Protein AF-A0A256Z992-F1 (afdb_monomer)

Nearest PDB structures (foldseek):
  3nbh-assembly1_B  TM=8.310E-01  e=1.398E-03  Homo sapiens
  3k0x-assembly1_A  TM=8.382E-01  e=6.405E-03  Schizosaccharomyces pombe
  1n9w-assembly1_A  TM=7.140E-01  e=5.745E-03  Thermus thermophilus
  4l5t-assembly3_D  TM=3.505E-01  e=1.476E-03  Mus musculus
  6wgg-assembly1_6  TM=2.618E-01  e=7.253E-01  Saccharomyces cerevisiae

Mean predicted aligned error: 13.99 Å

pLDDT: mean 83.05, std 10.61, range [44.62, 94.75]

Sequence (386 aa):
MRRERLFTSLVVVFALLGTALLLYLSGRATAPEVELGDLASFEGEQVVVEGTVVGTESDTLYLYGDSTVAKVYLNDRVPVKVLDRVRLRAQVIYASEMPALEMISSQSFVKRGEDTAVQLTLPLLEEEEGLVSVEGVTRAVAREGIFQKGYIMPTAALEEVFTAGVPFSWYGASEELKEGSIVKALGVLTQGKLHLYGEDSIQVEGRLLEMELTIGELMRRVSSGDGDVLFRPLNLRGYVLYEPRGESVYLTESLPEGILSLKCLLNSTFPLHKGDFVEVRNATLSLDEDTLRYTLLSDEVEVLLPHGPWNVTVEGIASDPLSFLGASVVVEGVARAEGDGILLEGRSGGRIWVVGVSLNDGTSYRVEGEVVYLKERSAYAISLEG

Secondary structure (DSSP, 8-state):
-HHHHHHHHHHHHHHHHHHHHHHHHHHHHSPPB--GGGGGGGTTSEEEEEEEEEEE-SSEEEEEETTEEEEEE-SS-----TTEEEEEEEEEEE-SSS-EEEE--GGG-EEEEE---EE--TT--S---EEEEEEEEEEEEEEETTEEEEEEEEGGGGTTT----EEEEEE-S-S---TTEEEEEEEEEETTEEEEESGGGEEEEEEPPPEEE-HHHHHHHHHTT-THHHHS-EEEEEEE-S--BTTEEEEESSSS--S-EEEEEESS-----TT-EEEEEEEEEEEETTTTEEEEEESEEEEEE---SEE--HHHHHH-HHHHTT-EEEEEEEEEEETTEEEEEPTTS-EEEEESS-PPTT-EEEEEEEEEEEGGGTEEEEE---

Structure (mmCIF, N/CA/C/O backbone):
data_AF-A0A256Z992-F1
#
_entry.id   AF-A0A256Z992-F1
#
loop_
_atom_site.group_PDB
_atom_site.id
_atom_site.type_symbol
_atom_site.label_atom_id
_atom_site.label_alt_id
_atom_site.label_comp_id
_atom_site.label_asym_id
_atom_site.label_entity_id
_atom_site.label_seq_id
_atom_site.pdbx_PDB_ins_code
_atom_site.Cartn_x
_atom_site.Cartn_y
_atom_site.Cartn_z
_atom_site.occupancy
_atom_site.B_iso_or_equiv
_atom_site.auth_seq_id
_atom_site.auth_comp_id
_atom_site.auth_asym_id
_atom_site.auth_atom_id
_atom_site.pdbx_PDB_model_num
ATOM 1 N N . MET A 1 1 ? 44.159 -22.026 -79.271 1.00 55.56 1 MET A N 1
ATOM 2 C CA . MET A 1 1 ? 43.209 -20.908 -79.481 1.00 55.56 1 MET A CA 1
ATOM 3 C C . MET A 1 1 ? 41.740 -21.206 -79.147 1.00 55.56 1 MET A C 1
ATOM 5 O O . MET A 1 1 ? 41.223 -20.551 -78.254 1.00 55.56 1 MET A O 1
ATOM 9 N N . ARG A 1 2 ? 41.021 -22.146 -79.798 1.00 54.94 2 ARG A N 1
ATOM 10 C CA . ARG A 1 2 ? 39.576 -22.383 -79.500 1.00 54.94 2 ARG A CA 1
ATOM 11 C C . ARG A 1 2 ? 39.313 -22.991 -78.107 1.00 54.94 2 ARG A C 1
ATOM 13 O O . ARG A 1 2 ? 38.350 -22.614 -77.454 1.00 54.94 2 ARG A O 1
ATOM 20 N N . ARG A 1 3 ? 40.189 -23.894 -77.648 1.00 55.00 3 ARG A N 1
ATOM 21 C CA . ARG A 1 3 ? 40.108 -24.544 -76.323 1.00 55.00 3 ARG A CA 1
ATOM 22 C C . ARG A 1 3 ? 40.439 -23.591 -75.171 1.00 55.00 3 ARG A C 1
ATOM 24 O O . ARG A 1 3 ? 39.741 -23.603 -74.170 1.00 55.00 3 ARG A O 1
ATOM 31 N N . GLU A 1 4 ? 41.444 -22.733 -75.341 1.00 56.03 4 GLU A N 1
ATOM 32 C CA . GLU A 1 4 ? 41.832 -21.739 -74.326 1.00 56.03 4 GLU A CA 1
ATOM 33 C C . GLU A 1 4 ? 40.701 -20.747 -74.062 1.00 56.03 4 GLU A C 1
ATOM 35 O O . GLU A 1 4 ? 40.351 -20.549 -72.909 1.00 56.03 4 GLU A O 1
ATOM 40 N N . ARG A 1 5 ? 40.040 -20.226 -75.110 1.00 58.06 5 ARG A N 1
ATOM 41 C CA . ARG A 1 5 ? 38.889 -19.319 -74.945 1.00 58.06 5 ARG A CA 1
ATOM 42 C C . ARG A 1 5 ? 37.716 -19.967 -74.205 1.00 58.06 5 ARG A C 1
ATOM 44 O O . ARG A 1 5 ? 37.096 -19.306 -73.385 1.00 58.06 5 ARG A O 1
ATOM 51 N N . LEU A 1 6 ? 37.438 -21.251 -74.455 1.00 61.94 6 LEU A N 1
ATOM 52 C CA . LEU A 1 6 ? 36.399 -21.999 -73.734 1.00 61.94 6 LEU A CA 1
ATOM 53 C C . LEU A 1 6 ? 36.729 -22.148 -72.245 1.00 61.94 6 LEU A C 1
ATOM 55 O O . LEU A 1 6 ? 35.853 -21.942 -71.412 1.00 61.94 6 LEU A O 1
ATOM 59 N N . PHE A 1 7 ? 37.986 -22.447 -71.907 1.00 64.81 7 PHE A N 1
ATOM 60 C CA . PHE A 1 7 ? 38.426 -22.526 -70.514 1.00 64.81 7 PHE A CA 1
ATOM 61 C C . PHE A 1 7 ? 38.375 -21.163 -69.816 1.00 64.81 7 PHE A C 1
ATOM 63 O O . PHE A 1 7 ? 37.884 -21.082 -68.694 1.00 64.81 7 PHE A O 1
ATOM 70 N N . THR A 1 8 ? 38.803 -20.082 -70.474 1.00 70.19 8 THR A N 1
ATOM 71 C CA . THR A 1 8 ? 38.730 -18.734 -69.887 1.00 70.19 8 THR A CA 1
ATOM 72 C C . THR A 1 8 ? 37.282 -18.294 -69.667 1.00 70.19 8 THR A C 1
ATOM 74 O O . THR A 1 8 ? 36.959 -17.778 -68.602 1.00 70.19 8 THR A O 1
ATOM 77 N N . SER A 1 9 ? 36.383 -18.549 -70.624 1.00 74.62 9 SER A N 1
ATOM 78 C CA . SER A 1 9 ? 34.954 -18.249 -70.469 1.00 74.62 9 SER A CA 1
ATOM 79 C C . SER A 1 9 ? 34.298 -19.070 -69.355 1.00 74.62 9 SER A C 1
ATOM 81 O O . SER A 1 9 ? 33.496 -18.525 -68.603 1.00 74.62 9 SER A O 1
ATOM 83 N N . LEU A 1 10 ? 34.663 -20.347 -69.199 1.00 77.00 10 LEU A N 1
ATOM 84 C CA . LEU A 1 10 ? 34.152 -21.199 -68.122 1.00 77.00 10 LEU A CA 1
ATOM 85 C C . LEU A 1 10 ? 34.587 -20.687 -66.738 1.00 77.00 10 LEU A C 1
ATOM 87 O O . LEU A 1 10 ? 33.770 -20.625 -65.825 1.00 77.00 10 LEU A O 1
ATOM 91 N N . VAL A 1 11 ? 35.852 -20.276 -66.597 1.00 81.06 11 VAL A N 1
ATOM 92 C CA . VAL A 1 11 ? 36.393 -19.722 -65.343 1.00 81.06 11 VAL A CA 1
ATOM 93 C C . VAL A 1 11 ? 35.702 -18.408 -64.977 1.00 81.06 11 VAL A C 1
ATOM 95 O O . VAL A 1 11 ? 35.349 -18.216 -63.818 1.00 81.06 11 VAL A O 1
ATOM 98 N N . VAL A 1 12 ? 35.443 -17.532 -65.953 1.00 83.19 12 VAL A N 1
ATOM 99 C CA . VAL A 1 12 ? 34.721 -16.270 -65.719 1.00 83.19 12 VAL A CA 1
ATOM 100 C C . VAL A 1 12 ? 33.279 -16.529 -65.280 1.00 83.19 12 VAL A C 1
ATOM 102 O O . VAL A 1 12 ? 32.819 -15.922 -64.319 1.00 83.19 12 VAL A O 1
ATOM 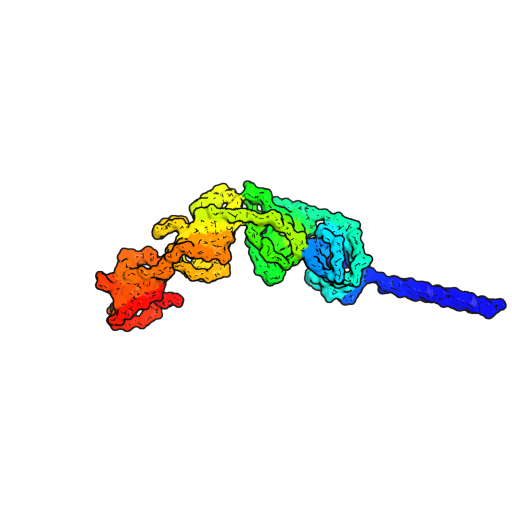105 N N . VAL A 1 13 ? 32.572 -17.460 -65.928 1.00 84.50 13 VAL A N 1
ATOM 106 C CA . VAL A 1 13 ? 31.194 -17.815 -65.547 1.00 84.50 13 VAL A CA 1
ATOM 107 C C . VAL A 1 13 ? 31.146 -18.443 -64.152 1.00 84.50 13 VAL A C 1
ATOM 109 O O . VAL A 1 13 ? 30.277 -18.091 -63.359 1.00 84.50 13 VAL A O 1
ATOM 112 N N . PHE A 1 14 ? 32.094 -19.322 -63.818 1.00 85.88 14 PHE A N 1
ATOM 113 C CA . PHE A 1 14 ? 32.165 -19.946 -62.496 1.00 85.88 14 PHE A CA 1
ATOM 114 C C . PHE A 1 14 ? 32.517 -18.936 -61.397 1.00 85.88 14 PHE A C 1
ATOM 116 O O . PHE A 1 14 ? 31.935 -18.982 -60.319 1.00 85.88 14 PHE A O 1
ATOM 123 N N . ALA A 1 15 ? 33.416 -17.988 -61.676 1.00 84.81 15 ALA A N 1
ATOM 124 C CA . ALA A 1 15 ? 33.737 -16.901 -60.756 1.00 84.81 15 ALA A CA 1
ATOM 125 C C . ALA A 1 15 ? 32.526 -15.986 -60.528 1.00 84.81 15 ALA A C 1
ATOM 127 O O . ALA A 1 15 ? 32.197 -15.702 -59.384 1.00 84.81 15 ALA A O 1
ATOM 128 N N . LEU A 1 16 ? 31.811 -15.596 -61.589 1.00 86.81 16 LEU A N 1
ATOM 129 C CA . LEU A 1 16 ? 30.599 -14.779 -61.473 1.00 86.81 16 LEU A CA 1
ATOM 130 C C . LEU A 1 16 ? 29.489 -15.498 -60.697 1.00 86.81 16 LEU A C 1
ATOM 132 O O . LEU A 1 16 ? 28.862 -14.883 -59.841 1.00 86.81 16 LEU A O 1
ATOM 136 N N . LEU A 1 17 ? 29.274 -16.794 -60.944 1.00 88.25 17 LEU A N 1
ATOM 137 C CA . LEU A 1 17 ? 28.322 -17.608 -60.181 1.00 88.25 17 LEU A CA 1
ATOM 138 C C . LEU A 1 17 ? 28.751 -17.773 -58.720 1.00 88.25 17 LEU A C 1
ATOM 140 O O . LEU A 1 17 ? 27.913 -17.661 -57.832 1.00 88.25 17 LEU A O 1
ATOM 144 N N . GLY A 1 18 ? 30.041 -17.993 -58.461 1.00 84.06 18 GLY A N 1
ATOM 145 C CA . GLY A 1 18 ? 30.591 -18.083 -57.110 1.00 84.06 18 GLY A CA 1
ATOM 146 C C . GLY A 1 18 ? 30.433 -16.774 -56.338 1.00 84.06 18 GLY A C 1
ATOM 147 O O . GLY A 1 18 ? 29.967 -16.786 -55.204 1.00 84.06 18 GLY A O 1
ATOM 148 N N . THR A 1 19 ? 30.737 -15.633 -56.960 1.00 85.75 19 THR A N 1
ATOM 149 C CA . THR A 1 19 ? 30.535 -14.311 -56.356 1.00 85.75 19 THR A CA 1
ATOM 150 C C . THR A 1 19 ? 29.053 -14.003 -56.160 1.00 85.75 19 THR A C 1
ATOM 152 O O . THR A 1 19 ? 28.685 -13.522 -55.096 1.00 85.75 19 THR A O 1
ATOM 155 N N . ALA A 1 20 ? 28.186 -14.321 -57.126 1.00 84.12 20 ALA A N 1
ATOM 156 C CA . ALA A 1 20 ? 26.741 -14.139 -56.988 1.00 84.12 20 ALA A CA 1
ATOM 157 C C . ALA A 1 20 ? 26.156 -15.012 -55.867 1.00 84.12 20 ALA A C 1
ATOM 159 O O . ALA A 1 20 ? 25.331 -14.536 -55.095 1.00 84.12 20 ALA A O 1
ATOM 160 N N . LEU A 1 21 ? 26.622 -16.258 -55.728 1.00 82.81 21 LEU A N 1
ATOM 161 C CA . LEU A 1 21 ? 26.227 -17.157 -54.645 1.00 82.81 21 LEU A CA 1
ATOM 162 C C . LEU A 1 21 ? 26.724 -16.649 -53.288 1.00 82.81 21 LEU A C 1
ATOM 164 O O . LEU A 1 21 ? 25.961 -16.648 -52.329 1.00 82.81 21 LEU A O 1
ATOM 168 N N . LEU A 1 22 ? 27.971 -16.182 -53.202 1.00 80.12 22 LEU A N 1
ATOM 169 C CA . LEU A 1 22 ? 28.519 -15.596 -51.977 1.00 80.12 22 LEU A CA 1
ATOM 170 C C . LEU A 1 22 ? 27.802 -14.297 -51.596 1.00 80.12 22 LEU A C 1
ATOM 172 O O . LEU A 1 22 ? 27.532 -14.090 -50.421 1.00 80.12 22 LEU A O 1
ATOM 176 N N . LEU A 1 23 ? 27.439 -13.452 -52.564 1.00 76.38 23 LEU A N 1
ATOM 177 C CA . LEU A 1 23 ? 26.633 -12.251 -52.332 1.00 76.38 23 LEU A CA 1
ATOM 178 C C . LEU A 1 23 ? 25.209 -12.603 -51.887 1.00 76.38 23 LEU A C 1
ATOM 180 O O . LEU A 1 23 ? 24.695 -11.984 -50.961 1.00 76.38 23 LEU A O 1
ATOM 184 N N . TYR A 1 24 ? 24.596 -13.621 -52.492 1.00 73.56 24 TYR A N 1
ATOM 185 C CA . TYR A 1 24 ? 23.275 -14.120 -52.109 1.00 73.56 24 TYR A CA 1
ATOM 186 C C . TYR A 1 24 ? 23.270 -14.714 -50.692 1.00 73.56 24 TYR A C 1
ATOM 188 O O . TYR A 1 24 ? 22.380 -14.419 -49.897 1.00 73.56 24 TYR A O 1
ATOM 196 N N . LEU A 1 25 ? 24.290 -15.506 -50.348 1.00 71.56 25 LEU A N 1
ATOM 197 C CA . LEU A 1 25 ? 24.475 -16.052 -49.002 1.00 71.56 25 LEU A CA 1
ATOM 198 C C . LEU A 1 25 ? 24.816 -14.955 -47.987 1.00 71.56 25 LEU A C 1
ATOM 200 O O . LEU A 1 25 ? 24.296 -14.989 -46.881 1.00 71.56 25 LEU A O 1
ATOM 204 N N . SER A 1 26 ? 25.625 -13.961 -48.366 1.00 61.59 26 SER A N 1
ATOM 205 C CA . SER A 1 26 ? 25.957 -12.802 -47.528 1.00 61.59 26 SER A CA 1
ATOM 206 C C . SER A 1 26 ? 24.718 -11.955 -47.215 1.00 61.59 26 SER A C 1
ATOM 208 O O . SER A 1 26 ? 24.468 -11.648 -46.054 1.00 61.59 26 SER A O 1
ATOM 210 N N . GLY A 1 27 ? 23.880 -11.667 -48.219 1.00 56.72 27 GLY A N 1
ATOM 211 C CA . GLY A 1 27 ? 22.626 -10.926 -48.032 1.00 56.72 27 GLY A CA 1
ATOM 212 C C . GLY A 1 27 ? 21.570 -11.679 -47.213 1.00 56.72 27 GLY A C 1
ATOM 213 O O . GLY A 1 27 ? 20.702 -11.055 -46.618 1.00 56.72 27 GLY A O 1
ATOM 214 N N . ARG A 1 28 ? 21.652 -13.014 -47.147 1.00 55.09 28 ARG A N 1
ATOM 215 C CA . ARG A 1 28 ? 20.837 -13.858 -46.252 1.00 55.09 28 ARG A CA 1
ATOM 216 C C . ARG A 1 28 ? 21.463 -14.064 -44.870 1.00 55.09 28 ARG A C 1
ATOM 218 O O . ARG A 1 28 ? 20.772 -14.511 -43.963 1.00 55.09 28 ARG A O 1
ATOM 225 N N . ALA A 1 29 ? 22.758 -13.792 -44.711 1.00 59.56 29 ALA A N 1
ATOM 226 C CA . ALA A 1 29 ? 23.479 -13.959 -43.448 1.00 59.56 29 ALA A CA 1
ATOM 227 C C . ALA A 1 29 ? 23.336 -12.741 -42.518 1.00 59.56 29 ALA A C 1
ATOM 229 O O . ALA A 1 29 ? 23.545 -12.858 -41.305 1.00 59.56 29 ALA A O 1
ATOM 230 N N . THR A 1 30 ? 22.985 -11.579 -43.072 1.00 67.88 30 THR A N 1
ATOM 231 C CA . THR A 1 30 ? 22.656 -10.376 -42.308 1.00 67.88 30 THR A CA 1
ATOM 232 C C . THR A 1 30 ? 21.232 -10.476 -41.778 1.00 67.88 30 THR A C 1
ATOM 234 O O . THR A 1 30 ? 20.285 -10.497 -42.559 1.00 67.88 30 THR A O 1
ATOM 237 N N . ALA A 1 31 ? 21.093 -10.549 -40.453 1.00 81.69 31 ALA A N 1
ATOM 238 C CA . ALA A 1 31 ? 19.799 -10.444 -39.787 1.00 81.69 31 ALA A CA 1
ATOM 239 C C . ALA A 1 31 ? 19.135 -9.096 -40.153 1.00 81.69 31 ALA A C 1
ATOM 241 O O . ALA A 1 31 ? 19.846 -8.083 -40.159 1.00 81.69 31 ALA A O 1
ATOM 242 N N . PRO A 1 32 ? 17.832 -9.074 -40.496 1.00 87.25 32 PRO A N 1
ATOM 243 C CA . PRO A 1 32 ? 17.124 -7.842 -40.833 1.00 87.25 32 PRO A CA 1
ATOM 244 C C . PRO A 1 32 ? 17.114 -6.873 -39.648 1.00 87.25 32 PRO A C 1
ATOM 246 O O . PRO A 1 32 ? 17.040 -7.299 -38.497 1.00 87.25 32 PRO A O 1
ATOM 249 N N . GLU A 1 33 ? 17.198 -5.575 -39.940 1.00 89.81 33 GLU A N 1
ATOM 250 C CA . GLU A 1 33 ? 16.917 -4.524 -38.958 1.00 89.81 33 GLU A CA 1
ATOM 251 C C . GLU A 1 33 ? 15.398 -4.388 -38.818 1.00 89.81 33 GLU A C 1
ATOM 253 O O . GLU A 1 33 ? 14.708 -4.260 -39.830 1.00 89.81 33 GLU A O 1
ATOM 258 N N . VAL A 1 34 ? 14.890 -4.481 -37.589 1.00 91.88 34 VAL A N 1
ATOM 259 C CA . VAL A 1 34 ? 13.454 -4.513 -37.282 1.00 91.88 34 VAL A CA 1
ATOM 260 C C . VAL A 1 34 ? 13.167 -3.569 -36.115 1.00 91.88 34 VAL A C 1
ATOM 262 O O . VAL A 1 34 ? 13.901 -3.562 -35.124 1.00 91.88 34 VAL A O 1
ATOM 265 N N . GLU A 1 35 ? 12.111 -2.773 -36.256 1.00 90.94 35 GLU A N 1
ATOM 266 C CA . GLU A 1 35 ? 11.567 -1.899 -35.213 1.00 90.94 35 GLU A CA 1
ATOM 267 C C . GLU A 1 35 ? 10.917 -2.727 -34.096 1.00 90.94 35 GLU A C 1
ATOM 269 O O . GLU A 1 35 ? 10.393 -3.817 -34.338 1.00 90.94 35 GLU A O 1
ATOM 274 N N . LEU A 1 36 ? 10.943 -2.238 -32.852 1.00 90.25 36 LEU A N 1
ATOM 275 C CA . LEU A 1 36 ? 10.446 -3.034 -31.719 1.00 90.25 36 LEU A CA 1
ATOM 276 C C . LEU A 1 36 ? 8.937 -3.307 -31.820 1.00 90.25 36 LEU A C 1
ATOM 278 O O . LEU A 1 36 ? 8.491 -4.384 -31.421 1.00 90.25 36 LEU A O 1
ATOM 282 N N . GLY A 1 37 ? 8.173 -2.384 -32.414 1.00 86.88 37 GLY A N 1
ATOM 283 C CA . GLY A 1 37 ? 6.740 -2.554 -32.676 1.00 86.88 37 GLY A CA 1
ATOM 284 C C . GLY A 1 37 ? 6.400 -3.606 -33.742 1.00 86.88 37 GLY A C 1
ATOM 285 O O . GLY A 1 37 ? 5.290 -4.135 -33.745 1.00 86.88 37 GLY A O 1
ATOM 286 N N . ASP A 1 38 ? 7.357 -3.980 -34.598 1.00 89.62 38 ASP A N 1
ATOM 287 C CA . ASP A 1 38 ? 7.142 -4.894 -35.731 1.00 89.62 38 ASP A CA 1
ATOM 288 C C . ASP A 1 38 ? 7.583 -6.344 -35.453 1.00 89.62 38 ASP A C 1
ATOM 290 O O . ASP A 1 38 ? 7.451 -7.229 -36.310 1.00 89.62 38 ASP A O 1
ATOM 294 N N . LEU A 1 39 ? 8.075 -6.629 -34.241 1.00 89.56 39 LEU A N 1
ATOM 295 C CA . LEU A 1 39 ? 8.642 -7.932 -33.866 1.00 89.56 39 LEU A CA 1
ATOM 296 C C . LEU A 1 39 ? 7.666 -9.109 -34.000 1.00 89.56 39 LEU A C 1
ATOM 298 O O . LEU A 1 39 ? 8.114 -10.243 -34.176 1.00 89.56 39 LEU A O 1
ATOM 302 N N . ALA A 1 40 ? 6.352 -8.855 -33.980 1.00 86.56 40 ALA A N 1
ATOM 303 C CA . ALA A 1 40 ? 5.303 -9.865 -34.147 1.00 86.56 40 ALA A CA 1
ATOM 304 C C . ALA A 1 40 ? 5.484 -10.733 -35.408 1.00 86.56 40 ALA A C 1
ATOM 306 O O . ALA A 1 40 ? 5.140 -11.913 -35.403 1.00 86.56 40 ALA A O 1
ATOM 307 N N . SER A 1 41 ? 6.054 -10.173 -36.481 1.00 87.25 41 SER A N 1
ATOM 308 C CA . SER A 1 41 ? 6.250 -10.888 -37.753 1.00 87.25 41 SER A CA 1
ATOM 309 C C . SER A 1 41 ? 7.525 -11.739 -37.809 1.00 87.25 41 SER A C 1
ATOM 311 O O . SER A 1 41 ? 7.749 -12.416 -38.811 1.00 87.25 41 SER A O 1
ATOM 313 N N . PHE A 1 42 ? 8.359 -11.704 -36.766 1.00 88.12 42 PHE A N 1
ATOM 314 C CA . PHE A 1 42 ? 9.715 -12.266 -36.768 1.00 88.12 42 PHE A CA 1
ATOM 315 C C . PHE A 1 42 ? 9.940 -13.300 -35.654 1.00 88.12 42 PHE A C 1
ATOM 317 O O . PHE A 1 42 ? 11.083 -13.591 -35.304 1.00 88.12 42 PHE A O 1
ATOM 324 N N . GLU A 1 43 ? 8.873 -13.868 -35.082 1.00 90.25 43 GLU A N 1
ATOM 325 C CA . GLU A 1 43 ? 8.970 -14.883 -34.026 1.00 90.25 43 GLU A CA 1
ATOM 326 C C . GLU A 1 43 ? 9.834 -16.084 -34.463 1.00 90.25 43 GLU A C 1
ATOM 328 O O . GLU A 1 43 ? 9.643 -16.672 -35.529 1.00 90.25 43 GLU A O 1
ATOM 333 N N . GLY A 1 44 ? 10.821 -16.443 -33.637 1.00 88.44 44 GLY A N 1
ATOM 334 C CA . GLY A 1 44 ? 11.814 -17.483 -33.914 1.00 88.44 44 GLY A CA 1
ATOM 335 C C . GLY A 1 44 ? 12.979 -17.048 -34.813 1.00 88.44 44 GLY A C 1
ATOM 336 O O . GLY A 1 44 ? 13.970 -17.781 -34.908 1.00 88.44 44 GLY A O 1
ATOM 337 N N . GLU A 1 45 ? 12.912 -15.873 -35.443 1.00 90.25 45 GLU A N 1
ATOM 338 C CA . GLU A 1 45 ? 13.945 -15.364 -36.346 1.00 90.25 45 GLU A CA 1
ATOM 339 C C . GLU A 1 45 ? 15.028 -14.556 -35.617 1.00 90.25 45 GLU A C 1
ATOM 341 O O . GLU A 1 45 ? 14.849 -14.066 -34.501 1.00 90.25 45 GLU A O 1
ATOM 346 N N . GLN A 1 46 ? 16.191 -14.423 -36.262 1.00 91.50 46 GLN A N 1
ATOM 347 C CA . GLN A 1 46 ? 17.258 -13.543 -35.792 1.00 91.50 46 GLN A CA 1
ATOM 348 C C . GLN A 1 46 ? 17.093 -12.164 -36.415 1.00 91.50 46 GLN A C 1
ATOM 350 O O . GLN A 1 46 ? 17.112 -12.043 -37.638 1.00 91.50 46 GLN A O 1
ATOM 355 N N . VAL A 1 47 ? 17.039 -11.138 -35.580 1.00 92.38 47 VAL A N 1
ATOM 356 C CA . VAL A 1 47 ? 16.840 -9.743 -35.970 1.00 92.38 47 VAL A CA 1
ATOM 357 C C . VAL A 1 47 ? 17.937 -8.862 -35.380 1.00 92.38 47 VAL A C 1
ATOM 359 O O . VAL A 1 47 ? 18.653 -9.240 -34.446 1.00 92.38 47 VAL A O 1
ATOM 362 N N . VAL A 1 48 ? 18.092 -7.676 -35.948 1.00 92.56 48 VAL A N 1
ATOM 363 C CA . VAL A 1 48 ? 18.838 -6.577 -35.350 1.00 92.56 48 VAL A CA 1
ATOM 364 C C . VAL A 1 48 ? 17.823 -5.547 -34.893 1.00 92.56 48 VAL A C 1
ATOM 366 O O . VAL A 1 48 ? 17.058 -5.043 -35.706 1.00 92.56 48 VAL A O 1
ATOM 369 N N . VAL A 1 49 ? 17.834 -5.233 -33.605 1.00 93.50 49 VAL A N 1
ATOM 370 C CA . VAL A 1 49 ? 16.936 -4.237 -33.020 1.00 93.50 49 VAL A CA 1
ATOM 371 C C . VAL A 1 49 ? 17.736 -3.062 -32.496 1.00 93.50 49 VAL A C 1
ATOM 373 O O . VAL A 1 49 ? 18.904 -3.198 -32.110 1.00 93.50 49 VAL A O 1
ATOM 376 N N . GLU A 1 50 ? 17.090 -1.909 -32.480 1.00 93.94 50 GLU A N 1
ATOM 377 C CA . GLU A 1 50 ? 17.588 -0.698 -31.853 1.00 93.94 50 GLU A CA 1
ATOM 378 C C . GLU A 1 50 ? 16.528 -0.174 -30.889 1.00 93.94 50 GLU A C 1
ATOM 380 O O . GLU A 1 50 ? 15.336 -0.261 -31.165 1.00 93.94 50 GLU A O 1
ATOM 385 N N . GLY A 1 51 ? 16.962 0.333 -29.742 1.00 93.50 51 GLY A N 1
ATOM 386 C CA . GLY A 1 51 ? 16.060 0.883 -28.743 1.00 93.50 51 GLY A CA 1
ATOM 387 C C . GLY A 1 51 ? 16.813 1.549 -27.606 1.00 93.50 51 GLY A C 1
ATOM 388 O O . GLY A 1 51 ? 18.046 1.491 -27.525 1.00 93.50 51 GLY A O 1
ATOM 389 N N . THR A 1 52 ? 16.054 2.168 -26.719 1.00 94.75 52 THR A N 1
ATOM 390 C CA . THR A 1 52 ? 16.571 2.908 -25.572 1.00 94.75 52 THR A CA 1
ATOM 391 C C . THR A 1 52 ? 16.354 2.101 -24.308 1.00 94.75 52 THR A C 1
ATOM 393 O O . THR A 1 52 ? 15.265 1.583 -24.071 1.00 94.75 52 THR A O 1
ATOM 396 N N . VAL A 1 53 ? 17.399 1.952 -23.499 1.00 93.88 53 VAL A N 1
ATOM 397 C CA . VAL A 1 53 ? 17.332 1.183 -22.255 1.00 93.88 53 VAL A CA 1
ATOM 398 C C . VAL A 1 53 ? 16.440 1.916 -21.258 1.00 93.88 53 VAL A C 1
ATOM 400 O O . VAL A 1 53 ? 16.747 3.036 -20.863 1.00 93.88 53 VAL A O 1
ATOM 403 N N . VAL A 1 54 ? 15.354 1.280 -20.826 1.00 92.38 54 VAL A N 1
ATOM 404 C CA . VAL A 1 54 ? 14.418 1.823 -19.819 1.00 92.38 54 VAL A CA 1
ATOM 405 C C . VAL A 1 54 ? 14.474 1.086 -18.489 1.00 92.38 54 VAL A C 1
ATOM 407 O O . VAL A 1 54 ? 13.828 1.492 -17.529 1.00 92.38 54 VAL A O 1
ATOM 410 N N . GLY A 1 55 ? 15.250 0.008 -18.432 1.00 91.69 55 GLY A N 1
ATOM 411 C CA . GLY A 1 55 ? 15.322 -0.851 -17.269 1.00 91.69 55 GLY A CA 1
ATOM 412 C C . GLY A 1 55 ? 16.354 -1.948 -17.415 1.00 91.69 55 GLY A C 1
ATOM 413 O O . GLY A 1 55 ? 16.590 -2.443 -18.520 1.00 91.69 55 GLY A O 1
ATOM 414 N N . THR A 1 56 ? 16.920 -2.371 -16.295 1.00 89.88 56 THR A N 1
ATOM 415 C CA . THR A 1 56 ? 17.877 -3.475 -16.222 1.00 89.88 56 THR A CA 1
ATOM 416 C C . THR A 1 56 ? 17.629 -4.332 -14.983 1.00 89.88 56 THR A C 1
ATOM 418 O O . THR A 1 56 ? 17.160 -3.854 -13.952 1.00 89.88 56 THR A O 1
ATOM 421 N N . GLU A 1 57 ? 17.921 -5.622 -15.121 1.00 88.00 57 GLU A N 1
ATOM 422 C CA . GLU A 1 57 ? 18.017 -6.627 -14.059 1.00 88.00 57 GLU A CA 1
ATOM 423 C C . GLU A 1 57 ? 19.311 -7.437 -14.282 1.00 88.00 57 GLU A C 1
ATOM 425 O O . GLU A 1 57 ? 20.052 -7.213 -15.242 1.00 88.00 57 GLU A O 1
ATOM 430 N N . SER A 1 58 ? 19.597 -8.406 -13.408 1.00 84.00 58 SER A N 1
ATOM 431 C CA . SER A 1 58 ? 20.861 -9.165 -13.408 1.00 84.00 58 SER A CA 1
ATOM 432 C C . SER A 1 58 ? 21.262 -9.786 -14.758 1.00 84.00 58 SER A C 1
ATOM 434 O O . SER A 1 58 ? 22.458 -9.838 -15.065 1.00 84.00 58 SER A O 1
ATOM 436 N N . ASP A 1 59 ? 20.292 -10.273 -15.531 1.00 88.12 59 ASP A N 1
ATOM 437 C CA . ASP A 1 59 ? 20.461 -10.956 -16.822 1.00 88.12 59 ASP A CA 1
ATOM 438 C C . ASP A 1 59 ? 19.505 -10.431 -17.908 1.00 88.12 59 ASP A C 1
ATOM 440 O O . ASP A 1 59 ? 19.385 -11.022 -18.980 1.00 88.12 59 ASP A O 1
ATOM 444 N N . THR A 1 60 ? 18.813 -9.327 -17.635 1.00 91.12 60 THR A N 1
ATOM 445 C CA . THR A 1 60 ? 17.713 -8.841 -18.464 1.00 91.12 60 THR A CA 1
ATOM 446 C C . THR A 1 60 ? 17.832 -7.337 -18.673 1.00 91.12 60 THR A C 1
ATOM 448 O O . THR A 1 60 ? 18.211 -6.588 -17.775 1.00 91.12 60 THR A O 1
ATOM 451 N N . LEU A 1 61 ? 17.474 -6.885 -19.868 1.00 92.62 61 LEU A N 1
ATOM 452 C CA . LEU A 1 61 ? 17.424 -5.484 -20.246 1.00 92.62 61 LEU A CA 1
ATOM 453 C C . LEU A 1 61 ? 16.088 -5.167 -20.921 1.00 92.62 61 LEU A C 1
ATOM 455 O O . LEU A 1 61 ? 15.613 -5.936 -21.748 1.00 92.62 61 LEU A O 1
ATOM 459 N N . TYR A 1 62 ? 15.486 -4.036 -20.580 1.00 94.00 62 TYR A N 1
ATOM 460 C CA . TYR A 1 62 ? 14.230 -3.573 -21.160 1.00 94.00 62 TYR A CA 1
ATOM 461 C C . TYR A 1 62 ? 14.517 -2.448 -22.156 1.00 94.00 62 TYR A C 1
ATOM 463 O O . TYR A 1 62 ? 15.119 -1.434 -21.794 1.00 94.00 62 TYR A O 1
ATOM 471 N N . LEU A 1 63 ? 14.111 -2.637 -23.413 1.00 94.25 63 LEU A N 1
ATOM 472 C CA . LEU A 1 63 ? 14.265 -1.664 -24.495 1.00 94.25 63 LEU A CA 1
ATOM 473 C C . LEU A 1 63 ? 12.938 -1.019 -24.839 1.00 94.25 63 LEU A C 1
ATOM 475 O O . LEU A 1 63 ? 11.969 -1.728 -25.073 1.00 94.25 63 LEU A O 1
ATOM 479 N N . TYR A 1 64 ? 12.928 0.301 -24.954 1.00 93.25 64 TYR A N 1
ATOM 480 C CA . TYR A 1 64 ? 11.818 1.068 -25.493 1.00 93.25 64 TYR A CA 1
ATOM 481 C C . TYR A 1 64 ? 12.138 1.595 -26.892 1.00 93.25 64 TYR A C 1
ATOM 483 O O . TYR A 1 64 ? 13.239 2.087 -27.145 1.00 93.25 64 TYR A O 1
ATOM 491 N N . GLY A 1 65 ? 11.163 1.509 -27.788 1.00 89.94 65 GLY A N 1
ATOM 492 C CA . GLY A 1 65 ? 11.228 2.012 -29.155 1.00 89.94 65 GLY A CA 1
ATOM 493 C C . GLY A 1 65 ? 9.879 1.815 -29.832 1.00 89.94 65 GLY A C 1
ATOM 494 O O . GLY A 1 65 ? 9.200 0.827 -29.560 1.00 89.94 65 GLY A O 1
ATOM 495 N N . ASP A 1 66 ? 9.465 2.776 -30.656 1.00 85.75 66 ASP A N 1
ATOM 496 C CA . ASP A 1 66 ? 8.220 2.705 -31.439 1.00 85.75 66 ASP A CA 1
ATOM 497 C C . ASP A 1 66 ? 6.990 2.372 -30.571 1.00 85.75 66 ASP A C 1
ATOM 499 O O . ASP A 1 66 ? 6.215 1.455 -30.847 1.00 85.75 66 ASP A O 1
ATOM 503 N N . SER A 1 67 ? 6.871 3.085 -29.443 1.00 84.50 67 SER A N 1
ATOM 504 C CA . SER A 1 67 ? 5.823 2.911 -28.423 1.00 84.50 67 SER A CA 1
ATOM 505 C C . SER A 1 67 ? 5.722 1.496 -27.829 1.00 84.50 67 SER A C 1
ATOM 507 O O . SER A 1 67 ? 4.722 1.154 -27.201 1.00 84.50 67 SER A O 1
ATOM 509 N N . THR A 1 68 ? 6.765 0.677 -27.982 1.00 89.00 68 THR A N 1
ATOM 510 C CA . THR A 1 68 ? 6.809 -0.721 -27.542 1.00 89.00 68 THR A CA 1
ATOM 511 C C . THR A 1 68 ? 7.974 -0.947 -26.586 1.00 89.00 68 THR A C 1
ATOM 513 O O . THR A 1 68 ? 9.064 -0.406 -26.774 1.00 89.00 68 THR A O 1
ATOM 516 N N . VAL A 1 69 ? 7.753 -1.766 -25.552 1.00 92.19 69 VAL A N 1
ATOM 517 C CA . VAL A 1 69 ? 8.807 -2.215 -24.633 1.00 92.19 69 VAL A CA 1
ATOM 518 C C . VAL A 1 69 ? 9.106 -3.690 -24.879 1.00 92.19 69 VAL A C 1
ATOM 520 O O . VAL A 1 69 ? 8.211 -4.524 -24.780 1.00 92.19 69 VAL A O 1
ATOM 523 N N . ALA A 1 70 ? 10.364 -4.019 -25.164 1.00 93.06 70 ALA A N 1
ATOM 524 C CA . ALA A 1 70 ? 10.840 -5.385 -25.341 1.00 93.06 70 ALA A CA 1
ATOM 525 C C . ALA A 1 70 ? 11.753 -5.811 -24.184 1.00 93.06 70 ALA A C 1
ATOM 527 O O . ALA A 1 70 ? 12.637 -5.066 -23.758 1.00 93.06 70 ALA A O 1
ATOM 528 N N . LYS A 1 71 ? 11.574 -7.045 -23.710 1.00 94.56 71 LYS A N 1
ATOM 529 C CA . LYS A 1 71 ? 12.429 -7.705 -22.723 1.00 94.56 71 LYS A CA 1
ATOM 530 C C . LYS A 1 71 ? 13.547 -8.463 -23.435 1.00 94.56 71 LYS A C 1
ATOM 532 O O . LYS A 1 71 ? 13.284 -9.354 -24.234 1.00 94.56 71 LYS A O 1
ATOM 537 N N . VAL A 1 72 ? 14.797 -8.143 -23.135 1.00 94.31 72 VAL A N 1
ATOM 538 C CA . VAL A 1 72 ? 15.984 -8.738 -23.758 1.00 94.31 72 VAL A CA 1
ATOM 539 C C . VAL A 1 72 ? 16.759 -9.543 -22.724 1.00 94.31 72 VAL A C 1
ATOM 541 O O . VAL A 1 72 ? 17.327 -8.977 -21.796 1.00 94.31 72 VAL A O 1
ATOM 544 N N . TYR A 1 73 ? 16.820 -10.857 -22.908 1.00 93.44 73 TYR A N 1
ATOM 545 C CA . TYR A 1 73 ? 17.662 -11.752 -22.123 1.00 93.44 73 TYR A CA 1
ATOM 546 C C . TYR A 1 73 ? 19.110 -11.678 -22.607 1.00 93.44 73 TYR A C 1
ATOM 548 O O . TYR A 1 73 ? 19.397 -11.788 -23.805 1.00 93.44 73 TYR A O 1
ATOM 556 N N . LEU A 1 74 ? 20.030 -11.479 -21.671 1.00 90.56 74 LEU A N 1
ATOM 557 C CA . LEU A 1 74 ? 21.449 -11.299 -21.928 1.00 90.56 74 LEU A CA 1
ATOM 558 C C . LEU A 1 74 ? 22.215 -12.581 -21.596 1.00 90.56 74 LEU A C 1
ATOM 560 O O . LEU A 1 74 ? 22.203 -13.053 -20.465 1.00 90.56 74 LEU A O 1
ATOM 564 N N . ASN A 1 75 ? 22.956 -13.102 -22.575 1.00 80.88 75 ASN A N 1
ATOM 565 C CA . ASN A 1 75 ? 23.853 -14.242 -22.364 1.00 80.88 75 ASN A CA 1
ATOM 566 C C . ASN A 1 75 ? 25.143 -13.869 -21.601 1.00 80.88 75 ASN A C 1
ATOM 568 O O . ASN A 1 75 ? 25.723 -14.710 -20.922 1.00 80.88 75 ASN A O 1
ATOM 572 N N . ASP A 1 76 ? 25.566 -12.604 -21.678 1.00 80.50 76 ASP A N 1
ATOM 573 C CA . ASP A 1 76 ? 26.704 -12.041 -20.945 1.00 80.50 76 ASP A CA 1
ATOM 574 C C . ASP A 1 76 ? 26.322 -10.661 -20.392 1.00 80.50 76 ASP A C 1
ATOM 576 O O . ASP A 1 76 ? 25.535 -9.941 -21.010 1.00 80.50 76 ASP A O 1
ATOM 580 N N . ARG A 1 77 ? 26.942 -10.234 -19.283 1.00 77.00 77 ARG A N 1
ATOM 581 C CA . ARG A 1 77 ? 26.776 -8.860 -18.779 1.00 77.00 77 ARG A CA 1
ATOM 582 C C . ARG A 1 77 ? 27.343 -7.841 -19.765 1.00 77.00 77 ARG A C 1
ATOM 584 O O . ARG A 1 77 ? 28.495 -7.948 -20.187 1.00 77.00 77 ARG A O 1
ATOM 591 N N . VAL A 1 78 ? 26.561 -6.803 -20.047 1.00 84.12 78 VAL A N 1
ATOM 592 C CA . VAL A 1 78 ? 26.937 -5.696 -20.933 1.00 84.12 78 VAL A CA 1
ATOM 593 C C . VAL A 1 78 ? 26.928 -4.388 -20.132 1.00 84.12 78 VAL A C 1
ATOM 595 O O . VAL A 1 78 ? 25.985 -4.162 -19.378 1.00 84.12 78 VAL A O 1
ATOM 598 N N . PRO A 1 79 ? 27.958 -3.524 -20.236 1.00 82.31 79 PRO A N 1
ATOM 599 C CA . PRO A 1 79 ? 27.993 -2.264 -19.501 1.00 82.31 79 PRO A CA 1
ATOM 600 C C . PRO A 1 79 ? 27.055 -1.243 -20.154 1.00 82.31 79 PRO A C 1
ATOM 602 O O . PRO A 1 79 ? 27.407 -0.612 -21.151 1.00 82.31 79 PRO A O 1
ATOM 605 N N . VAL A 1 80 ? 25.868 -1.087 -19.582 1.00 88.06 80 VAL A N 1
ATOM 606 C CA . VAL A 1 80 ? 24.803 -0.204 -20.071 1.00 88.06 80 VAL A CA 1
ATOM 607 C C . VAL A 1 80 ? 24.194 0.564 -18.915 1.00 88.06 80 VAL A C 1
ATOM 609 O O . VAL A 1 80 ? 24.250 0.120 -17.768 1.00 88.06 80 VAL A O 1
ATOM 612 N N . LYS A 1 81 ? 23.633 1.726 -19.222 1.00 88.25 81 LYS A N 1
ATOM 613 C CA . LYS A 1 81 ? 22.828 2.507 -18.291 1.00 88.25 81 LYS A CA 1
ATOM 614 C C . LYS A 1 81 ? 21.443 2.720 -18.865 1.00 88.25 81 LYS A C 1
ATOM 616 O O . LYS A 1 81 ? 21.258 2.702 -20.080 1.00 88.25 81 LYS A O 1
ATOM 621 N N . VAL A 1 82 ? 20.490 2.964 -17.980 1.00 89.75 82 VAL A N 1
ATOM 622 C CA . VAL A 1 82 ? 19.190 3.493 -18.372 1.00 89.75 82 VAL A CA 1
ATOM 623 C C . VAL A 1 82 ? 19.401 4.795 -19.164 1.00 89.75 82 VAL A C 1
ATOM 625 O O . VAL A 1 82 ? 20.316 5.551 -18.846 1.00 89.75 82 VAL A O 1
ATOM 628 N N . LEU A 1 83 ? 18.596 5.012 -20.207 1.00 91.50 83 LEU A N 1
ATOM 629 C CA . LEU A 1 83 ? 18.725 6.026 -21.266 1.00 91.50 83 LEU A CA 1
ATOM 630 C C . LEU A 1 83 ? 19.803 5.781 -22.329 1.00 91.50 83 LEU A C 1
ATOM 632 O O . LEU A 1 83 ? 19.831 6.497 -23.331 1.00 91.50 83 LEU A O 1
ATOM 636 N N . ASP A 1 84 ? 20.646 4.752 -22.205 1.00 92.69 84 ASP A N 1
ATOM 637 C CA . ASP A 1 84 ? 21.554 4.408 -23.298 1.00 92.69 84 ASP A CA 1
ATOM 638 C C . ASP A 1 84 ? 20.755 3.945 -24.523 1.00 92.69 84 ASP A C 1
ATOM 640 O O . ASP A 1 84 ? 19.907 3.056 -24.436 1.00 92.69 84 ASP A O 1
ATOM 644 N N . ARG A 1 85 ? 21.069 4.501 -25.696 1.00 93.00 85 ARG A N 1
ATOM 645 C CA . ARG A 1 85 ? 20.544 4.007 -26.971 1.00 93.00 85 ARG A CA 1
ATOM 646 C C . ARG A 1 85 ? 21.455 2.915 -27.495 1.00 93.00 85 ARG A C 1
ATOM 648 O O . ARG A 1 85 ? 22.661 3.129 -27.680 1.00 93.00 85 ARG A O 1
ATOM 655 N N . VAL A 1 86 ? 20.894 1.740 -27.736 1.00 93.69 86 VAL A N 1
ATOM 656 C CA . VAL A 1 86 ? 21.662 0.527 -28.008 1.00 93.69 86 VAL A CA 1
ATOM 657 C C . VAL A 1 86 ? 21.113 -0.193 -29.224 1.00 93.69 86 VAL A C 1
ATOM 659 O O . VAL A 1 86 ? 19.923 -0.162 -29.516 1.00 93.69 86 VAL A O 1
ATOM 662 N N . ARG A 1 87 ? 22.010 -0.866 -29.934 1.00 93.00 87 ARG A N 1
ATOM 663 C CA . ARG A 1 87 ? 21.689 -1.737 -31.056 1.00 93.00 87 ARG A CA 1
ATOM 664 C C . ARG A 1 87 ? 22.284 -3.107 -30.794 1.00 93.00 87 ARG A C 1
ATOM 666 O O . ARG A 1 87 ? 23.459 -3.200 -30.443 1.00 93.00 87 ARG A O 1
ATOM 673 N N . LEU A 1 88 ? 21.501 -4.161 -30.980 1.00 92.25 88 LEU A N 1
ATOM 674 C CA . LEU A 1 88 ? 21.938 -5.529 -30.712 1.00 92.25 88 LEU A CA 1
ATOM 675 C C . LEU A 1 88 ? 21.323 -6.523 -31.691 1.00 92.25 88 LEU A C 1
ATOM 677 O O . LEU A 1 88 ? 20.280 -6.265 -32.291 1.00 92.25 88 LEU A O 1
ATOM 681 N N . ARG A 1 89 ? 21.982 -7.673 -31.850 1.00 91.88 89 ARG A N 1
ATOM 682 C CA . ARG A 1 89 ? 21.431 -8.812 -32.584 1.00 91.88 89 ARG A CA 1
ATOM 683 C C . ARG A 1 89 ? 20.815 -9.797 -31.595 1.00 91.88 89 ARG A C 1
ATOM 685 O O . ARG A 1 89 ? 21.509 -10.291 -30.702 1.00 91.88 89 ARG A O 1
ATOM 692 N N . ALA A 1 90 ? 19.543 -10.112 -31.789 1.00 92.62 90 ALA A N 1
ATOM 693 C CA . ALA A 1 90 ? 18.796 -11.023 -30.934 1.00 92.62 90 ALA A CA 1
ATOM 694 C C . ALA A 1 90 ? 17.969 -12.023 -31.742 1.00 92.62 90 ALA A C 1
ATOM 696 O O . ALA A 1 90 ? 17.703 -11.815 -32.924 1.00 92.62 90 ALA A O 1
ATOM 697 N N . GLN A 1 91 ? 17.578 -13.115 -31.099 1.00 93.56 91 GLN A N 1
ATOM 698 C CA . GLN A 1 91 ? 16.529 -14.000 -31.580 1.00 93.56 91 GLN A CA 1
ATOM 699 C C . GLN A 1 91 ? 15.204 -13.620 -30.921 1.00 93.56 91 GLN A C 1
ATOM 701 O O . GLN A 1 91 ? 15.162 -13.411 -29.711 1.00 93.56 91 GLN A O 1
ATOM 706 N N . VAL A 1 92 ? 14.125 -13.544 -31.697 1.00 93.06 92 VAL A N 1
ATOM 707 C CA . VAL A 1 92 ? 12.787 -13.300 -31.149 1.00 93.06 92 VAL A CA 1
ATOM 708 C C . VAL A 1 92 ? 12.266 -14.590 -30.522 1.00 93.06 92 VAL A C 1
ATOM 710 O O . VAL A 1 92 ? 12.010 -15.562 -31.229 1.00 93.06 92 VAL A O 1
ATOM 713 N N . ILE A 1 93 ? 12.137 -14.617 -29.196 1.00 92.00 93 ILE A N 1
ATOM 714 C CA . ILE A 1 93 ? 11.610 -15.771 -28.451 1.00 92.00 93 ILE A CA 1
ATOM 715 C C . ILE A 1 93 ? 10.083 -15.720 -28.419 1.00 92.00 93 ILE A C 1
ATOM 717 O O . ILE A 1 93 ? 9.421 -16.745 -28.533 1.00 92.00 93 ILE A O 1
ATOM 721 N N . TYR A 1 94 ? 9.542 -14.519 -28.223 1.00 86.88 94 TYR A N 1
ATOM 722 C CA . TYR A 1 94 ? 8.119 -14.263 -28.051 1.00 86.88 94 TYR A CA 1
ATOM 723 C C . TYR A 1 94 ? 7.805 -12.855 -28.542 1.00 86.88 94 TYR A C 1
ATOM 725 O O . TYR A 1 94 ? 8.589 -11.945 -28.296 1.00 86.88 94 TYR A O 1
ATOM 733 N N . ALA A 1 95 ? 6.681 -12.650 -29.221 1.00 77.62 95 ALA A N 1
ATOM 734 C CA . ALA A 1 95 ? 6.454 -11.403 -29.954 1.00 77.62 95 ALA A CA 1
ATOM 735 C C . ALA A 1 95 ? 5.094 -10.729 -29.693 1.00 77.62 95 ALA A C 1
ATOM 737 O O . ALA A 1 95 ? 4.634 -9.952 -30.523 1.00 77.62 95 ALA A O 1
ATOM 738 N N . SER A 1 96 ? 4.429 -11.036 -28.570 1.00 77.88 96 SER A N 1
ATOM 739 C CA . SER A 1 96 ? 3.127 -10.428 -28.227 1.00 77.88 96 SER A CA 1
ATOM 740 C C . SER A 1 96 ? 3.248 -9.237 -27.252 1.00 77.88 96 SER A C 1
ATOM 742 O O . SER A 1 96 ? 4.142 -8.423 -27.433 1.00 77.88 96 SER A O 1
ATOM 744 N N . GLU A 1 97 ? 2.368 -9.114 -26.244 1.00 71.50 97 GLU A N 1
ATOM 745 C CA . GLU A 1 97 ? 2.135 -7.928 -25.392 1.00 71.50 97 GLU A CA 1
ATOM 746 C C . GLU A 1 97 ? 3.402 -7.288 -24.794 1.00 71.50 97 GLU A C 1
ATOM 748 O O . GLU A 1 97 ? 3.460 -6.070 -24.658 1.00 71.50 97 GLU A O 1
ATOM 753 N N . MET A 1 98 ? 4.428 -8.085 -24.477 1.00 84.75 98 MET A N 1
ATOM 754 C CA . MET A 1 98 ? 5.788 -7.610 -24.208 1.00 84.75 98 MET A CA 1
ATOM 755 C C . MET A 1 98 ? 6.767 -8.541 -24.939 1.00 84.75 98 MET A C 1
ATOM 757 O O . MET A 1 98 ? 7.009 -9.655 -24.452 1.00 84.75 98 MET A O 1
ATOM 761 N N . PRO A 1 99 ? 7.297 -8.150 -26.114 1.00 90.56 99 PRO A N 1
ATOM 762 C CA . PRO A 1 99 ? 8.186 -9.004 -26.890 1.00 90.56 99 PRO A CA 1
ATOM 763 C C . PRO A 1 99 ? 9.408 -9.426 -26.073 1.00 90.56 99 PRO A C 1
ATOM 765 O O . PRO A 1 99 ? 10.012 -8.609 -25.380 1.00 90.56 99 PRO A O 1
ATOM 768 N N . ALA A 1 100 ? 9.781 -10.700 -26.160 1.00 92.88 100 ALA A N 1
ATOM 769 C CA . ALA A 1 100 ? 10.964 -11.257 -25.530 1.00 92.88 100 ALA A CA 1
ATOM 770 C C . ALA A 1 100 ? 12.012 -11.628 -26.583 1.00 92.88 100 ALA A C 1
ATOM 772 O O . ALA A 1 100 ? 11.732 -12.333 -27.556 1.00 92.88 100 ALA A O 1
ATOM 773 N N . LEU A 1 101 ? 13.237 -11.176 -26.355 1.00 94.44 101 LEU A N 1
ATOM 774 C CA . LEU A 1 101 ? 14.384 -11.324 -27.238 1.00 94.44 101 LEU A CA 1
ATOM 775 C C . LEU A 1 101 ? 15.520 -12.031 -26.489 1.00 94.44 101 LEU A C 1
ATOM 777 O O . LEU A 1 101 ? 15.755 -11.740 -25.321 1.00 94.44 101 LEU A O 1
ATOM 781 N N . GLU A 1 102 ? 16.264 -12.912 -27.152 1.00 94.38 102 GLU A N 1
ATOM 782 C CA . GLU A 1 102 ? 17.502 -13.496 -26.617 1.00 94.38 102 GLU A CA 1
ATOM 783 C C . GLU A 1 102 ? 18.710 -12.917 -27.349 1.00 94.38 102 GLU A C 1
ATOM 785 O O . GLU A 1 102 ? 18.839 -13.067 -28.567 1.00 94.38 102 GLU A O 1
ATOM 790 N N . MET A 1 103 ? 19.619 -12.256 -26.632 1.00 92.50 103 MET A N 1
ATOM 791 C CA . MET A 1 103 ? 20.825 -11.702 -27.240 1.00 92.50 103 MET A CA 1
ATOM 792 C C . MET A 1 103 ? 21.749 -12.825 -27.726 1.00 92.50 103 MET A C 1
ATOM 794 O O . MET A 1 103 ? 22.231 -13.641 -26.945 1.00 92.50 103 MET A O 1
ATOM 798 N N . ILE A 1 104 ? 22.089 -12.812 -29.016 1.00 86.69 104 ILE A N 1
ATOM 799 C CA . ILE A 1 104 ? 22.895 -13.879 -29.633 1.00 86.69 104 ILE A CA 1
ATOM 800 C C . ILE A 1 104 ? 24.368 -13.777 -29.228 1.00 86.69 104 ILE A C 1
ATOM 802 O O . ILE A 1 104 ? 25.050 -14.785 -29.057 1.00 86.69 104 ILE A O 1
ATOM 806 N N . SER A 1 105 ? 24.897 -12.556 -29.130 1.00 81.75 105 SER A N 1
ATOM 807 C CA . SER A 1 105 ? 26.293 -12.329 -28.757 1.00 81.75 105 SER A CA 1
ATOM 808 C C . SER A 1 105 ? 26.523 -10.910 -28.255 1.00 81.75 105 SER A C 1
ATOM 810 O O . SER A 1 105 ? 26.106 -9.944 -28.901 1.00 81.75 105 SER A O 1
ATOM 812 N N . SER A 1 106 ? 27.303 -10.789 -27.182 1.00 81.62 106 SER A N 1
ATOM 813 C CA . SER A 1 106 ? 27.815 -9.521 -26.652 1.00 81.62 106 SER A CA 1
ATOM 814 C C . SER A 1 106 ? 28.652 -8.729 -27.670 1.00 81.62 106 SER A C 1
ATOM 816 O O . SER A 1 106 ? 28.694 -7.505 -27.608 1.00 81.62 106 SER A O 1
ATOM 818 N N . GLN A 1 107 ? 29.251 -9.382 -28.674 1.00 81.06 107 GLN A N 1
ATOM 819 C CA . GLN A 1 107 ? 30.005 -8.702 -29.742 1.00 81.06 107 GLN A CA 1
ATOM 820 C C . GLN A 1 107 ? 29.116 -7.928 -30.724 1.00 81.06 107 GLN A C 1
ATOM 822 O O . GLN A 1 107 ? 29.598 -7.051 -31.436 1.00 81.06 107 GLN A O 1
ATOM 827 N N . SER A 1 108 ? 27.828 -8.273 -30.795 1.00 80.25 108 SER A N 1
ATOM 828 C CA . SER A 1 108 ? 26.857 -7.590 -31.658 1.00 80.25 108 SER A CA 1
ATOM 829 C C . SER A 1 108 ? 26.232 -6.360 -31.004 1.00 80.25 108 SER A C 1
ATOM 831 O O . SER A 1 108 ? 25.496 -5.625 -31.661 1.00 80.25 108 SER A O 1
ATOM 833 N N . PHE A 1 109 ? 26.524 -6.151 -29.721 1.00 86.81 109 PHE A N 1
ATOM 834 C CA . PHE A 1 109 ? 26.006 -5.050 -28.941 1.00 86.81 109 PHE A CA 1
ATOM 835 C C . PHE A 1 109 ? 26.789 -3.767 -29.231 1.00 86.81 109 PHE A C 1
ATOM 837 O O . PHE A 1 109 ? 28.015 -3.720 -29.119 1.00 86.81 109 PHE A O 1
ATOM 844 N N . VAL A 1 110 ? 26.073 -2.702 -29.579 1.00 88.56 110 VAL A N 1
ATOM 845 C CA . VAL A 1 110 ? 26.642 -1.397 -29.906 1.00 88.56 110 VAL A CA 1
ATOM 846 C C . VAL A 1 110 ? 25.870 -0.311 -29.172 1.00 88.56 110 VAL A C 1
ATOM 848 O O . VAL A 1 110 ? 24.695 -0.085 -29.451 1.00 88.56 110 VAL A O 1
ATOM 851 N N . LYS A 1 111 ? 26.551 0.427 -28.292 1.00 90.25 111 LYS A N 1
ATOM 852 C CA . LYS A 1 111 ? 26.035 1.688 -27.749 1.00 90.25 111 LYS A CA 1
ATOM 853 C C . LYS A 1 111 ? 26.136 2.777 -28.819 1.00 90.25 111 LYS A C 1
ATOM 855 O O . LYS A 1 111 ? 27.222 3.043 -29.335 1.00 90.25 111 LYS A O 1
ATOM 860 N N . ARG A 1 112 ? 25.003 3.381 -29.175 1.00 88.06 112 ARG A N 1
ATOM 861 C CA . ARG A 1 112 ? 24.874 4.408 -30.224 1.00 88.06 112 ARG A CA 1
ATOM 862 C C . ARG A 1 112 ? 24.822 5.828 -29.669 1.00 88.06 112 ARG A C 1
ATOM 864 O O . ARG A 1 112 ? 25.196 6.751 -30.385 1.00 88.06 112 ARG A O 1
ATOM 871 N N . GLY A 1 113 ? 24.410 5.993 -28.418 1.00 88.00 113 GLY A N 1
ATOM 872 C CA . GLY A 1 113 ? 24.282 7.294 -27.775 1.00 88.00 113 GLY A CA 1
ATOM 873 C C . GLY A 1 113 ? 23.558 7.192 -26.439 1.00 88.00 113 GLY A C 1
ATOM 874 O O . GLY A 1 113 ? 23.526 6.120 -25.833 1.00 88.00 113 GLY A O 1
ATOM 875 N N . GLU A 1 114 ? 22.991 8.311 -26.015 1.00 88.00 114 GLU A N 1
ATOM 876 C CA . GLU A 1 114 ? 22.181 8.462 -24.809 1.00 88.00 114 GLU A CA 1
ATOM 877 C C . GLU A 1 114 ? 20.997 9.362 -25.179 1.00 88.00 114 GLU A C 1
ATOM 879 O O . GLU A 1 114 ? 21.198 10.413 -25.794 1.00 88.00 114 GLU A O 1
ATOM 884 N N . ASP A 1 115 ? 19.784 8.909 -24.882 1.00 84.81 115 ASP A N 1
ATOM 885 C CA . ASP A 1 115 ? 18.564 9.692 -25.061 1.00 84.81 115 ASP A CA 1
ATOM 886 C C . ASP A 1 115 ? 18.279 10.525 -23.807 1.00 84.81 115 ASP A C 1
ATOM 888 O O . ASP A 1 115 ? 18.829 10.301 -22.730 1.00 84.81 115 ASP A O 1
ATOM 892 N N . THR A 1 116 ? 17.390 11.504 -23.936 1.00 80.50 116 THR A N 1
ATOM 893 C CA . THR A 1 116 ? 16.938 12.329 -22.813 1.00 80.50 116 THR A CA 1
ATOM 894 C C . THR A 1 116 ? 15.486 12.020 -22.503 1.00 80.50 116 THR A C 1
ATOM 896 O O . THR A 1 116 ? 14.643 12.107 -23.394 1.00 80.50 116 THR A O 1
ATOM 899 N N . ALA A 1 117 ? 15.178 11.718 -21.245 1.00 79.62 117 ALA A N 1
ATOM 900 C CA . ALA A 1 117 ? 13.796 11.686 -20.789 1.00 79.62 117 ALA A CA 1
ATOM 901 C C . ALA A 1 117 ? 13.275 13.094 -20.501 1.00 79.62 117 ALA A C 1
ATOM 903 O O . ALA A 1 117 ? 14.015 13.966 -20.037 1.00 79.62 117 ALA A O 1
ATOM 904 N N . VAL A 1 118 ? 11.983 13.294 -20.744 1.00 78.50 118 VAL A N 1
ATOM 905 C CA . VAL A 1 118 ? 11.293 14.520 -20.349 1.00 78.50 118 VAL A CA 1
ATOM 906 C C . VAL A 1 118 ? 11.013 14.447 -18.851 1.00 78.50 118 VAL A C 1
ATOM 908 O O . VAL A 1 118 ? 10.499 13.446 -18.350 1.00 78.50 118 VAL A O 1
ATOM 911 N N . GLN A 1 119 ? 11.374 15.494 -18.112 1.00 78.88 119 GLN A N 1
ATOM 912 C CA . GLN A 1 119 ? 11.004 15.593 -16.704 1.00 78.88 119 GLN A CA 1
ATOM 913 C C . GLN A 1 119 ? 9.526 15.970 -16.609 1.00 78.88 119 GLN A C 1
ATOM 915 O O . GLN A 1 119 ? 9.142 17.083 -16.977 1.00 78.88 119 GLN A O 1
ATOM 920 N N . LEU A 1 120 ? 8.697 15.064 -16.094 1.00 72.50 120 LEU A N 1
ATOM 921 C CA . LEU A 1 120 ? 7.279 15.352 -15.922 1.00 72.50 120 LEU A CA 1
ATOM 922 C C . LEU A 1 120 ? 7.079 16.280 -14.732 1.00 72.50 120 LEU A C 1
ATOM 924 O O . LEU A 1 120 ? 7.459 15.964 -13.604 1.00 72.50 120 LEU A O 1
ATOM 928 N N . THR A 1 121 ? 6.413 17.401 -14.987 1.00 65.62 121 THR A N 1
ATOM 929 C CA . THR A 1 121 ? 5.946 18.315 -13.944 1.00 65.62 121 THR A CA 1
ATOM 930 C C . THR A 1 121 ? 4.418 18.312 -13.966 1.00 65.62 121 THR A C 1
ATOM 932 O O . THR A 1 121 ? 3.802 18.841 -14.889 1.00 65.62 121 THR A O 1
ATOM 935 N N . LEU A 1 122 ? 3.785 17.671 -12.980 1.00 66.06 122 LEU A N 1
ATOM 936 C CA . LEU A 1 122 ? 2.322 17.693 -12.841 1.00 66.06 122 LEU A CA 1
ATOM 937 C C . LEU A 1 122 ? 1.840 19.126 -12.531 1.00 66.06 122 LEU A C 1
ATOM 939 O O . LEU A 1 122 ? 2.571 19.868 -11.873 1.00 66.06 122 LEU A O 1
ATOM 943 N N . PRO A 1 123 ? 0.637 19.536 -12.987 1.00 52.09 123 PRO A N 1
ATOM 944 C CA . PRO A 1 123 ? -0.473 18.707 -13.469 1.00 52.09 123 PRO A CA 1
ATOM 945 C C . PRO A 1 123 ? -0.596 18.619 -15.002 1.00 52.09 123 PRO A C 1
ATOM 947 O O . PRO A 1 123 ? -1.682 18.332 -15.499 1.00 52.09 123 PRO A O 1
ATOM 950 N N . LEU A 1 124 ? 0.474 18.862 -15.765 1.00 52.38 124 LEU A N 1
ATOM 951 C CA . LEU A 1 124 ? 0.439 18.828 -17.232 1.00 52.38 124 LEU A CA 1
ATOM 952 C C . LEU A 1 124 ? 0.381 17.380 -17.760 1.00 52.38 124 LEU A C 1
ATOM 954 O O . LEU A 1 124 ? 1.340 16.861 -18.316 1.00 52.38 124 LEU A O 1
ATOM 958 N N . LEU A 1 125 ? -0.759 16.714 -17.575 1.00 56.19 125 LEU A N 1
ATOM 959 C CA . LEU A 1 125 ? -1.158 15.539 -18.352 1.00 56.19 125 LEU A CA 1
ATOM 960 C C . LEU A 1 125 ? -1.792 16.021 -19.668 1.00 56.19 125 LEU A C 1
ATOM 962 O O . LEU A 1 125 ? -2.968 15.782 -19.926 1.00 56.19 125 LEU A O 1
ATOM 966 N N . GLU A 1 126 ? -1.029 16.740 -20.490 1.00 52.59 126 GLU A N 1
ATOM 967 C CA . GLU A 1 126 ? -1.381 16.926 -21.901 1.00 52.59 126 GLU A CA 1
ATOM 968 C C . GLU A 1 126 ? -0.606 15.882 -22.711 1.00 52.59 126 GLU A C 1
ATOM 970 O O . GLU A 1 126 ? 0.475 16.146 -23.210 1.00 52.59 126 GLU A O 1
ATOM 975 N N . GLU A 1 127 ? -1.148 14.661 -22.760 1.00 55.41 127 GLU A N 1
ATOM 976 C CA . GLU A 1 127 ? -0.923 13.672 -23.832 1.00 55.41 127 GLU A CA 1
ATOM 977 C C . GLU A 1 127 ? 0.532 13.399 -24.287 1.00 55.41 127 GLU A C 1
ATOM 979 O O . GLU A 1 127 ? 0.769 13.141 -25.466 1.00 55.41 127 GLU A O 1
ATOM 984 N N . GLU A 1 128 ? 1.522 13.392 -23.391 1.00 61.44 128 GLU A N 1
ATOM 985 C CA . GLU A 1 128 ? 2.878 12.959 -23.762 1.00 61.44 128 GLU A CA 1
ATOM 986 C C . GLU A 1 128 ? 3.037 11.440 -23.577 1.00 61.44 128 GLU A C 1
ATOM 988 O O . GLU A 1 128 ? 3.165 10.938 -22.460 1.00 61.44 128 GLU A O 1
ATOM 993 N N . GLU A 1 129 ? 3.028 10.687 -24.681 1.00 74.25 129 GLU A N 1
ATOM 994 C CA . GLU A 1 129 ? 3.552 9.316 -24.702 1.00 74.25 129 GLU A CA 1
ATOM 995 C C . GLU A 1 129 ? 5.074 9.351 -24.884 1.00 74.25 129 GLU A C 1
ATOM 997 O O . GLU A 1 129 ? 5.581 10.025 -25.784 1.00 74.25 129 GLU A O 1
ATOM 1002 N N . GLY A 1 130 ? 5.824 8.618 -24.056 1.00 84.44 130 GLY A N 1
ATOM 1003 C CA . GLY A 1 130 ? 7.277 8.539 -24.219 1.00 84.44 130 GLY A CA 1
ATOM 1004 C C . GLY A 1 130 ? 8.083 8.294 -22.949 1.00 84.44 130 GLY A C 1
ATOM 1005 O O . GLY A 1 130 ? 7.564 7.862 -21.921 1.00 84.44 130 GLY A O 1
ATOM 1006 N N . LEU A 1 131 ? 9.390 8.551 -23.055 1.00 87.62 131 LEU A N 1
ATOM 1007 C CA . LEU A 1 131 ? 10.351 8.415 -21.962 1.00 87.62 131 LEU A CA 1
ATOM 1008 C C . LEU A 1 131 ? 10.224 9.581 -20.992 1.00 87.62 131 LEU A C 1
ATOM 1010 O O . LEU A 1 131 ? 10.493 10.734 -21.342 1.00 87.62 131 LEU A O 1
ATOM 1014 N N . VAL A 1 132 ? 9.865 9.256 -19.758 1.00 87.81 132 VAL A N 1
ATOM 1015 C CA . VAL A 1 132 ? 9.540 10.235 -18.734 1.00 87.81 132 VAL A CA 1
ATOM 1016 C C . VAL A 1 132 ? 10.300 9.939 -17.448 1.00 87.81 132 VAL A C 1
ATOM 1018 O O . VAL A 1 132 ? 10.379 8.797 -16.997 1.00 87.81 132 VAL A O 1
ATOM 1021 N N . SER A 1 133 ? 10.834 10.999 -16.846 1.00 87.81 133 SER A N 1
ATOM 1022 C CA . SER A 1 133 ? 11.404 10.986 -15.502 1.00 87.81 133 SER A CA 1
ATOM 1023 C C . SER A 1 133 ? 10.459 11.692 -14.536 1.00 87.81 133 SER A C 1
ATOM 1025 O O . SER A 1 133 ? 10.023 12.813 -14.800 1.00 87.81 133 SER A O 1
ATOM 1027 N N . VAL A 1 134 ? 10.176 11.062 -13.398 1.00 87.88 134 VAL A N 1
ATOM 1028 C CA . VAL A 1 134 ? 9.357 11.615 -12.314 1.00 87.88 134 VAL A CA 1
ATOM 1029 C C . VAL A 1 134 ? 10.140 11.537 -11.013 1.00 87.88 134 VAL A C 1
ATOM 1031 O O . VAL A 1 134 ? 10.682 10.491 -10.666 1.00 87.88 134 VAL A O 1
ATOM 1034 N N . GLU A 1 135 ? 10.171 12.635 -10.267 1.00 87.75 135 GLU A N 1
ATOM 1035 C CA . GLU A 1 135 ? 10.720 12.669 -8.912 1.00 87.75 135 GLU A CA 1
ATOM 1036 C C . GLU A 1 135 ? 9.592 12.957 -7.928 1.00 87.75 135 GLU A C 1
ATOM 1038 O O . GLU A 1 135 ? 8.779 13.857 -8.160 1.00 87.75 135 GLU A O 1
ATOM 1043 N N . GLY A 1 136 ? 9.515 12.192 -6.842 1.00 86.06 136 GLY A N 1
ATOM 1044 C CA . GLY A 1 136 ? 8.380 12.319 -5.946 1.00 86.06 136 GLY A CA 1
ATOM 1045 C C . GLY A 1 136 ? 8.342 11.362 -4.769 1.00 86.06 136 GLY A C 1
ATOM 1046 O O . GLY A 1 136 ? 9.294 10.648 -4.467 1.00 86.06 136 GLY A O 1
ATOM 1047 N N . VAL A 1 137 ? 7.193 11.360 -4.105 1.00 85.56 137 VAL A N 1
ATOM 1048 C CA . VAL A 1 137 ? 6.861 10.491 -2.980 1.00 85.56 137 VAL A CA 1
ATOM 1049 C C . VAL A 1 137 ? 5.829 9.472 -3.439 1.00 85.56 137 VAL A C 1
ATOM 1051 O O . VAL A 1 137 ? 4.833 9.811 -4.080 1.00 85.56 137 VAL A O 1
ATOM 1054 N N . THR A 1 138 ? 6.066 8.210 -3.111 1.00 84.69 138 THR A N 1
ATOM 1055 C CA . THR A 1 138 ? 5.137 7.120 -3.423 1.00 84.69 138 THR A CA 1
ATOM 1056 C C . THR A 1 138 ? 3.948 7.062 -2.464 1.00 84.69 138 THR A C 1
ATOM 1058 O O . THR A 1 138 ? 4.101 7.261 -1.257 1.00 84.69 138 THR A O 1
ATOM 1061 N N . ARG A 1 139 ? 2.765 6.732 -2.997 1.00 79.25 139 ARG A N 1
ATOM 1062 C CA . ARG A 1 139 ? 1.503 6.583 -2.252 1.00 79.25 139 ARG A CA 1
ATOM 1063 C C . ARG A 1 139 ? 0.732 5.335 -2.687 1.00 79.25 139 ARG A C 1
ATOM 1065 O O . ARG A 1 139 ? 0.736 5.012 -3.879 1.00 79.25 139 ARG A O 1
ATOM 1072 N N . ALA A 1 140 ? 0.038 4.692 -1.740 1.00 70.25 140 ALA A N 1
ATOM 1073 C CA . ALA A 1 140 ? -0.857 3.554 -1.969 1.00 70.25 140 ALA A CA 1
ATOM 1074 C C . ALA A 1 140 ? -0.197 2.431 -2.790 1.00 70.25 140 ALA A C 1
ATOM 1076 O O . ALA A 1 140 ? -0.734 1.976 -3.802 1.00 70.25 140 ALA A O 1
ATOM 1077 N N . VAL A 1 141 ? 1.009 2.025 -2.377 1.00 77.00 141 VAL A N 1
ATOM 1078 C CA . VAL A 1 141 ? 1.791 1.002 -3.083 1.00 77.00 141 VAL A CA 1
ATOM 1079 C C . VAL A 1 141 ? 1.224 -0.383 -2.764 1.00 77.00 141 VAL A C 1
ATOM 1081 O O . VAL A 1 141 ? 1.392 -0.894 -1.660 1.00 77.00 141 VAL A O 1
ATOM 1084 N N . ALA A 1 142 ? 0.560 -1.001 -3.737 1.00 69.31 142 ALA A N 1
ATOM 1085 C CA . ALA A 1 142 ? 0.018 -2.351 -3.657 1.00 69.31 142 ALA A CA 1
ATOM 1086 C C . ALA A 1 142 ? 0.855 -3.335 -4.488 1.00 69.31 142 ALA A C 1
ATOM 1088 O O . ALA A 1 142 ? 1.301 -3.029 -5.597 1.00 69.31 142 ALA A O 1
ATOM 1089 N N . ARG A 1 143 ? 1.029 -4.557 -3.977 1.00 77.38 143 ARG A N 1
ATOM 1090 C CA . ARG A 1 143 ? 1.658 -5.667 -4.709 1.00 77.38 143 ARG A CA 1
ATOM 1091 C C . ARG A 1 143 ? 0.582 -6.477 -5.432 1.00 77.38 143 ARG A C 1
ATOM 1093 O O . ARG A 1 143 ? -0.308 -7.019 -4.785 1.00 77.38 143 ARG A O 1
ATOM 1100 N N . GLU A 1 144 ? 0.679 -6.601 -6.756 1.00 67.50 144 GLU A N 1
ATOM 1101 C CA . GLU A 1 144 ? -0.266 -7.367 -7.577 1.00 67.50 144 GLU A CA 1
ATOM 1102 C C . GLU A 1 144 ? 0.493 -8.381 -8.445 1.00 67.50 144 GLU A C 1
ATOM 1104 O O . GLU A 1 144 ? 1.091 -8.052 -9.469 1.00 67.50 144 GLU A O 1
ATOM 1109 N N . GLY A 1 145 ? 0.495 -9.645 -8.014 1.00 72.44 145 GLY A N 1
ATOM 1110 C CA . GLY A 1 145 ? 1.236 -10.704 -8.696 1.00 72.44 145 GLY A CA 1
ATOM 1111 C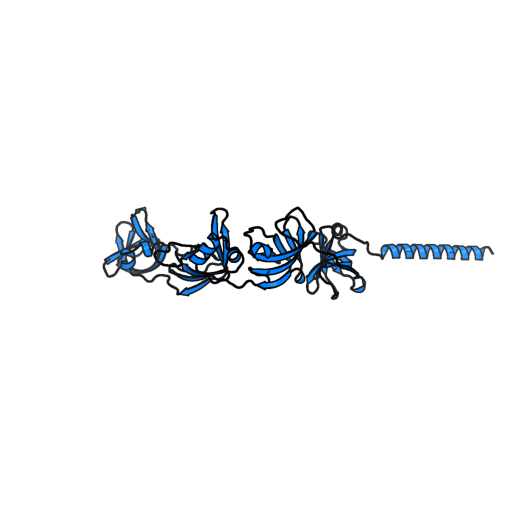 C . GLY A 1 145 ? 2.749 -10.452 -8.687 1.00 72.44 145 GLY A C 1
ATOM 1112 O O . GLY A 1 145 ? 3.377 -10.476 -7.627 1.00 72.44 145 GLY A O 1
ATOM 1113 N N . ILE A 1 146 ? 3.327 -10.254 -9.876 1.00 73.69 146 ILE A N 1
ATOM 1114 C CA . ILE A 1 146 ? 4.777 -10.089 -10.094 1.00 73.69 146 ILE A CA 1
ATOM 1115 C C . ILE A 1 146 ? 5.243 -8.628 -10.148 1.00 73.69 146 ILE A C 1
ATOM 1117 O O . ILE A 1 146 ? 6.438 -8.391 -10.276 1.00 73.69 146 ILE A O 1
ATOM 1121 N N . PHE A 1 147 ? 4.331 -7.659 -10.073 1.00 80.31 147 PHE A N 1
ATOM 1122 C CA . PHE A 1 147 ? 4.660 -6.236 -10.149 1.00 80.31 147 PHE A CA 1
ATOM 1123 C C . PHE A 1 147 ? 3.984 -5.456 -9.014 1.00 80.31 147 PHE A C 1
ATOM 1125 O O . PHE A 1 147 ? 3.083 -5.950 -8.329 1.00 80.31 147 PHE A O 1
ATOM 1132 N N . GLN A 1 148 ? 4.417 -4.214 -8.813 1.00 86.69 148 GLN A N 1
ATOM 1133 C CA . GLN A 1 148 ? 3.805 -3.285 -7.862 1.00 86.69 148 GLN A CA 1
ATOM 1134 C C . GLN A 1 148 ? 3.052 -2.167 -8.591 1.00 86.69 148 GLN A C 1
ATOM 1136 O O . GLN A 1 148 ? 3.386 -1.809 -9.721 1.00 86.69 148 GLN A O 1
ATOM 1141 N N . LYS A 1 149 ? 2.011 -1.630 -7.959 1.00 86.06 149 LYS A N 1
ATOM 1142 C CA . LYS A 1 149 ? 1.178 -0.530 -8.459 1.00 86.06 149 LYS A CA 1
ATOM 1143 C C . LYS A 1 149 ? 1.063 0.538 -7.382 1.00 86.06 149 LYS A C 1
ATOM 1145 O O . LYS A 1 149 ? 0.966 0.206 -6.210 1.00 86.06 149 LYS A O 1
ATOM 1150 N N . GLY A 1 150 ? 1.032 1.801 -7.775 1.00 84.31 150 GLY A N 1
ATOM 1151 C CA . GLY A 1 150 ? 0.840 2.906 -6.840 1.00 84.31 150 GLY A CA 1
ATOM 1152 C C . GLY A 1 150 ? 0.798 4.240 -7.562 1.00 84.31 150 GLY A C 1
ATOM 1153 O O . GLY A 1 150 ? 0.586 4.287 -8.774 1.00 84.3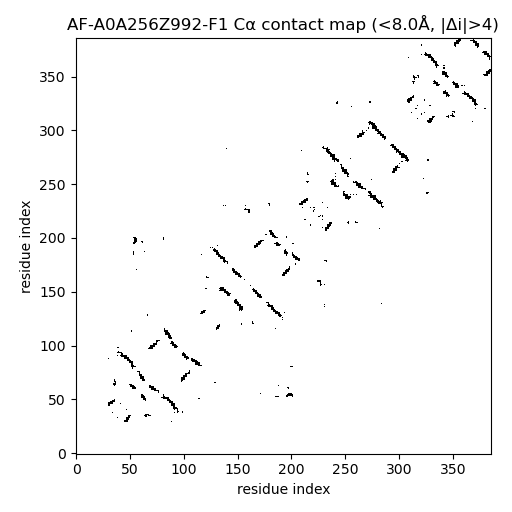1 150 GLY A O 1
ATOM 1154 N N . TYR A 1 151 ? 1.035 5.315 -6.821 1.00 84.69 151 TYR A N 1
ATOM 1155 C CA . TYR A 1 151 ? 1.112 6.671 -7.356 1.00 84.69 151 TYR A CA 1
ATOM 1156 C C . TYR A 1 151 ? 2.438 7.320 -6.969 1.00 84.69 151 TYR A C 1
ATOM 1158 O O . TYR A 1 151 ? 2.910 7.117 -5.852 1.00 84.69 151 TYR A O 1
ATOM 1166 N N . ILE A 1 152 ? 3.020 8.117 -7.869 1.00 85.31 152 ILE A N 1
ATOM 1167 C CA . ILE A 1 152 ? 4.140 9.014 -7.557 1.00 85.31 152 ILE A CA 1
ATOM 1168 C C . ILE A 1 152 ? 3.606 10.444 -7.539 1.00 85.31 152 ILE A C 1
ATOM 1170 O O . ILE A 1 152 ? 3.128 10.957 -8.554 1.00 85.31 152 ILE A O 1
ATOM 1174 N N . MET A 1 153 ? 3.677 11.073 -6.371 1.00 79.31 153 MET A N 1
ATOM 1175 C CA . MET A 1 153 ? 3.302 12.466 -6.150 1.00 79.31 153 MET A CA 1
ATOM 1176 C C . MET A 1 153 ? 4.553 13.342 -6.270 1.00 79.31 153 MET A C 1
ATOM 1178 O O . MET A 1 153 ? 5.526 13.053 -5.575 1.00 79.31 153 MET A O 1
ATOM 1182 N N . PRO A 1 154 ? 4.572 14.406 -7.086 1.00 73.94 154 PRO A N 1
ATOM 1183 C CA . PRO A 1 154 ? 5.745 15.264 -7.205 1.00 73.94 154 PRO A CA 1
ATOM 1184 C C . PRO A 1 154 ? 6.100 15.908 -5.868 1.00 73.94 154 PRO A C 1
ATOM 1186 O O . PRO A 1 154 ? 5.221 16.364 -5.142 1.00 73.94 154 PRO A O 1
ATOM 1189 N N . THR A 1 155 ? 7.390 16.039 -5.572 1.00 66.19 155 THR A N 1
ATOM 1190 C CA . THR A 1 155 ? 7.865 16.641 -4.313 1.00 66.19 155 THR A CA 1
ATOM 1191 C C . THR A 1 155 ? 7.405 18.098 -4.145 1.00 66.19 155 THR A C 1
ATOM 1193 O O . THR A 1 155 ? 7.167 18.546 -3.029 1.00 66.19 155 THR A O 1
ATOM 1196 N N . ALA A 1 156 ? 7.211 18.832 -5.248 1.00 58.69 156 ALA A N 1
ATOM 1197 C CA . ALA A 1 156 ? 6.669 20.196 -5.233 1.00 58.69 156 ALA A CA 1
ATOM 1198 C C . ALA A 1 156 ? 5.197 20.273 -4.765 1.00 58.69 156 ALA A C 1
ATOM 1200 O O . ALA A 1 156 ? 4.760 21.320 -4.299 1.00 58.69 156 ALA A O 1
ATOM 1201 N N . ALA A 1 157 ? 4.444 19.166 -4.827 1.00 53.38 157 ALA A N 1
ATOM 1202 C CA . ALA A 1 157 ? 3.068 19.069 -4.328 1.00 53.38 157 ALA A CA 1
ATOM 1203 C C . ALA A 1 157 ? 2.978 18.903 -2.796 1.00 53.38 157 ALA A C 1
ATOM 1205 O O . ALA A 1 157 ? 1.883 18.779 -2.255 1.00 53.38 157 ALA A O 1
ATOM 1206 N N . LEU A 1 158 ? 4.111 18.891 -2.081 1.00 52.69 158 LEU A N 1
ATOM 1207 C CA . LEU A 1 158 ? 4.114 18.937 -0.616 1.00 52.69 158 LEU A CA 1
ATOM 1208 C C . LEU A 1 158 ? 3.707 20.327 -0.086 1.00 52.69 158 LEU A C 1
ATOM 1210 O O . LEU A 1 158 ? 3.134 20.422 0.996 1.00 52.69 158 LEU A O 1
ATOM 1214 N N . GLU A 1 159 ? 3.966 21.399 -0.848 1.00 48.03 159 GLU A N 1
ATOM 1215 C CA . GLU A 1 159 ? 3.701 22.789 -0.430 1.00 48.03 159 GLU A CA 1
ATOM 1216 C C . GLU A 1 159 ? 2.336 23.330 -0.898 1.00 48.03 159 GLU A C 1
ATOM 1218 O O . GLU A 1 159 ? 1.771 24.224 -0.268 1.00 48.03 159 GLU A O 1
ATOM 1223 N N . GLU A 1 160 ? 1.770 22.767 -1.967 1.00 44.62 160 GLU A N 1
ATOM 1224 C CA . GLU A 1 160 ? 0.444 23.102 -2.491 1.00 44.62 160 GLU A CA 1
ATOM 1225 C C . GLU A 1 160 ? -0.402 21.824 -2.506 1.00 44.62 160 GLU A C 1
ATOM 1227 O O . GLU A 1 160 ? 0.023 20.821 -3.072 1.00 44.62 160 GLU A O 1
ATOM 1232 N N . VAL A 1 161 ? -1.582 21.832 -1.869 1.00 45.78 161 VAL A N 1
ATOM 1233 C CA . VAL A 1 161 ? -2.483 20.665 -1.782 1.00 45.78 161 VAL A CA 1
ATOM 1234 C C . VAL A 1 161 ? -2.946 20.256 -3.185 1.00 45.78 161 VAL A C 1
ATOM 1236 O O . VAL A 1 161 ? -4.007 20.665 -3.654 1.00 45.78 161 VAL A O 1
ATOM 1239 N N . PHE A 1 162 ? -2.151 19.432 -3.862 1.00 49.97 162 PHE A N 1
ATOM 1240 C CA . PHE A 1 162 ? -2.510 18.777 -5.110 1.00 49.97 162 PHE A CA 1
ATOM 1241 C C . PHE A 1 162 ? -2.779 17.301 -4.846 1.00 49.97 162 PHE A C 1
ATOM 1243 O O . PHE A 1 162 ? -1.939 16.559 -4.346 1.00 49.97 162 PHE A O 1
ATOM 1250 N N . THR A 1 163 ? -3.971 16.858 -5.230 1.00 52.62 163 THR A N 1
ATOM 1251 C CA . THR A 1 163 ? -4.411 15.460 -5.156 1.00 52.62 163 THR A CA 1
ATOM 1252 C C . THR A 1 163 ? -3.965 14.623 -6.361 1.00 52.62 163 THR A C 1
ATOM 1254 O O . THR A 1 163 ? -4.299 13.443 -6.433 1.00 52.62 163 THR A O 1
ATOM 1257 N N . ALA A 1 164 ? -3.226 15.204 -7.313 1.00 62.94 164 ALA A N 1
ATOM 1258 C CA . ALA A 1 164 ? -2.855 14.554 -8.567 1.00 62.94 164 ALA A CA 1
ATOM 1259 C C . ALA A 1 164 ? -1.460 13.913 -8.489 1.00 62.94 164 ALA A C 1
ATOM 1261 O O . ALA A 1 164 ? -0.458 14.609 -8.333 1.00 62.94 164 ALA A O 1
ATOM 1262 N N . GLY A 1 165 ? -1.407 12.587 -8.620 1.00 74.31 165 GLY A N 1
ATOM 1263 C CA . GLY A 1 165 ? -0.178 11.807 -8.775 1.00 74.31 165 GLY A CA 1
ATOM 1264 C C . GLY A 1 165 ? -0.165 11.054 -10.094 1.00 74.31 165 GLY A C 1
ATOM 1265 O O . GLY A 1 165 ? -1.213 10.848 -10.706 1.00 74.31 165 GLY A O 1
ATOM 1266 N N . VAL A 1 166 ? 1.014 10.608 -10.519 1.00 83.94 166 VAL A N 1
ATOM 1267 C CA . VAL A 1 166 ? 1.145 9.743 -11.695 1.00 83.94 166 VAL A CA 1
ATOM 1268 C C . VAL A 1 166 ? 0.924 8.299 -11.250 1.00 83.94 166 VAL A C 1
ATOM 1270 O O . VAL A 1 166 ? 1.730 7.799 -10.456 1.00 83.94 166 VAL A O 1
ATOM 1273 N N . PRO A 1 167 ? -0.133 7.606 -11.710 1.00 86.81 167 PRO A N 1
ATOM 1274 C CA . PRO A 1 167 ? -0.266 6.184 -11.437 1.00 86.81 167 PRO A CA 1
ATOM 1275 C C . PRO A 1 167 ? 0.878 5.434 -12.121 1.00 86.81 167 PRO A C 1
ATOM 1277 O O . PRO A 1 167 ? 1.223 5.736 -13.264 1.00 86.81 167 PRO A O 1
ATOM 1280 N N . PHE A 1 168 ? 1.446 4.431 -11.456 1.00 89.94 168 PHE A N 1
ATOM 1281 C CA . PHE A 1 168 ? 2.525 3.626 -12.016 1.00 89.94 168 PHE A CA 1
ATOM 1282 C C . PHE A 1 168 ? 2.287 2.118 -11.897 1.00 89.94 168 PHE A C 1
ATOM 1284 O O . PHE A 1 168 ? 1.499 1.640 -11.078 1.00 89.94 168 PHE A O 1
ATOM 1291 N N . SER A 1 169 ? 2.977 1.368 -12.754 1.00 91.12 169 SER A N 1
ATOM 1292 C CA . SER A 1 169 ? 3.193 -0.075 -12.641 1.00 91.12 169 SER A CA 1
ATOM 1293 C C . SER A 1 169 ? 4.686 -0.352 -12.715 1.00 91.12 169 SER A C 1
ATOM 1295 O O . SER A 1 169 ? 5.325 0.057 -13.680 1.00 91.12 169 SER A O 1
ATOM 1297 N N . TRP A 1 170 ? 5.225 -1.052 -11.720 1.00 91.31 170 TRP A N 1
ATOM 1298 C CA . TRP A 1 170 ? 6.642 -1.383 -11.645 1.00 91.31 170 TRP A CA 1
ATOM 1299 C C . TRP A 1 170 ? 6.896 -2.879 -11.780 1.00 91.31 170 TRP A C 1
ATOM 1301 O O . TRP A 1 170 ? 6.563 -3.664 -10.891 1.00 91.31 170 TRP A O 1
ATOM 1311 N N . TYR A 1 171 ? 7.513 -3.244 -12.899 1.00 87.31 171 TYR A N 1
ATOM 1312 C CA . TYR A 1 171 ? 7.916 -4.592 -13.274 1.00 87.31 171 TYR A CA 1
ATOM 1313 C C . TYR A 1 171 ? 9.367 -4.832 -12.841 1.00 87.31 171 TYR A C 1
ATOM 1315 O O . TYR A 1 171 ? 10.266 -4.880 -13.677 1.00 87.31 171 TYR A O 1
ATOM 1323 N N . GLY A 1 172 ? 9.597 -4.923 -11.532 1.00 79.00 172 GLY A N 1
ATOM 1324 C CA . GLY A 1 172 ? 10.915 -5.167 -10.948 1.00 79.00 172 GLY A CA 1
ATOM 1325 C C . GLY A 1 172 ? 10.846 -6.122 -9.758 1.00 79.00 172 GLY A C 1
ATOM 1326 O O . GLY A 1 172 ? 9.804 -6.275 -9.118 1.00 79.00 172 GLY A O 1
ATOM 1327 N N . ALA A 1 173 ? 11.967 -6.778 -9.464 1.00 62.78 173 ALA A N 1
ATOM 1328 C CA . ALA A 1 173 ? 12.088 -7.763 -8.395 1.00 62.78 173 ALA A CA 1
ATOM 1329 C C . ALA A 1 173 ? 12.666 -7.143 -7.110 1.00 62.78 173 ALA A C 1
ATOM 1331 O O . ALA A 1 173 ? 13.699 -7.581 -6.618 1.00 62.78 173 ALA A O 1
ATOM 1332 N N . SER A 1 174 ? 12.016 -6.123 -6.539 1.00 65.06 174 SER A N 1
ATOM 1333 C CA . SER A 1 174 ? 12.474 -5.543 -5.269 1.00 65.06 174 SER A CA 1
ATOM 1334 C C . SER A 1 174 ? 11.322 -5.199 -4.319 1.00 65.06 174 SER A C 1
ATOM 1336 O O . SER A 1 174 ? 10.282 -4.673 -4.710 1.00 65.06 174 SER A O 1
ATOM 1338 N N . GLU A 1 175 ? 11.506 -5.537 -3.038 1.00 63.72 175 GLU A N 1
ATOM 1339 C CA . GLU A 1 175 ? 10.580 -5.219 -1.938 1.00 63.72 175 GLU A CA 1
ATOM 1340 C C . GLU A 1 175 ? 10.863 -3.840 -1.308 1.00 63.72 175 GLU A C 1
ATOM 1342 O O . GLU A 1 175 ? 10.293 -3.494 -0.273 1.00 63.72 175 GLU A O 1
ATOM 1347 N N . GLU A 1 176 ? 11.760 -3.045 -1.900 1.00 69.25 176 GLU A N 1
ATOM 1348 C CA . GLU A 1 176 ? 12.232 -1.785 -1.310 1.00 69.25 176 GLU A CA 1
ATOM 1349 C C . GLU A 1 176 ? 11.244 -0.625 -1.455 1.00 69.25 176 GLU A C 1
ATOM 1351 O O . GLU A 1 176 ? 11.275 0.327 -0.668 1.00 69.25 176 GLU A O 1
ATOM 1356 N N . LEU A 1 177 ? 10.346 -0.691 -2.436 1.00 81.44 177 LEU A N 1
ATOM 1357 C CA . LEU A 1 177 ? 9.363 0.357 -2.652 1.00 81.44 177 LEU A CA 1
ATOM 1358 C C . LEU A 1 177 ? 8.200 0.200 -1.667 1.00 81.44 177 LEU A C 1
ATOM 1360 O O . LEU A 1 177 ? 7.468 -0.789 -1.679 1.00 81.44 177 LEU A O 1
ATOM 1364 N N . LYS A 1 178 ? 8.038 1.199 -0.802 1.00 80.94 178 LYS A N 1
ATOM 1365 C CA . LYS A 1 178 ? 6.995 1.271 0.221 1.00 80.94 178 LYS A CA 1
ATOM 1366 C C . LYS A 1 178 ? 6.349 2.638 0.178 1.00 80.94 178 LYS A C 1
ATOM 1368 O O . LYS A 1 178 ? 6.934 3.588 -0.326 1.00 80.94 178 LYS A O 1
ATOM 1373 N N . GLU A 1 179 ? 5.173 2.759 0.772 1.00 79.31 179 GLU A N 1
ATOM 1374 C CA . GLU A 1 179 ? 4.553 4.065 0.951 1.00 79.31 179 GLU A CA 1
ATOM 1375 C C . GLU A 1 179 ? 5.474 5.041 1.704 1.00 79.31 179 GLU A C 1
ATOM 1377 O O . GLU A 1 179 ? 6.165 4.668 2.666 1.00 79.31 179 GLU A O 1
ATOM 1382 N N . GLY A 1 180 ? 5.511 6.287 1.225 1.00 79.81 180 GLY A N 1
ATOM 1383 C CA . GLY A 1 180 ? 6.392 7.334 1.730 1.00 79.81 180 GLY A CA 1
ATOM 1384 C C . GLY A 1 180 ? 7.835 7.242 1.223 1.00 79.81 180 GLY A C 1
ATOM 1385 O O . GLY A 1 180 ? 8.660 8.061 1.634 1.00 79.81 180 GLY A O 1
ATOM 1386 N N . SER A 1 181 ? 8.181 6.280 0.355 1.00 86.75 181 SER A N 1
ATOM 1387 C CA . SER A 1 181 ? 9.497 6.255 -0.298 1.00 86.75 181 SER A CA 1
ATOM 1388 C C . SER A 1 181 ? 9.651 7.477 -1.202 1.00 86.75 181 SER A C 1
ATOM 1390 O O . SER A 1 181 ? 8.775 7.754 -2.027 1.00 86.75 181 SER A O 1
ATOM 1392 N N . ILE A 1 182 ? 10.771 8.183 -1.039 1.00 88.38 182 ILE A N 1
ATOM 1393 C CA . ILE A 1 182 ? 11.214 9.286 -1.892 1.00 88.38 182 ILE A CA 1
ATOM 1394 C C . ILE A 1 182 ? 11.972 8.658 -3.053 1.00 88.38 182 ILE A C 1
ATOM 1396 O O . ILE A 1 182 ? 12.971 7.964 -2.841 1.00 88.38 182 ILE A O 1
ATOM 1400 N N . VAL A 1 183 ? 11.474 8.868 -4.264 1.00 90.00 183 VAL A N 1
ATOM 1401 C CA . VAL A 1 183 ? 11.942 8.162 -5.450 1.00 90.00 183 VAL A CA 1
ATOM 1402 C C . VAL A 1 183 ? 12.248 9.099 -6.601 1.00 90.00 183 VAL A C 1
ATOM 1404 O O . VAL A 1 183 ? 11.576 10.111 -6.807 1.00 90.00 183 VAL A O 1
ATOM 1407 N N . LYS A 1 184 ? 13.226 8.684 -7.400 1.00 90.81 184 LYS A N 1
ATOM 1408 C CA . LYS A 1 184 ? 13.396 9.112 -8.785 1.00 90.81 184 LYS A CA 1
ATOM 1409 C C . LYS A 1 184 ? 13.087 7.919 -9.665 1.00 90.81 184 LYS A C 1
ATOM 1411 O O . LYS A 1 184 ? 13.750 6.889 -9.567 1.00 90.81 184 LYS A O 1
ATOM 1416 N N . ALA A 1 185 ? 12.040 8.038 -10.461 1.00 90.62 185 ALA A N 1
ATOM 1417 C CA . ALA A 1 185 ? 11.545 6.9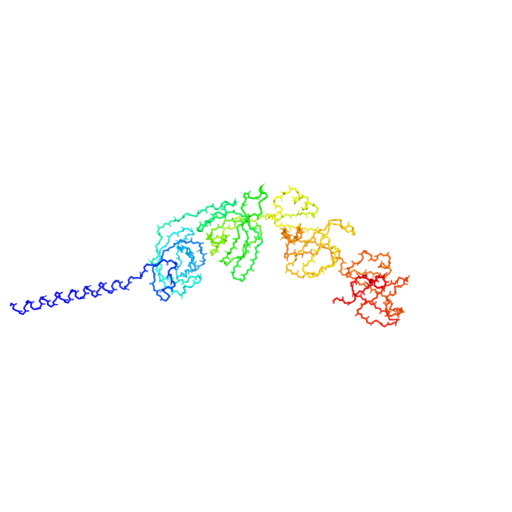76 -11.309 1.00 90.62 185 ALA A CA 1
ATOM 1418 C C . ALA A 1 185 ? 11.687 7.383 -12.772 1.00 90.62 185 ALA A C 1
ATOM 1420 O O . ALA A 1 185 ? 11.313 8.491 -13.156 1.00 90.62 185 ALA A O 1
ATOM 1421 N N . LEU A 1 186 ? 12.196 6.469 -13.586 1.00 91.44 186 LEU A N 1
ATOM 1422 C CA . LEU A 1 186 ? 12.263 6.616 -15.027 1.00 91.44 186 LEU A CA 1
ATOM 1423 C C . LEU A 1 186 ? 11.442 5.512 -15.678 1.00 91.44 186 LEU A C 1
ATOM 1425 O O . LEU A 1 186 ? 11.641 4.332 -15.401 1.00 91.44 186 LEU A O 1
ATOM 1429 N N . GLY A 1 187 ? 10.541 5.888 -16.575 1.00 91.62 187 GLY A N 1
ATOM 1430 C CA . GLY A 1 187 ? 9.722 4.913 -17.268 1.00 91.62 187 GLY A CA 1
ATOM 1431 C C . GLY A 1 187 ? 9.137 5.415 -18.563 1.00 91.62 187 GLY A C 1
ATOM 1432 O O . GLY A 1 187 ? 9.488 6.474 -19.083 1.00 91.62 187 GLY A O 1
ATOM 1433 N N . VAL A 1 188 ? 8.213 4.612 -19.067 1.00 91.06 188 VAL A N 1
ATOM 1434 C CA . VAL A 1 188 ? 7.446 4.901 -20.271 1.00 91.06 188 VAL A CA 1
ATOM 1435 C C . VAL A 1 188 ? 6.052 5.350 -19.846 1.00 91.06 188 VAL A C 1
ATOM 1437 O O . VAL A 1 188 ? 5.316 4.581 -19.223 1.00 91.06 188 VAL A O 1
ATOM 1440 N N . LEU A 1 189 ? 5.691 6.595 -20.153 1.00 88.81 189 LEU A N 1
ATOM 1441 C CA . LEU A 1 189 ? 4.345 7.117 -19.937 1.00 88.81 189 LEU A CA 1
ATOM 1442 C C . LEU A 1 189 ? 3.470 6.708 -21.123 1.00 88.81 189 LEU A C 1
ATOM 1444 O O . LEU A 1 189 ? 3.751 7.077 -22.258 1.00 88.81 189 LEU A O 1
ATOM 1448 N N . THR A 1 190 ? 2.427 5.922 -20.864 1.00 86.00 190 THR A N 1
ATOM 1449 C CA . THR A 1 190 ? 1.431 5.506 -21.865 1.00 86.00 190 THR A CA 1
ATOM 1450 C C . THR A 1 190 ? 0.053 5.506 -21.223 1.00 86.00 190 THR A C 1
ATOM 1452 O O . THR A 1 190 ? -0.099 5.104 -20.071 1.00 86.00 190 THR A O 1
ATOM 1455 N N . GLN A 1 191 ? -0.961 6.005 -21.935 1.00 82.19 191 GLN A N 1
ATOM 1456 C CA . GLN A 1 191 ? -2.349 6.052 -21.441 1.00 82.19 191 GLN A CA 1
ATOM 1457 C C . GLN A 1 191 ? -2.499 6.701 -20.045 1.00 82.19 191 GLN A C 1
ATOM 1459 O O . GLN A 1 191 ? -3.322 6.281 -19.232 1.00 82.19 191 GLN A O 1
ATOM 1464 N N . GLY A 1 192 ? -1.676 7.712 -19.7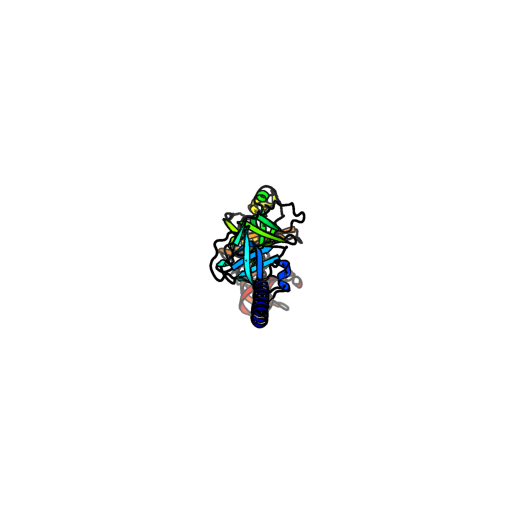39 1.00 79.69 192 GLY A N 1
ATOM 1465 C CA . GLY A 1 192 ? -1.690 8.406 -18.445 1.00 79.69 192 GLY A CA 1
ATOM 1466 C C . GLY A 1 192 ? -1.113 7.604 -17.272 1.00 79.69 192 GLY A C 1
ATOM 1467 O O . GLY A 1 192 ? -1.274 8.015 -16.124 1.00 79.69 192 GLY A O 1
ATOM 1468 N N . LYS A 1 193 ? -0.440 6.477 -17.539 1.00 86.56 193 LYS A N 1
ATOM 1469 C CA . LYS A 1 193 ? 0.211 5.629 -16.539 1.00 86.56 193 LYS A CA 1
ATOM 1470 C C . LYS A 1 193 ? 1.700 5.476 -16.826 1.00 86.56 193 LYS A C 1
ATOM 1472 O O . LYS A 1 193 ? 2.110 5.285 -17.967 1.00 86.56 193 LYS A O 1
ATOM 1477 N N . LEU A 1 194 ? 2.515 5.536 -15.779 1.00 90.62 194 LEU A N 1
ATOM 1478 C CA . LEU A 1 194 ? 3.956 5.329 -15.864 1.00 90.62 194 LEU A CA 1
ATOM 1479 C C . LEU A 1 194 ? 4.298 3.842 -15.720 1.00 90.62 194 LEU A C 1
ATOM 1481 O O . LEU A 1 194 ? 3.980 3.206 -14.715 1.00 90.62 194 LEU A O 1
ATOM 1485 N N . HIS A 1 195 ? 4.963 3.276 -16.717 1.00 91.69 195 HIS A N 1
ATOM 1486 C CA . HIS A 1 195 ? 5.434 1.896 -16.695 1.00 91.69 195 HIS A CA 1
ATOM 1487 C C . HIS A 1 195 ? 6.941 1.876 -16.420 1.00 91.69 195 HIS A C 1
ATOM 1489 O O . HIS A 1 195 ? 7.728 2.394 -17.212 1.00 91.69 195 HIS A O 1
ATOM 1495 N N . LEU A 1 196 ? 7.322 1.299 -15.282 1.00 92.62 196 LEU A N 1
ATOM 1496 C CA . LEU A 1 196 ? 8.688 1.231 -14.758 1.00 92.62 196 LEU A CA 1
ATOM 1497 C C . LEU A 1 196 ? 9.192 -0.207 -14.912 1.00 92.62 196 LEU A C 1
ATOM 1499 O O . LEU A 1 196 ? 8.488 -1.137 -14.518 1.00 92.62 196 LEU A O 1
ATOM 1503 N N . TYR A 1 197 ? 10.381 -0.408 -15.475 1.00 91.69 197 TYR A N 1
ATOM 1504 C CA . TYR A 1 197 ? 10.884 -1.739 -15.831 1.00 91.69 197 TYR A CA 1
ATOM 1505 C C . TYR A 1 197 ? 12.236 -2.032 -15.181 1.00 91.69 197 TYR A C 1
ATOM 1507 O O . TYR A 1 197 ? 13.153 -1.221 -15.247 1.00 91.69 197 TYR A O 1
ATOM 1515 N N . GLY A 1 198 ? 12.391 -3.205 -14.575 1.00 88.94 198 GLY A N 1
ATOM 1516 C CA . GLY A 1 198 ? 13.625 -3.595 -13.897 1.00 88.94 198 GLY A CA 1
ATOM 1517 C C . GLY A 1 198 ? 13.922 -2.785 -12.633 1.00 88.94 198 GLY A C 1
ATOM 1518 O O . GLY A 1 198 ? 13.201 -1.853 -12.267 1.00 88.94 198 GLY A O 1
ATOM 1519 N N . GLU A 1 199 ? 14.995 -3.160 -11.946 1.00 88.38 199 GLU A N 1
ATOM 1520 C CA . GLU A 1 199 ? 15.381 -2.581 -10.653 1.00 88.38 199 GLU A CA 1
ATOM 1521 C C . GLU A 1 199 ? 15.898 -1.145 -10.813 1.00 88.38 199 GLU A C 1
ATOM 1523 O O . GLU A 1 199 ? 15.524 -0.267 -10.043 1.00 88.38 199 GLU A O 1
ATOM 1528 N N . ASP A 1 200 ? 16.654 -0.874 -11.879 1.00 88.81 200 ASP A N 1
ATOM 1529 C CA . ASP A 1 200 ? 17.287 0.432 -12.114 1.00 88.81 200 ASP A CA 1
ATOM 1530 C C . ASP A 1 200 ? 16.320 1.526 -12.613 1.00 88.81 200 ASP A C 1
ATOM 1532 O O . ASP A 1 200 ? 16.714 2.685 -12.753 1.00 88.81 200 ASP A O 1
ATOM 1536 N N . SER A 1 201 ? 15.052 1.187 -12.888 1.00 89.38 201 SER A N 1
ATOM 1537 C CA . SER A 1 201 ? 14.023 2.181 -13.247 1.00 89.38 201 SER A CA 1
ATOM 1538 C C . SER A 1 201 ? 13.552 3.018 -12.060 1.00 89.38 201 SER A C 1
ATOM 1540 O O . SER A 1 201 ? 12.934 4.065 -12.257 1.00 89.38 201 SER A O 1
ATOM 1542 N N . ILE A 1 202 ? 13.839 2.582 -10.830 1.00 90.31 202 ILE A N 1
ATOM 1543 C CA . ILE A 1 202 ? 13.519 3.314 -9.607 1.00 90.31 202 ILE A CA 1
ATOM 1544 C C . ILE A 1 202 ? 14.776 3.445 -8.761 1.00 90.31 202 ILE A C 1
ATOM 1546 O O . ILE A 1 202 ? 15.385 2.463 -8.354 1.00 90.31 202 ILE A O 1
ATOM 1550 N N . GLN A 1 203 ? 15.099 4.679 -8.399 1.00 90.50 203 GLN A N 1
ATOM 1551 C CA . GLN A 1 203 ? 16.067 4.975 -7.361 1.00 90.50 203 GLN A CA 1
ATOM 1552 C C . GLN A 1 203 ? 15.334 5.465 -6.113 1.00 90.50 203 GLN A C 1
ATOM 1554 O O . GLN A 1 203 ? 14.729 6.537 -6.125 1.00 90.50 203 GLN A O 1
ATOM 1559 N N . VAL A 1 204 ? 15.412 4.699 -5.023 1.00 90.31 204 VAL A N 1
ATOM 1560 C CA . VAL A 1 204 ? 14.932 5.134 -3.704 1.00 90.31 204 VAL A CA 1
ATOM 1561 C C . VAL A 1 204 ? 16.021 5.985 -3.048 1.00 90.31 204 VAL A C 1
ATOM 1563 O O . VAL A 1 204 ? 17.089 5.488 -2.700 1.00 90.31 204 VAL A O 1
ATOM 1566 N N . GLU A 1 205 ? 15.766 7.281 -2.885 1.00 89.94 205 GLU A N 1
ATOM 1567 C CA . GLU A 1 205 ? 16.715 8.220 -2.264 1.00 89.94 205 GLU A CA 1
ATOM 1568 C C . GLU A 1 205 ? 16.563 8.288 -0.742 1.00 89.94 205 GLU A C 1
ATOM 1570 O O . GLU A 1 205 ? 17.474 8.695 -0.021 1.00 89.94 205 GLU A O 1
ATOM 1575 N N . GLY A 1 206 ? 15.401 7.877 -0.244 1.00 86.12 206 GLY A N 1
ATOM 1576 C CA . GLY A 1 206 ? 15.097 7.839 1.172 1.00 86.12 206 GLY A CA 1
ATOM 1577 C C . GLY A 1 206 ? 13.637 7.500 1.413 1.00 86.12 206 GLY A C 1
ATOM 1578 O O . GLY A 1 206 ? 12.898 7.119 0.506 1.00 86.12 206 GLY A O 1
ATOM 1579 N N . ARG A 1 207 ? 13.208 7.667 2.658 1.00 85.25 207 ARG A N 1
ATOM 1580 C CA . ARG A 1 207 ? 11.814 7.510 3.058 1.00 85.25 207 ARG A CA 1
ATOM 1581 C C . ARG A 1 207 ? 11.434 8.675 3.947 1.00 85.25 207 ARG A C 1
ATOM 1583 O O . ARG A 1 207 ? 12.240 9.116 4.770 1.00 85.25 207 ARG A O 1
ATOM 1590 N N . LEU A 1 208 ? 10.221 9.177 3.769 1.00 82.06 208 LEU A N 1
ATOM 1591 C CA . LEU A 1 208 ? 9.664 10.137 4.700 1.00 82.06 208 LEU A CA 1
ATOM 1592 C C . LEU A 1 208 ? 9.612 9.521 6.098 1.00 82.06 208 LEU A C 1
ATOM 1594 O O . LEU A 1 208 ? 9.238 8.360 6.271 1.00 82.06 208 LEU A O 1
ATOM 1598 N N . LEU A 1 209 ? 10.017 10.314 7.089 1.00 82.56 209 LEU A N 1
ATOM 1599 C CA . LEU A 1 209 ? 9.916 9.910 8.483 1.00 82.56 209 LEU A CA 1
ATOM 1600 C C . LEU A 1 209 ? 8.447 9.795 8.871 1.00 82.56 209 LEU A C 1
ATOM 1602 O O . LEU A 1 209 ? 7.641 10.674 8.542 1.00 82.56 209 LEU A O 1
ATOM 1606 N N . GLU A 1 210 ? 8.149 8.728 9.602 1.00 83.38 210 GLU A N 1
ATOM 1607 C CA . GLU A 1 210 ? 6.843 8.500 10.201 1.00 83.38 210 GLU A CA 1
ATOM 1608 C C . GLU A 1 210 ? 6.469 9.684 11.098 1.00 83.38 210 GLU A C 1
ATOM 1610 O O . GLU A 1 210 ? 7.312 10.261 11.795 1.00 83.38 210 GLU A O 1
ATOM 1615 N N . MET A 1 211 ? 5.195 10.058 11.069 1.00 86.38 211 MET A N 1
ATOM 1616 C CA . MET A 1 211 ? 4.643 11.080 11.943 1.00 86.38 211 MET A CA 1
ATOM 1617 C C . MET A 1 211 ? 3.827 10.435 13.047 1.00 86.38 211 MET A C 1
ATOM 1619 O O . MET A 1 211 ? 2.808 9.805 12.782 1.00 86.38 211 MET A O 1
ATOM 1623 N N . GLU A 1 212 ? 4.230 10.662 14.292 1.00 89.12 212 GLU A N 1
ATOM 1624 C CA . GLU A 1 212 ? 3.396 10.345 15.445 1.00 89.12 212 GLU A CA 1
ATOM 1625 C C . GLU A 1 212 ? 2.436 11.512 15.692 1.00 89.12 212 GLU A C 1
ATOM 1627 O O . GLU A 1 212 ? 2.865 12.637 15.961 1.00 89.12 212 GLU A O 1
ATOM 1632 N N . LEU A 1 213 ? 1.137 11.255 15.555 1.00 88.62 213 LEU A N 1
ATOM 1633 C CA . LEU A 1 213 ? 0.085 12.248 15.755 1.00 88.62 213 LEU A CA 1
ATOM 1634 C C . LEU A 1 213 ? -0.984 11.698 16.694 1.00 88.62 213 LEU A C 1
ATOM 1636 O O . LEU A 1 213 ? -1.189 10.491 16.807 1.00 88.62 213 LEU A O 1
ATOM 1640 N N . THR A 1 214 ? -1.709 12.603 17.347 1.00 89.44 214 THR A N 1
ATOM 1641 C CA . THR A 1 214 ? -2.996 12.267 17.961 1.00 89.44 214 THR A CA 1
ATOM 1642 C C . THR A 1 214 ? -4.112 12.438 16.919 1.00 89.44 214 THR A C 1
ATOM 1644 O O . THR A 1 214 ? -3.939 13.160 15.932 1.00 89.44 214 THR A O 1
ATOM 1647 N N . ILE A 1 215 ? -5.270 11.798 17.105 1.00 89.00 215 ILE A N 1
ATOM 1648 C CA . ILE A 1 215 ? -6.405 11.903 16.168 1.00 89.00 215 ILE A CA 1
ATOM 1649 C C . ILE A 1 215 ? -6.872 13.365 16.038 1.00 89.00 215 ILE A C 1
ATOM 1651 O O . ILE A 1 215 ? -7.155 13.838 14.939 1.00 89.00 215 ILE A O 1
ATOM 1655 N N . GLY A 1 216 ? -6.911 14.116 17.137 1.00 87.56 216 GLY A N 1
ATOM 1656 C CA . GLY A 1 216 ? -7.247 15.536 17.150 1.00 87.56 216 GLY A CA 1
ATOM 1657 C C . GLY A 1 216 ? -6.226 16.386 16.397 1.00 87.56 216 GLY A C 1
ATOM 1658 O O . GLY A 1 216 ? -6.609 17.281 15.639 1.00 87.56 216 GLY A O 1
ATOM 1659 N N . GLU A 1 217 ? -4.929 16.094 16.545 1.00 88.81 217 GLU A N 1
ATOM 1660 C CA . GLU A 1 217 ? -3.891 16.793 15.788 1.00 88.81 217 GLU A CA 1
ATOM 1661 C C . GLU A 1 217 ? -3.969 16.482 14.292 1.00 88.81 217 GLU A C 1
ATOM 1663 O O . GLU A 1 217 ? -3.891 17.408 13.480 1.00 88.81 217 GLU A O 1
ATOM 1668 N N . LEU A 1 218 ? -4.193 15.216 13.935 1.00 89.38 218 LEU A N 1
ATOM 1669 C CA . LEU A 1 218 ? -4.415 14.790 12.559 1.00 89.38 218 LEU A CA 1
ATOM 1670 C C . LEU A 1 218 ? -5.568 15.573 11.929 1.00 89.38 218 LEU A C 1
ATOM 1672 O O . LEU A 1 218 ? -5.394 16.220 10.899 1.00 89.38 218 LEU A O 1
ATOM 1676 N N . MET A 1 219 ? -6.731 15.586 12.582 1.00 85.94 219 MET A N 1
ATOM 1677 C CA . MET A 1 219 ? -7.914 16.273 12.064 1.00 85.94 219 MET A CA 1
ATOM 1678 C C . MET A 1 219 ? -7.705 17.785 11.952 1.00 85.94 219 MET A C 1
ATOM 1680 O O . MET A 1 219 ? -8.174 18.400 10.992 1.00 85.94 219 MET A O 1
ATOM 1684 N N . ARG A 1 220 ? -6.962 18.395 12.883 1.00 85.81 220 ARG A N 1
ATOM 1685 C CA . ARG A 1 220 ? -6.587 19.814 12.809 1.00 85.81 220 ARG A CA 1
ATOM 1686 C C . ARG A 1 220 ? -5.707 20.102 11.594 1.00 85.81 220 ARG A C 1
ATOM 1688 O O . ARG A 1 220 ? -5.965 21.081 10.902 1.00 85.81 220 ARG A O 1
ATOM 1695 N N . ARG A 1 221 ? -4.699 19.263 11.343 1.00 86.62 221 ARG A N 1
ATOM 1696 C CA . ARG A 1 221 ? -3.762 19.406 10.219 1.00 86.62 221 ARG A CA 1
ATOM 1697 C C . ARG A 1 221 ? -4.454 19.218 8.871 1.00 86.62 221 ARG A C 1
ATOM 1699 O O . ARG A 1 221 ? -4.317 20.065 7.992 1.00 86.62 221 ARG A O 1
ATOM 1706 N N . VAL A 1 222 ? -5.294 18.190 8.759 1.00 82.56 222 VAL A N 1
ATOM 1707 C CA . VAL A 1 222 ? -6.150 17.964 7.586 1.00 82.56 222 VAL A CA 1
ATOM 1708 C C . VAL A 1 222 ? -7.057 19.173 7.337 1.00 82.56 222 VAL A C 1
ATOM 1710 O O . VAL A 1 222 ? -7.119 19.680 6.222 1.00 82.56 222 VAL A O 1
ATOM 1713 N N . SER A 1 223 ? -7.698 19.703 8.385 1.00 79.94 223 SER A N 1
ATOM 1714 C CA . SER A 1 223 ? -8.576 20.878 8.273 1.00 79.94 223 SER A CA 1
ATOM 1715 C C . SER A 1 223 ? -7.831 22.161 7.898 1.00 79.94 223 SER A C 1
ATOM 1717 O O . SER A 1 223 ? -8.415 23.045 7.276 1.00 79.94 223 SER A O 1
ATOM 1719 N N . SER A 1 224 ? -6.556 22.289 8.278 1.00 79.75 224 SER A N 1
ATOM 1720 C CA . SER A 1 224 ? -5.713 23.425 7.892 1.00 79.75 224 SER A CA 1
ATOM 1721 C C . SER A 1 224 ? -5.095 23.292 6.499 1.00 79.75 224 SER A C 1
ATOM 1723 O O . SER A 1 224 ? -4.402 24.213 6.078 1.00 79.75 224 SER A O 1
ATOM 1725 N N . GLY A 1 225 ? -5.325 22.176 5.797 1.00 71.25 225 GLY A N 1
ATOM 1726 C CA . GLY A 1 225 ? -4.695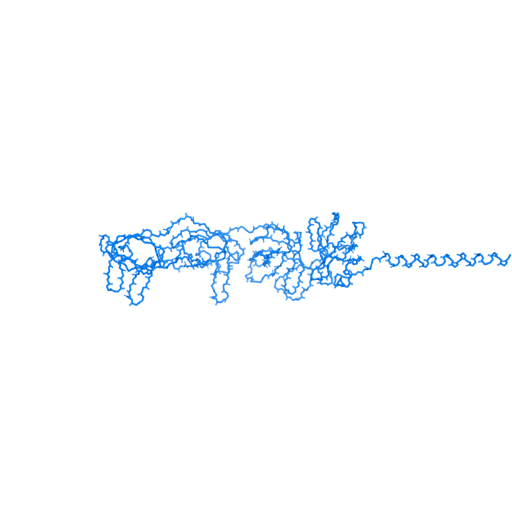 21.899 4.507 1.00 71.25 225 GLY A CA 1
ATOM 1727 C C . GLY A 1 225 ? -3.196 21.611 4.617 1.00 71.25 225 GLY A C 1
ATOM 1728 O O . GLY A 1 225 ? -2.455 21.925 3.694 1.00 71.25 225 GLY A O 1
ATOM 1729 N N . ASP A 1 226 ? -2.743 21.054 5.747 1.00 74.50 226 ASP A N 1
ATOM 1730 C CA . ASP A 1 226 ? -1.356 20.607 5.919 1.00 74.50 226 ASP A CA 1
ATOM 1731 C C . ASP A 1 226 ? -1.115 19.384 5.022 1.00 74.50 226 ASP A C 1
ATOM 1733 O O . ASP A 1 226 ? -1.514 18.263 5.358 1.00 74.50 226 ASP A O 1
ATOM 1737 N N . GLY A 1 227 ? -0.515 19.626 3.854 1.00 66.50 227 GLY A N 1
ATOM 1738 C CA . GLY A 1 227 ? -0.248 18.606 2.846 1.00 66.50 227 GLY A CA 1
ATOM 1739 C C . GLY A 1 227 ? 0.609 17.465 3.384 1.00 66.50 227 GLY A C 1
ATOM 1740 O O . GLY A 1 227 ? 0.314 16.314 3.085 1.00 66.50 227 GLY A O 1
ATOM 1741 N N . ASP A 1 228 ? 1.584 17.745 4.255 1.00 69.62 228 ASP A N 1
ATOM 1742 C CA . ASP A 1 228 ? 2.543 16.759 4.781 1.00 69.62 228 ASP A CA 1
ATOM 1743 C C . ASP A 1 228 ? 1.870 15.511 5.377 1.00 69.62 228 ASP A C 1
ATOM 1745 O O . ASP A 1 228 ? 2.383 14.397 5.245 1.00 69.62 228 ASP A O 1
ATOM 1749 N N . VAL A 1 229 ? 0.699 15.681 5.995 1.00 75.06 229 VAL A N 1
ATOM 1750 C CA . VAL A 1 229 ? -0.074 14.595 6.618 1.00 75.06 229 VAL A CA 1
ATOM 1751 C C . VAL A 1 229 ? -0.625 13.594 5.603 1.00 75.06 229 VAL A C 1
ATOM 1753 O O . VAL A 1 229 ? -0.846 12.434 5.939 1.00 75.06 229 VAL A O 1
ATOM 1756 N N . LEU A 1 230 ? -0.846 14.020 4.361 1.00 70.81 230 LEU A N 1
ATOM 1757 C CA . LEU A 1 230 ? -1.338 13.156 3.289 1.00 70.81 230 LEU A CA 1
ATOM 1758 C C . LEU A 1 230 ? -0.244 12.252 2.710 1.00 70.81 230 LEU A C 1
ATOM 1760 O O . LEU A 1 230 ? -0.568 11.290 2.014 1.00 70.81 230 LEU A O 1
ATOM 1764 N N . PHE A 1 231 ? 1.027 12.572 2.965 1.00 69.81 231 PHE A N 1
ATOM 1765 C CA . PHE A 1 231 ? 2.167 11.954 2.281 1.00 69.81 231 PHE A CA 1
ATOM 1766 C C . PHE A 1 231 ? 3.064 11.131 3.202 1.00 69.81 231 PHE A C 1
ATOM 1768 O O . PHE A 1 231 ? 3.806 10.268 2.732 1.00 69.81 231 PHE A O 1
ATOM 1775 N N . ARG A 1 232 ? 3.036 11.406 4.506 1.00 77.56 232 ARG A N 1
ATOM 1776 C CA . ARG A 1 232 ? 3.880 10.721 5.486 1.00 77.56 232 ARG A CA 1
ATOM 1777 C C . ARG A 1 232 ? 3.137 9.533 6.093 1.00 77.56 232 ARG A C 1
ATOM 1779 O O . ARG A 1 232 ? 1.954 9.670 6.398 1.00 77.56 232 ARG A O 1
ATOM 1786 N N . PRO A 1 233 ? 3.821 8.402 6.341 1.00 82.12 233 PRO A N 1
ATOM 1787 C CA . PRO A 1 233 ? 3.245 7.341 7.152 1.00 82.12 233 PRO A CA 1
ATOM 1788 C C . PRO A 1 233 ? 2.893 7.870 8.546 1.00 82.12 233 PRO A C 1
ATOM 1790 O O . PRO A 1 233 ? 3.678 8.597 9.162 1.00 82.12 233 PRO A O 1
ATOM 1793 N N . LEU A 1 234 ? 1.711 7.516 9.032 1.00 88.50 234 LEU A N 1
ATOM 1794 C CA . LEU A 1 234 ? 1.146 8.012 10.279 1.00 88.50 234 LEU A CA 1
ATOM 1795 C C . LEU A 1 234 ? 1.158 6.912 11.337 1.00 88.50 234 LEU A C 1
ATOM 1797 O O . LEU A 1 234 ? 0.669 5.809 11.104 1.00 88.50 234 LEU A O 1
ATOM 1801 N N . ASN A 1 235 ? 1.637 7.250 12.527 1.00 91.31 235 ASN A N 1
ATOM 1802 C CA . ASN A 1 235 ? 1.477 6.430 13.716 1.00 91.31 235 ASN A CA 1
ATOM 1803 C C . ASN A 1 235 ? 0.481 7.129 14.636 1.00 91.31 235 ASN A C 1
ATOM 1805 O O . ASN A 1 235 ? 0.695 8.270 15.056 1.00 91.31 235 ASN A O 1
ATOM 1809 N N . LEU A 1 236 ? -0.633 6.457 14.918 1.00 92.44 236 LEU A N 1
ATOM 1810 C CA . LEU A 1 236 ? -1.750 7.015 15.673 1.00 92.44 236 LEU A CA 1
ATOM 1811 C C . LEU A 1 236 ? -2.107 6.090 16.824 1.00 92.44 236 LEU A C 1
ATOM 1813 O O . LEU A 1 236 ? -2.317 4.893 16.638 1.00 92.44 236 LEU A O 1
ATOM 1817 N N . ARG A 1 237 ? -2.220 6.671 18.018 1.00 92.75 237 ARG A N 1
ATOM 1818 C CA . ARG A 1 237 ? -2.685 5.965 19.211 1.00 92.75 237 ARG A CA 1
ATOM 1819 C C . ARG A 1 237 ? -4.111 6.357 19.547 1.00 92.75 237 ARG A C 1
ATOM 1821 O O . ARG A 1 237 ? -4.476 7.530 19.473 1.00 92.75 237 ARG A O 1
ATOM 1828 N N . GLY A 1 238 ? -4.901 5.378 19.957 1.00 91.81 238 GLY A N 1
ATOM 1829 C CA . GLY A 1 238 ? -6.283 5.600 20.346 1.00 91.81 238 GLY A CA 1
ATOM 1830 C C . GLY A 1 238 ? -6.905 4.372 20.984 1.00 91.81 238 GLY A C 1
ATOM 1831 O O . GLY A 1 238 ? -6.363 3.272 20.932 1.00 91.81 238 GLY A O 1
ATOM 1832 N N . TYR A 1 239 ? -8.058 4.578 21.598 1.00 90.75 239 TYR A N 1
ATOM 1833 C CA . TYR A 1 239 ? -8.907 3.514 22.095 1.00 90.75 239 TYR A CA 1
ATOM 1834 C C . TYR A 1 239 ? -9.848 3.035 20.999 1.00 90.75 239 TYR A C 1
ATOM 1836 O O . TYR A 1 239 ? -10.429 3.846 20.273 1.00 90.75 239 TYR A O 1
ATOM 1844 N N . VAL A 1 240 ? -10.057 1.728 20.923 1.00 90.50 240 VAL A N 1
ATOM 1845 C CA . VAL A 1 240 ? -11.083 1.127 20.073 1.00 90.50 240 VAL A CA 1
ATOM 1846 C C . VAL A 1 240 ? -12.468 1.513 20.609 1.00 90.50 240 VAL A C 1
ATOM 1848 O O . VAL A 1 240 ? -12.840 1.170 21.730 1.00 90.50 240 VAL A O 1
ATOM 1851 N N . LEU A 1 241 ? -13.244 2.257 19.820 1.00 86.31 241 LEU A N 1
ATOM 1852 C CA . LEU A 1 241 ? -14.526 2.837 20.235 1.00 86.31 241 LEU A CA 1
ATOM 1853 C C . LEU A 1 241 ? -15.681 1.820 20.229 1.00 86.31 241 LEU A C 1
ATOM 1855 O O . LEU A 1 241 ? -16.572 1.891 21.077 1.00 86.31 241 LEU A O 1
ATOM 1859 N N . TYR A 1 242 ? -15.664 0.878 19.286 1.00 84.19 242 TYR A N 1
ATOM 1860 C CA . TYR A 1 242 ? -16.684 -0.161 19.100 1.00 84.19 242 TYR A CA 1
ATOM 1861 C C . TYR A 1 242 ? -16.019 -1.511 18.866 1.00 84.19 242 TYR A C 1
ATOM 1863 O O . TYR A 1 242 ? -14.895 -1.545 18.371 1.00 84.19 242 TYR A O 1
ATOM 1871 N N . GLU A 1 243 ? -16.720 -2.607 19.161 1.00 84.62 243 GLU A N 1
ATOM 1872 C CA . GLU A 1 243 ? -16.217 -3.938 18.829 1.00 84.62 243 GLU A CA 1
ATOM 1873 C C . GLU A 1 243 ? -15.981 -4.034 17.310 1.00 84.62 243 GLU A C 1
ATOM 1875 O O . GLU A 1 243 ? -16.893 -3.720 16.528 1.00 84.62 243 GLU A O 1
ATOM 1880 N N . PRO A 1 244 ? -14.762 -4.387 16.873 1.00 84.75 244 PRO A N 1
ATOM 1881 C CA . PRO A 1 244 ? -14.422 -4.463 15.460 1.00 84.75 244 PRO A CA 1
ATOM 1882 C C . PRO A 1 244 ? -15.329 -5.425 14.700 1.00 84.75 244 PRO A C 1
ATOM 1884 O O . PRO A 1 244 ? -15.643 -6.519 15.164 1.00 84.75 244 PRO A O 1
ATOM 1887 N N . ARG A 1 245 ? -15.721 -5.032 13.486 1.00 76.75 245 ARG A N 1
ATOM 1888 C CA . ARG A 1 245 ? -16.463 -5.897 12.561 1.00 76.75 245 ARG A CA 1
ATOM 1889 C C . ARG A 1 245 ? -15.679 -6.011 11.262 1.00 76.75 245 ARG A C 1
ATOM 1891 O O . ARG A 1 245 ? -15.540 -5.031 10.524 1.00 76.75 245 ARG A O 1
ATOM 1898 N N . GLY A 1 246 ? -15.165 -7.213 11.003 1.00 80.81 246 GLY A N 1
ATOM 1899 C CA . GLY A 1 246 ? -14.267 -7.484 9.882 1.00 80.81 246 GLY A CA 1
ATOM 1900 C C . GLY A 1 246 ? -12.972 -6.680 9.991 1.00 80.81 246 GLY A C 1
ATOM 1901 O O . GLY A 1 246 ? -12.321 -6.671 11.029 1.00 80.81 246 GLY A O 1
ATOM 1902 N N . GLU A 1 247 ? -12.627 -5.986 8.915 1.00 83.81 247 GLU A N 1
ATOM 1903 C CA . GLU A 1 247 ? -11.393 -5.200 8.769 1.00 83.81 247 GLU A CA 1
ATOM 1904 C C . GLU A 1 247 ? -11.533 -3.747 9.256 1.00 83.81 247 GLU A C 1
ATOM 1906 O O . GLU A 1 247 ? -10.583 -2.971 9.203 1.00 83.81 247 GLU A O 1
ATOM 1911 N N . SER A 1 248 ? -12.722 -3.345 9.718 1.00 87.00 248 SER A N 1
ATOM 1912 C CA . SER A 1 248 ? -12.994 -1.961 10.114 1.00 87.00 248 SER A CA 1
ATOM 1913 C C . SER A 1 248 ? -12.929 -1.756 11.627 1.00 87.00 248 SER A C 1
ATOM 1915 O O . SER A 1 248 ? -13.612 -2.437 12.394 1.00 87.00 248 SER A O 1
ATOM 1917 N N . VAL A 1 249 ? -12.143 -0.763 12.042 1.00 90.12 249 VAL A N 1
ATOM 1918 C CA . VAL A 1 249 ? -11.957 -0.353 13.439 1.00 90.12 249 VAL A CA 1
ATOM 1919 C C . VAL A 1 249 ? -12.207 1.146 13.560 1.00 90.12 249 VAL A C 1
ATOM 1921 O O . VAL A 1 249 ? -11.843 1.923 12.682 1.00 90.12 249 VAL A O 1
ATOM 1924 N N . TYR A 1 250 ? -12.833 1.573 14.654 1.00 89.88 250 TYR A N 1
ATOM 1925 C CA . TYR A 1 250 ? -13.019 2.990 14.965 1.00 89.88 250 TYR A CA 1
ATOM 1926 C C . TYR A 1 250 ? -12.176 3.351 16.176 1.00 89.88 250 TYR A C 1
ATOM 1928 O O . TYR A 1 250 ? -12.311 2.717 17.219 1.00 89.88 250 TYR A O 1
ATOM 1936 N N . LEU A 1 251 ? -11.333 4.371 16.039 1.00 91.44 251 LEU A N 1
ATOM 1937 C CA . LEU A 1 251 ? -10.442 4.837 17.097 1.00 91.44 251 LEU A CA 1
ATOM 1938 C C . LEU A 1 251 ? -10.893 6.188 17.639 1.00 91.44 251 LEU A C 1
ATOM 1940 O O . LEU A 1 251 ? -11.342 7.039 16.875 1.00 91.44 251 LEU A O 1
ATOM 1944 N N . THR A 1 252 ? -10.741 6.387 18.945 1.00 90.69 252 THR A N 1
ATOM 1945 C CA . THR A 1 252 ? -10.988 7.647 19.661 1.00 90.69 252 THR A CA 1
ATOM 1946 C C . THR A 1 252 ? -9.827 7.959 20.605 1.00 90.69 252 THR A C 1
ATOM 1948 O O . THR A 1 252 ? -9.136 7.058 21.068 1.00 90.69 252 THR A O 1
ATOM 1951 N N . GLU A 1 253 ? -9.601 9.228 20.935 1.00 88.12 253 GLU A N 1
ATOM 1952 C CA . GLU A 1 253 ? -8.562 9.614 21.906 1.00 88.12 253 GLU A CA 1
ATOM 1953 C C . GLU A 1 253 ? -8.995 9.400 23.359 1.00 88.12 253 GLU A C 1
ATOM 1955 O O . GLU A 1 253 ? -8.156 9.253 24.248 1.00 88.12 253 GLU A O 1
ATOM 1960 N N . SER A 1 254 ? -10.303 9.396 23.616 1.00 81.31 254 SER A N 1
ATOM 1961 C CA . SER A 1 254 ? -10.863 9.312 24.962 1.00 81.31 254 SER A CA 1
ATOM 1962 C C . SER A 1 254 ? -12.093 8.410 25.024 1.00 81.31 254 SER A C 1
ATOM 1964 O O . SER A 1 254 ? -12.854 8.284 24.060 1.00 81.31 254 SER A O 1
ATOM 1966 N N . LEU A 1 255 ? -12.279 7.796 26.195 1.00 71.62 255 LEU A N 1
ATOM 1967 C CA . LEU A 1 255 ? -13.444 6.998 26.575 1.00 71.62 255 LEU A CA 1
ATOM 1968 C C . LEU A 1 255 ? -14.062 7.541 27.875 1.00 71.62 255 LEU A C 1
ATOM 1970 O O . LEU A 1 255 ? -13.341 8.131 28.683 1.00 71.62 255 LEU A O 1
ATOM 1974 N N . PRO A 1 256 ? -15.372 7.322 28.111 1.00 57.59 256 PRO A N 1
ATOM 1975 C CA . PRO A 1 256 ? -16.342 6.686 27.207 1.00 57.59 256 PRO A CA 1
ATOM 1976 C C . PRO A 1 256 ? -16.930 7.651 26.156 1.00 57.59 256 PRO A C 1
ATOM 1978 O O . PRO A 1 256 ? -17.556 7.214 25.197 1.00 57.59 256 PRO A O 1
ATOM 1981 N N . GLU A 1 257 ? -16.708 8.958 26.314 1.00 55.97 257 GLU A N 1
ATOM 1982 C CA . GLU A 1 257 ? -17.354 10.042 25.555 1.00 55.97 257 GLU A CA 1
ATOM 1983 C C . GLU A 1 257 ? -16.512 10.545 24.370 1.00 55.97 257 GLU A C 1
ATOM 1985 O O . GLU A 1 257 ? -16.363 11.749 24.170 1.00 55.97 257 GLU A O 1
ATOM 1990 N N . GLY A 1 258 ? -15.916 9.641 23.593 1.00 59.94 258 GLY A N 1
ATOM 1991 C CA . GLY A 1 258 ? -15.098 10.007 22.435 1.00 59.94 258 GLY A CA 1
ATOM 1992 C C . GLY A 1 258 ? -15.858 10.868 21.419 1.00 59.94 258 GLY A C 1
ATOM 1993 O O . GLY A 1 258 ? -16.610 10.339 20.605 1.00 59.94 258 GLY A O 1
ATOM 1994 N N . ILE A 1 259 ? -15.674 12.194 21.453 1.00 65.81 259 ILE A N 1
ATOM 1995 C CA . ILE A 1 259 ? -16.359 13.143 20.549 1.00 65.81 259 ILE A CA 1
ATOM 1996 C C . ILE A 1 259 ? -15.806 13.028 19.121 1.00 65.81 259 ILE A C 1
ATOM 1998 O O . ILE A 1 259 ? -16.522 13.256 18.145 1.00 65.81 259 ILE A O 1
ATOM 2002 N N . LEU A 1 260 ? -14.529 12.664 19.000 1.00 79.44 260 LEU A N 1
ATOM 2003 C CA . LEU A 1 260 ? -13.828 12.516 17.735 1.00 79.44 260 LEU A CA 1
ATOM 2004 C C . LEU A 1 260 ? -13.479 11.046 17.521 1.00 79.44 260 LEU A C 1
ATOM 2006 O O . LEU A 1 260 ? -12.767 10.454 18.330 1.00 79.44 260 LEU A O 1
ATOM 2010 N N . SER A 1 261 ? -13.964 10.477 16.419 1.00 85.56 261 SER A N 1
ATOM 2011 C CA . SER A 1 261 ? -13.603 9.125 16.005 1.00 85.56 261 SER A CA 1
ATOM 2012 C C . SER A 1 261 ? -13.067 9.111 14.584 1.00 85.56 261 SER A C 1
ATOM 2014 O O . SER A 1 261 ? -13.502 9.892 13.735 1.00 85.56 261 SER A O 1
ATOM 2016 N N . LEU A 1 262 ? -12.121 8.213 14.338 1.00 88.62 262 LEU A N 1
ATOM 2017 C CA . LEU A 1 262 ? -11.509 8.006 13.037 1.00 88.62 262 LEU A CA 1
ATOM 2018 C C . LEU A 1 262 ? -11.644 6.541 12.647 1.00 88.62 262 LEU A C 1
ATOM 2020 O O . LEU A 1 262 ? -11.307 5.643 13.420 1.00 88.62 262 LEU A O 1
ATOM 2024 N N . LYS A 1 263 ? -12.165 6.311 11.443 1.00 90.31 263 LYS A N 1
ATOM 2025 C CA . LYS A 1 263 ? -12.263 4.975 10.867 1.00 90.31 263 LYS A CA 1
ATOM 2026 C C . LYS A 1 263 ? -10.881 4.548 10.376 1.00 90.31 263 LYS A C 1
ATOM 2028 O O . LYS A 1 263 ? -10.219 5.297 9.660 1.00 90.31 263 LYS A O 1
ATOM 2033 N N . CYS A 1 264 ? -10.487 3.336 10.726 1.00 89.50 264 CYS A N 1
ATOM 2034 C CA . CYS A 1 264 ? -9.307 2.655 10.231 1.00 89.50 264 CYS A CA 1
ATOM 2035 C C . CYS A 1 264 ? -9.736 1.353 9.541 1.00 89.50 264 CYS A C 1
ATOM 2037 O O . CYS A 1 264 ? -10.573 0.615 10.064 1.00 89.50 264 CYS A O 1
ATOM 2039 N N . LEU A 1 265 ? -9.210 1.111 8.344 1.00 87.06 265 LEU A N 1
ATOM 2040 C CA . LEU A 1 265 ? -9.331 -0.140 7.610 1.00 87.06 265 LEU A CA 1
ATOM 2041 C C . LEU A 1 265 ? -7.999 -0.875 7.714 1.00 87.06 265 LEU A C 1
ATOM 2043 O O . LEU A 1 265 ? -6.958 -0.346 7.319 1.00 87.06 265 LEU A O 1
ATOM 2047 N N . LEU A 1 266 ? -8.058 -2.077 8.271 1.00 85.00 266 LEU A N 1
ATOM 2048 C CA . LEU A 1 266 ? -6.916 -2.945 8.483 1.00 85.00 266 LEU A CA 1
ATOM 2049 C C . LEU A 1 266 ? -6.863 -3.992 7.370 1.00 85.00 266 LEU A C 1
ATOM 2051 O O . LEU A 1 266 ? -7.859 -4.656 7.113 1.00 85.00 266 LEU A O 1
ATOM 2055 N N . ASN A 1 267 ? -5.702 -4.202 6.747 1.00 72.94 267 ASN A N 1
ATOM 2056 C CA . ASN A 1 267 ? -5.538 -5.219 5.691 1.00 72.94 267 ASN A CA 1
ATOM 2057 C C . ASN A 1 267 ? -5.680 -6.674 6.189 1.00 72.94 267 ASN A C 1
ATOM 2059 O O . ASN A 1 267 ? -5.608 -7.615 5.400 1.00 72.94 267 ASN A O 1
ATOM 2063 N N . SER A 1 268 ? -5.820 -6.881 7.499 1.00 70.50 268 SER A N 1
ATOM 2064 C CA . SER A 1 268 ? -6.105 -8.185 8.088 1.00 70.50 268 SER A CA 1
ATOM 2065 C C . SER A 1 268 ? -6.934 -8.037 9.364 1.00 70.50 268 SER A C 1
ATOM 2067 O O . SER A 1 268 ? -6.982 -6.969 9.976 1.00 70.50 268 SER A O 1
ATOM 2069 N N . THR A 1 269 ? -7.619 -9.107 9.767 1.00 74.62 269 THR A N 1
ATOM 2070 C CA . THR A 1 269 ? -8.377 -9.136 11.023 1.00 74.62 269 THR A CA 1
ATOM 2071 C C . THR A 1 269 ? -7.437 -9.326 12.206 1.00 74.62 269 THR A C 1
ATOM 2073 O O . THR A 1 269 ? -6.758 -10.351 12.300 1.00 74.62 269 THR A O 1
ATOM 2076 N N . PHE A 1 270 ? -7.460 -8.381 13.140 1.00 77.75 270 PHE A N 1
ATOM 2077 C CA . PHE A 1 270 ? -6.737 -8.463 14.405 1.00 77.75 270 PHE A CA 1
ATOM 2078 C C . PHE A 1 270 ? -7.719 -8.726 15.554 1.00 77.75 270 PHE A C 1
ATOM 2080 O O . PHE A 1 270 ? -8.842 -8.217 15.507 1.00 77.75 270 PHE A O 1
ATOM 2087 N N . PRO A 1 271 ? -7.329 -9.502 16.583 1.00 81.25 271 PRO A N 1
ATOM 2088 C CA . PRO A 1 271 ? -8.164 -9.769 17.752 1.00 81.25 271 PRO A CA 1
ATOM 2089 C C . PRO A 1 271 ? -8.195 -8.534 18.661 1.00 81.25 271 PRO A C 1
ATOM 2091 O O . PRO A 1 271 ? -7.527 -8.480 19.689 1.00 81.25 271 PRO A O 1
ATOM 2094 N N . LEU A 1 272 ? -8.914 -7.512 18.213 1.00 87.88 272 LEU A N 1
ATOM 2095 C CA . LEU A 1 272 ? -9.108 -6.247 18.903 1.00 87.88 272 LEU A CA 1
ATOM 2096 C C . LEU A 1 272 ? -10.493 -6.235 19.543 1.00 87.88 272 LEU A C 1
ATOM 2098 O O . LEU A 1 272 ? -11.453 -6.732 18.957 1.00 87.88 272 LEU A O 1
ATOM 2102 N N . HIS A 1 273 ? -10.600 -5.603 20.702 1.00 87.50 273 HIS A N 1
ATOM 2103 C CA . HIS A 1 273 ? -11.853 -5.441 21.423 1.00 87.50 273 HIS A CA 1
ATOM 2104 C C . HIS A 1 273 ? -12.168 -3.975 21.684 1.00 87.50 273 HIS A C 1
ATOM 2106 O O . HIS A 1 273 ? -11.275 -3.125 21.753 1.00 87.50 273 HIS A O 1
ATOM 2112 N N . LYS A 1 274 ? -13.454 -3.666 21.893 1.00 86.94 274 LYS A N 1
ATOM 2113 C CA . LYS A 1 274 ? -13.855 -2.341 22.381 1.00 86.94 274 LYS A CA 1
ATOM 2114 C C . LYS A 1 274 ? -13.061 -1.992 23.643 1.00 86.94 274 LYS A C 1
ATOM 2116 O O . LYS A 1 274 ? -13.026 -2.771 24.592 1.00 86.94 274 LYS A O 1
ATOM 2121 N N . GLY A 1 275 ? -12.492 -0.794 23.691 1.00 85.00 275 GLY A N 1
ATOM 2122 C CA . GLY A 1 275 ? -11.720 -0.301 24.826 1.00 85.00 275 GLY A CA 1
ATOM 2123 C C . GLY A 1 275 ? -10.219 -0.539 24.733 1.00 85.00 275 GLY A C 1
ATOM 2124 O O . GLY A 1 275 ? -9.487 0.108 25.476 1.00 85.00 275 GLY A O 1
ATOM 2125 N N . ASP A 1 276 ? -9.747 -1.414 23.842 1.00 90.19 276 ASP A N 1
ATOM 2126 C CA . ASP A 1 276 ? -8.313 -1.660 23.696 1.00 90.19 276 ASP A CA 1
ATOM 2127 C C . ASP A 1 276 ? -7.599 -0.361 23.325 1.00 90.19 276 ASP A C 1
ATOM 2129 O O . ASP A 1 276 ? -8.032 0.363 22.427 1.00 90.19 276 ASP A O 1
ATOM 2133 N N . PHE A 1 277 ? -6.502 -0.059 24.018 1.00 91.38 277 PHE A N 1
ATOM 2134 C CA . PHE A 1 277 ? -5.619 1.027 23.623 1.00 91.38 277 PHE A CA 1
ATOM 2135 C C . PHE A 1 277 ? -4.612 0.480 22.624 1.00 91.38 277 PHE A C 1
ATOM 2137 O O . PHE A 1 277 ? -3.811 -0.400 22.955 1.00 91.38 277 PHE A O 1
ATOM 2144 N N . VAL A 1 278 ? -4.666 0.998 21.404 1.00 93.31 278 VAL A N 1
ATOM 2145 C CA . VAL A 1 278 ? -3.897 0.494 20.271 1.00 93.31 278 VAL A CA 1
ATOM 2146 C C . VAL A 1 278 ? -3.043 1.591 19.657 1.00 93.31 278 VAL A C 1
ATOM 2148 O O . VAL A 1 278 ? -3.351 2.780 19.757 1.00 93.31 278 VAL A O 1
ATOM 2151 N N . GLU A 1 279 ? -1.977 1.171 18.994 1.00 93.62 279 GLU A N 1
ATOM 2152 C CA . GLU A 1 279 ? -1.206 1.977 18.061 1.00 93.62 279 GLU A CA 1
ATOM 2153 C C . GLU A 1 279 ? -1.393 1.405 16.660 1.00 93.62 279 GLU A C 1
ATOM 2155 O O . GLU A 1 279 ? -1.037 0.257 16.402 1.00 93.62 279 GLU A O 1
ATOM 2160 N N . VAL A 1 280 ? -1.955 2.203 15.758 1.00 91.62 280 VAL A N 1
ATOM 2161 C CA . VAL A 1 280 ? -1.944 1.902 14.326 1.00 91.62 280 VAL A CA 1
ATOM 2162 C C . VAL A 1 280 ? -0.666 2.484 13.755 1.00 91.62 280 VAL A C 1
ATOM 2164 O O . VAL A 1 280 ? -0.407 3.678 13.932 1.00 91.62 280 VAL A O 1
ATOM 2167 N N . ARG A 1 281 ? 0.129 1.643 13.098 1.00 88.62 281 ARG A N 1
ATOM 2168 C CA . ARG A 1 281 ? 1.430 2.009 12.538 1.00 88.62 281 ARG A CA 1
ATOM 2169 C C . ARG A 1 281 ? 1.380 2.116 11.030 1.00 88.62 281 ARG A C 1
ATOM 2171 O O . ARG A 1 281 ? 0.534 1.495 10.385 1.00 88.62 281 ARG A O 1
ATOM 2178 N N . ASN A 1 282 ? 2.298 2.916 10.488 1.00 81.81 282 ASN A N 1
ATOM 2179 C CA . ASN A 1 282 ? 2.513 3.068 9.050 1.00 81.81 282 ASN A CA 1
ATOM 2180 C C . ASN A 1 282 ? 1.195 3.348 8.293 1.00 81.81 282 ASN A C 1
ATOM 2182 O O . ASN A 1 282 ? 0.992 2.899 7.168 1.00 81.81 282 ASN A O 1
ATOM 2186 N N . ALA A 1 283 ? 0.273 4.063 8.946 1.00 85.75 283 ALA A N 1
ATOM 2187 C CA . ALA A 1 283 ? -1.069 4.299 8.453 1.00 85.75 283 ALA A CA 1
ATOM 2188 C C . ALA A 1 283 ? -1.080 5.423 7.426 1.00 85.75 283 ALA A C 1
ATOM 2190 O O . ALA A 1 283 ? -0.265 6.344 7.463 1.00 85.75 283 ALA A O 1
ATOM 2191 N N . THR A 1 284 ? -2.047 5.377 6.525 1.00 81.94 284 THR A N 1
ATOM 2192 C CA . THR A 1 284 ? -2.107 6.283 5.383 1.00 81.94 284 THR A CA 1
ATOM 2193 C C . THR A 1 284 ? -3.484 6.906 5.330 1.00 81.94 284 THR A C 1
ATOM 2195 O O . THR A 1 284 ? -4.495 6.249 5.589 1.00 81.94 284 THR A O 1
ATOM 2198 N N . LEU A 1 285 ? -3.543 8.208 5.058 1.00 83.69 285 LEU A N 1
ATOM 2199 C CA . LEU A 1 285 ? -4.813 8.914 5.023 1.00 83.69 285 LEU A CA 1
ATOM 2200 C C . LEU A 1 285 ? -5.426 8.823 3.620 1.00 83.69 285 LEU A C 1
ATOM 2202 O O . LEU A 1 285 ? -4.847 9.271 2.625 1.00 83.69 285 LEU A O 1
ATOM 2206 N N . SER A 1 286 ? -6.633 8.274 3.547 1.00 79.19 286 SER A N 1
ATOM 2207 C CA . SER A 1 286 ? -7.429 8.186 2.326 1.00 79.19 286 SER A CA 1
ATOM 2208 C C . SER A 1 286 ? -8.761 8.908 2.503 1.00 79.19 286 SER A C 1
ATOM 2210 O O . SER A 1 286 ? -9.353 8.869 3.580 1.00 79.19 286 SER A O 1
ATOM 2212 N N . LEU A 1 287 ? -9.232 9.590 1.458 1.00 76.88 287 LEU A N 1
ATOM 2213 C CA . LEU A 1 287 ? -10.571 10.174 1.425 1.00 76.88 287 LEU A CA 1
ATOM 2214 C C . LEU A 1 287 ? -11.499 9.175 0.736 1.00 76.88 287 LEU A C 1
ATOM 2216 O O . LEU A 1 287 ? -11.297 8.845 -0.427 1.00 76.88 287 LEU A O 1
ATOM 2220 N N . ASP A 1 288 ? -12.507 8.702 1.456 1.00 70.06 288 ASP A N 1
ATOM 2221 C CA . ASP A 1 288 ? -13.588 7.909 0.884 1.00 70.06 288 ASP A CA 1
ATOM 2222 C C . ASP A 1 288 ? -14.473 8.847 0.043 1.00 70.06 288 ASP A C 1
ATOM 2224 O O . ASP A 1 288 ? -15.098 9.762 0.585 1.00 70.06 288 ASP A O 1
ATOM 2228 N N . GLU A 1 289 ? -14.460 8.676 -1.282 1.00 66.06 289 GLU A N 1
ATOM 2229 C CA . GLU A 1 289 ? -15.140 9.576 -2.228 1.00 66.06 289 GLU A CA 1
ATOM 2230 C C . GLU A 1 289 ? -16.670 9.539 -2.091 1.00 66.06 289 GLU A C 1
ATOM 2232 O O . GLU A 1 289 ? -17.331 10.557 -2.302 1.00 66.06 289 GLU A O 1
ATOM 2237 N N . ASP A 1 290 ? -17.231 8.401 -1.673 1.00 67.94 290 ASP A N 1
ATOM 2238 C CA . ASP A 1 290 ? -18.676 8.210 -1.530 1.00 67.94 290 ASP A CA 1
ATOM 2239 C C . ASP A 1 290 ? -19.215 8.892 -0.270 1.00 67.94 290 ASP A C 1
ATOM 2241 O O . ASP A 1 290 ? -20.304 9.473 -0.258 1.00 67.94 290 ASP A O 1
ATOM 2245 N N . THR A 1 291 ? -18.457 8.813 0.824 1.00 73.25 291 THR A N 1
ATOM 2246 C CA . THR A 1 291 ? -18.872 9.338 2.131 1.00 73.25 291 THR A CA 1
ATOM 2247 C C . THR A 1 291 ? -18.247 10.686 2.472 1.00 73.25 291 THR A C 1
ATOM 2249 O O . THR A 1 291 ? -18.673 11.316 3.445 1.00 73.25 291 THR A O 1
ATOM 2252 N N . LEU A 1 292 ? -17.259 11.134 1.688 1.00 71.62 292 LEU A N 1
ATOM 2253 C CA . LEU A 1 292 ? -16.418 12.309 1.936 1.00 71.62 292 LEU A CA 1
ATOM 2254 C C . LEU A 1 292 ? -15.772 12.287 3.329 1.00 71.62 292 LEU A C 1
ATOM 2256 O O . LEU A 1 292 ? -15.583 13.327 3.966 1.00 71.62 292 LEU A O 1
ATOM 2260 N N . ARG A 1 293 ? -15.460 11.088 3.834 1.00 77.69 293 ARG A N 1
ATOM 2261 C CA . ARG A 1 293 ? -14.830 10.886 5.143 1.00 77.69 293 ARG A CA 1
ATOM 2262 C C . ARG A 1 293 ? -13.397 10.423 4.975 1.00 77.69 293 ARG A C 1
ATOM 2264 O O . ARG A 1 293 ? -13.103 9.543 4.172 1.00 77.69 293 ARG A O 1
ATOM 2271 N N . TYR A 1 294 ? -12.513 10.973 5.796 1.00 82.31 294 TYR A N 1
ATOM 2272 C CA . TYR A 1 294 ? -11.160 10.454 5.898 1.00 82.31 294 TYR A CA 1
ATOM 2273 C C . TYR A 1 294 ? -11.158 9.108 6.624 1.00 82.31 294 TYR A C 1
ATOM 2275 O O . TYR A 1 294 ? -11.808 8.936 7.658 1.00 82.31 294 TYR A O 1
ATOM 2283 N N . THR A 1 295 ? -10.414 8.167 6.064 1.00 85.81 295 THR A N 1
ATOM 2284 C CA . THR A 1 295 ? -10.197 6.822 6.584 1.00 85.81 295 THR A CA 1
ATOM 2285 C C . THR A 1 295 ? -8.698 6.558 6.609 1.00 85.81 295 THR A C 1
ATOM 2287 O O . THR A 1 295 ? -7.987 6.925 5.674 1.00 85.81 295 THR A O 1
ATOM 2290 N N . LEU A 1 296 ? -8.215 5.927 7.674 1.00 88.06 296 LEU A N 1
ATOM 2291 C CA . LEU A 1 296 ? -6.850 5.413 7.721 1.00 88.06 296 LEU A CA 1
ATOM 2292 C C . LEU A 1 296 ? -6.792 4.031 7.090 1.00 88.06 296 LEU A C 1
ATOM 2294 O O . LEU A 1 296 ? -7.618 3.187 7.427 1.00 88.06 296 LEU A O 1
ATOM 2298 N N . LEU A 1 297 ? -5.798 3.777 6.250 1.00 86.62 297 LEU A N 1
ATOM 2299 C CA . LEU A 1 297 ? -5.467 2.434 5.783 1.00 86.62 297 LEU A CA 1
ATOM 2300 C C . LEU A 1 297 ? -4.170 2.001 6.462 1.00 86.62 297 LEU A C 1
ATOM 2302 O O . LEU A 1 297 ? -3.212 2.770 6.486 1.00 86.62 297 LEU A O 1
ATOM 2306 N N . SER A 1 298 ? -4.139 0.803 7.037 1.00 86.38 298 SER A N 1
ATOM 2307 C CA . SER A 1 298 ? -2.933 0.263 7.668 1.00 86.38 298 SER A CA 1
ATOM 2308 C C . SER A 1 298 ? -2.906 -1.261 7.589 1.00 86.38 298 SER A C 1
ATOM 2310 O O . SER A 1 298 ? -3.938 -1.931 7.567 1.00 86.38 298 SER A O 1
ATOM 2312 N N . ASP A 1 299 ? -1.708 -1.821 7.533 1.00 80.25 299 ASP A N 1
ATOM 2313 C CA . ASP A 1 299 ? -1.423 -3.244 7.674 1.00 80.25 299 ASP A CA 1
ATOM 2314 C C . ASP A 1 299 ? -0.929 -3.621 9.079 1.00 80.25 299 ASP A C 1
ATOM 2316 O O . ASP A 1 299 ? -0.836 -4.807 9.396 1.00 80.25 299 ASP A O 1
ATOM 2320 N N . GLU A 1 300 ? -0.668 -2.637 9.939 1.00 84.88 300 GLU A N 1
ATOM 2321 C CA . GLU A 1 300 ? -0.004 -2.819 11.223 1.00 84.88 300 GLU A CA 1
ATOM 2322 C C . GLU A 1 300 ? -0.796 -2.178 12.369 1.00 84.88 300 GLU A C 1
ATOM 2324 O O . GLU A 1 300 ? -0.962 -0.959 12.457 1.00 84.88 300 GLU A O 1
ATOM 2329 N N . VAL A 1 301 ? -1.234 -3.008 13.317 1.00 89.81 301 VAL A N 1
ATOM 2330 C CA . VAL A 1 301 ? -1.808 -2.545 14.584 1.00 89.81 301 VAL A CA 1
ATOM 2331 C C . VAL A 1 301 ? -1.194 -3.305 15.752 1.00 89.81 301 VAL A C 1
ATOM 2333 O O . VAL A 1 301 ? -1.071 -4.530 15.730 1.00 89.81 301 VAL A O 1
ATOM 2336 N N . GLU A 1 302 ? -0.813 -2.568 16.791 1.00 91.50 302 GLU A N 1
ATOM 2337 C CA . GLU A 1 302 ? -0.297 -3.115 18.040 1.00 91.50 302 GLU A CA 1
ATOM 2338 C C . GLU A 1 302 ? -1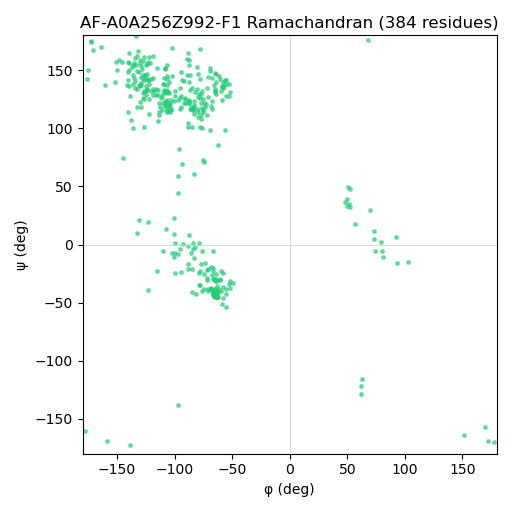.240 -2.771 19.193 1.00 91.50 302 GLU A C 1
ATOM 2340 O O . GLU A 1 302 ? -1.587 -1.609 19.410 1.00 91.50 302 GLU A O 1
ATOM 2345 N N . VAL A 1 303 ? -1.638 -3.783 19.968 1.00 91.75 303 VAL A N 1
ATOM 2346 C CA . VAL A 1 303 ? -2.366 -3.571 21.223 1.00 91.75 303 VAL A CA 1
ATOM 2347 C C . VAL A 1 303 ? -1.366 -3.194 22.306 1.00 91.75 303 VAL A C 1
ATOM 2349 O O . VAL A 1 303 ? -0.592 -4.031 22.765 1.00 91.75 303 VAL A O 1
ATOM 2352 N N . LEU A 1 304 ? -1.407 -1.936 22.736 1.00 91.94 304 LEU A N 1
ATOM 2353 C CA . LEU A 1 304 ? -0.558 -1.432 23.811 1.00 91.94 304 LEU A CA 1
ATOM 2354 C C . LEU A 1 304 ? -1.134 -1.783 25.186 1.00 91.94 304 LEU A C 1
ATOM 2356 O O . LEU A 1 304 ? -0.393 -2.167 26.089 1.00 91.94 304 LEU A O 1
ATOM 2360 N N . LEU A 1 305 ? -2.455 -1.644 25.356 1.00 88.69 305 LEU A N 1
ATOM 2361 C CA . LEU A 1 305 ? -3.165 -2.033 26.577 1.00 88.69 305 LEU A CA 1
ATOM 2362 C C . LEU A 1 305 ? -4.481 -2.742 26.218 1.00 88.69 305 LEU A C 1
ATOM 2364 O O . LEU A 1 305 ? -5.431 -2.069 25.801 1.00 88.69 305 LEU A O 1
ATOM 2368 N N . PRO A 1 306 ? -4.571 -4.072 26.399 1.00 86.25 306 PRO A N 1
ATOM 2369 C CA . PRO A 1 306 ? -5.808 -4.802 26.160 1.00 86.25 306 PRO A CA 1
ATOM 2370 C C . PRO A 1 306 ? -6.845 -4.470 27.239 1.00 86.25 306 PRO A C 1
ATOM 2372 O O . PRO A 1 306 ? -6.507 -4.301 28.413 1.00 86.25 306 PRO A O 1
ATOM 2375 N N . HIS A 1 307 ? -8.108 -4.406 26.842 1.00 78.25 307 HIS A N 1
ATOM 2376 C CA . HIS A 1 307 ? -9.265 -4.194 27.707 1.00 78.25 307 HIS A CA 1
ATOM 2377 C C . HIS A 1 307 ? -10.298 -5.317 27.587 1.00 78.25 307 HIS A C 1
ATOM 2379 O O . HIS A 1 307 ? -10.883 -5.692 28.606 1.00 78.25 307 HIS A O 1
ATOM 2385 N N . GLY A 1 308 ? -10.543 -5.845 26.383 1.00 70.38 308 GLY A N 1
ATOM 2386 C CA . GLY A 1 308 ? -11.578 -6.859 26.162 1.00 70.38 308 GLY A CA 1
ATOM 2387 C C . GLY A 1 308 ? -11.072 -8.308 26.029 1.00 70.38 308 GLY A C 1
ATOM 2388 O O . GLY A 1 308 ? -9.866 -8.533 25.914 1.00 70.38 308 GLY A O 1
ATOM 2389 N N . PRO A 1 309 ? -11.988 -9.298 26.049 1.00 81.50 309 PRO A N 1
ATOM 2390 C CA . PRO A 1 309 ? -13.411 -9.142 26.359 1.00 81.50 309 PRO A CA 1
ATOM 2391 C C . PRO A 1 309 ? -13.626 -8.755 27.836 1.00 81.50 309 PRO A C 1
ATOM 2393 O O . PRO A 1 309 ? -12.893 -9.179 28.736 1.00 81.50 309 PRO A O 1
ATOM 2396 N N . TRP A 1 310 ? -14.615 -7.896 28.098 1.00 83.06 310 TRP A N 1
ATOM 2397 C CA . TRP A 1 310 ? -14.778 -7.239 29.400 1.00 83.06 310 TRP A CA 1
ATOM 2398 C C . TRP A 1 310 ? -15.344 -8.209 30.438 1.00 83.06 310 TRP A C 1
ATOM 2400 O O . TRP A 1 310 ? -16.496 -8.625 30.336 1.00 83.06 310 TRP A O 1
ATOM 2410 N N . ASN A 1 311 ? -14.580 -8.534 31.483 1.00 86.12 311 ASN A N 1
ATOM 2411 C CA . ASN A 1 311 ? -15.107 -9.306 32.611 1.00 86.12 311 ASN A CA 1
ATOM 2412 C C . ASN A 1 311 ? -15.934 -8.382 33.517 1.00 86.12 311 ASN A C 1
ATOM 2414 O O . ASN A 1 311 ? -15.378 -7.617 34.308 1.00 86.12 311 ASN A O 1
ATOM 2418 N N . VAL A 1 312 ? -17.260 -8.449 33.401 1.00 88.44 312 VAL A N 1
ATOM 2419 C CA . VAL A 1 312 ? -18.198 -7.566 34.111 1.00 88.44 312 VAL A CA 1
ATOM 2420 C C . VAL A 1 312 ? -19.247 -8.370 34.868 1.00 88.44 312 VAL A C 1
ATOM 2422 O O . VAL A 1 312 ? -19.507 -9.538 34.585 1.00 88.44 312 VAL A O 1
ATOM 2425 N N . THR A 1 313 ? -19.853 -7.753 35.879 1.00 91.44 313 THR A N 1
ATOM 2426 C CA . THR A 1 313 ? -20.974 -8.360 36.597 1.00 91.44 313 THR A CA 1
ATOM 2427 C C . THR A 1 313 ? -22.289 -8.032 35.899 1.00 91.44 313 THR A C 1
ATOM 2429 O O . THR A 1 313 ? -22.420 -6.991 35.250 1.00 91.44 313 THR A O 1
ATOM 2432 N N . VAL A 1 314 ? -23.296 -8.892 36.078 1.00 91.75 314 VAL A N 1
ATOM 2433 C CA . VAL A 1 314 ? -24.657 -8.628 35.585 1.00 91.75 314 VAL A CA 1
ATOM 2434 C C . VAL A 1 314 ? -25.181 -7.294 36.131 1.00 91.75 314 VAL A C 1
ATOM 2436 O O . VAL A 1 314 ? -25.825 -6.537 35.411 1.00 91.75 314 VAL A O 1
ATOM 2439 N N . GLU A 1 315 ? -24.870 -6.968 37.386 1.00 92.19 315 GLU A N 1
ATOM 2440 C CA . GLU A 1 315 ? -25.218 -5.689 38.006 1.00 92.19 315 GLU A CA 1
ATOM 2441 C C . GLU A 1 315 ? -24.564 -4.494 37.314 1.00 92.19 315 GLU A C 1
ATOM 2443 O O . GLU A 1 315 ? -25.222 -3.472 37.134 1.00 92.19 315 GLU A O 1
ATOM 2448 N N . GLY A 1 316 ? -23.291 -4.620 36.927 1.00 88.06 316 GLY A N 1
ATOM 2449 C CA . GLY A 1 316 ? -22.560 -3.567 36.228 1.00 88.06 316 GLY A CA 1
ATOM 2450 C C . GLY A 1 316 ? -23.253 -3.202 34.920 1.00 88.06 316 GLY A C 1
ATOM 2451 O O . GLY A 1 316 ? -23.602 -2.038 34.722 1.00 88.06 316 GLY A O 1
ATOM 2452 N N . ILE A 1 317 ? -23.565 -4.205 34.089 1.00 89.12 317 ILE A N 1
ATOM 2453 C CA . ILE A 1 317 ? -24.286 -3.970 32.830 1.00 89.12 317 ILE A CA 1
ATOM 2454 C C . ILE A 1 317 ? -25.704 -3.454 33.096 1.00 89.12 317 ILE A C 1
ATOM 2456 O O . ILE A 1 317 ? -26.148 -2.533 32.424 1.00 89.12 317 ILE A O 1
ATOM 2460 N N . ALA A 1 318 ? -26.424 -3.997 34.082 1.00 88.56 318 ALA A N 1
ATOM 2461 C CA . ALA A 1 318 ? -27.777 -3.534 34.397 1.00 88.56 318 ALA A CA 1
ATOM 2462 C C . ALA A 1 318 ? -27.813 -2.065 34.862 1.00 88.56 318 ALA A C 1
ATOM 2464 O O . ALA A 1 318 ? -28.799 -1.371 34.619 1.00 88.56 318 ALA A O 1
ATOM 2465 N N . SER A 1 319 ? -26.753 -1.593 35.529 1.00 89.38 319 SER A N 1
ATOM 2466 C CA . SER A 1 319 ? -26.646 -0.214 36.020 1.00 89.38 319 SER A CA 1
ATOM 2467 C C . SER A 1 319 ? -26.282 0.803 34.935 1.00 89.38 319 SER A C 1
ATOM 2469 O O . SER A 1 319 ? -26.786 1.924 34.973 1.00 89.38 319 SER A O 1
ATOM 2471 N N . ASP A 1 320 ? -25.453 0.410 33.964 1.00 88.50 320 ASP A N 1
ATOM 2472 C CA . ASP A 1 320 ? -25.027 1.256 32.845 1.00 88.50 320 ASP A CA 1
ATOM 2473 C C . ASP A 1 320 ? -24.853 0.433 31.553 1.00 88.50 320 ASP A C 1
ATOM 2475 O O . ASP A 1 320 ? -23.737 0.139 31.117 1.00 88.50 320 ASP A O 1
ATOM 2479 N N . PRO A 1 321 ? -25.960 0.025 30.916 1.00 83.88 321 PRO A N 1
ATOM 2480 C CA . PRO A 1 321 ? -25.902 -0.852 29.751 1.00 83.88 321 PRO A CA 1
ATOM 2481 C C . PRO A 1 321 ? -25.376 -0.147 28.495 1.00 83.88 321 PRO A C 1
ATOM 2483 O O . PRO A 1 321 ? -24.885 -0.805 27.579 1.00 83.88 321 PRO A O 1
ATOM 2486 N N . LEU A 1 322 ? -25.465 1.186 28.438 1.00 82.88 322 LEU A N 1
ATOM 2487 C CA . LEU A 1 322 ? -25.034 1.974 27.283 1.00 82.88 322 LEU A CA 1
ATOM 2488 C C . LEU A 1 322 ? -23.514 1.947 27.114 1.00 82.88 322 LEU A C 1
ATOM 2490 O O . LEU A 1 322 ? -23.035 1.818 25.987 1.00 82.88 322 LEU A O 1
ATOM 2494 N N . SER A 1 323 ? -22.759 1.985 28.214 1.00 80.88 323 SER A N 1
ATOM 2495 C CA . SER A 1 323 ? -21.295 1.874 28.183 1.00 80.88 323 SER A CA 1
ATOM 2496 C C . SER A 1 323 ? -20.812 0.553 27.581 1.00 80.88 323 SER A C 1
ATOM 2498 O O . SER A 1 323 ? -19.779 0.514 26.907 1.00 80.88 323 SER A O 1
ATOM 2500 N N . PHE A 1 324 ? -21.589 -0.521 27.735 1.00 84.00 324 PHE A N 1
ATOM 2501 C CA . PHE A 1 324 ? -21.253 -1.843 27.204 1.00 84.00 324 PHE A CA 1
ATOM 2502 C C . PHE A 1 324 ? -21.922 -2.158 25.872 1.00 84.00 324 PHE A C 1
ATOM 2504 O O . PHE A 1 324 ? -21.551 -3.148 25.260 1.00 84.00 324 PHE A O 1
ATOM 2511 N N . LEU A 1 325 ? -22.856 -1.334 25.385 1.00 84.94 325 LEU A N 1
ATOM 2512 C CA . LEU A 1 325 ? -23.555 -1.597 24.128 1.00 84.94 325 LEU A CA 1
ATOM 2513 C C . LEU A 1 325 ? -22.554 -1.843 22.984 1.00 84.94 325 LEU A C 1
ATOM 2515 O O . LEU A 1 325 ? -21.626 -1.052 22.768 1.00 84.94 325 LEU A O 1
ATOM 2519 N N . GLY A 1 326 ? -22.754 -2.963 22.291 1.00 79.69 326 GLY A N 1
ATOM 2520 C CA . GLY A 1 326 ? -21.923 -3.472 21.206 1.00 79.69 326 GLY A CA 1
ATOM 2521 C C . GLY A 1 326 ? -20.577 -4.058 21.631 1.00 79.69 326 GLY A C 1
ATOM 2522 O O . GLY A 1 326 ? -19.794 -4.362 20.750 1.00 79.69 326 GLY A O 1
ATOM 2523 N N . ALA A 1 327 ? -20.265 -4.165 22.927 1.00 83.88 327 ALA A N 1
ATOM 2524 C CA . ALA A 1 327 ? -18.998 -4.710 23.426 1.00 83.88 327 ALA A CA 1
ATOM 2525 C C . ALA A 1 327 ? -19.079 -6.224 23.639 1.00 83.88 327 ALA A C 1
ATOM 2527 O O . ALA A 1 327 ? -20.112 -6.713 24.109 1.00 83.88 327 ALA A O 1
ATOM 2528 N N . SER A 1 328 ? -17.970 -6.933 23.406 1.00 87.19 328 SER A N 1
ATOM 2529 C CA . SER A 1 328 ? -17.816 -8.304 23.900 1.00 87.19 328 SER A CA 1
ATOM 2530 C C . SER A 1 328 ? -17.594 -8.306 25.417 1.00 87.19 328 SER A C 1
ATOM 2532 O O . SER A 1 328 ? -16.656 -7.687 25.938 1.00 87.19 328 SER A O 1
ATOM 25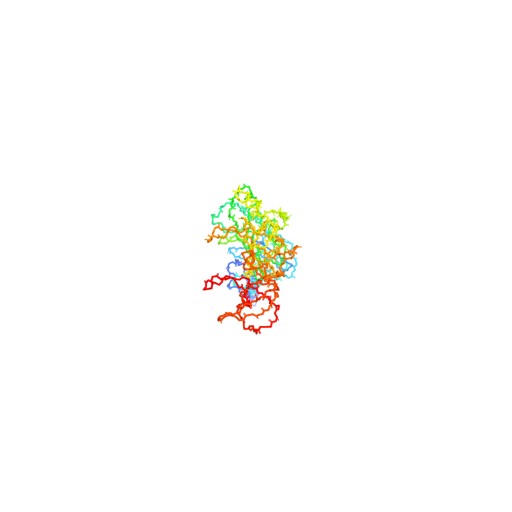34 N N . VAL A 1 329 ? -18.481 -8.987 26.143 1.00 88.81 329 VAL A N 1
ATOM 2535 C CA . VAL A 1 329 ? -18.457 -9.099 27.605 1.00 88.81 329 VAL A CA 1
ATOM 2536 C C . VAL A 1 329 ? -18.429 -10.556 28.033 1.00 88.81 329 VAL A C 1
ATOM 2538 O O . VAL A 1 329 ? -19.071 -11.410 27.428 1.00 88.81 329 VAL A O 1
ATOM 2541 N N . VAL A 1 330 ? -17.754 -10.820 29.147 1.00 90.94 330 VAL A N 1
ATOM 2542 C CA . VAL A 1 330 ? -17.850 -12.073 29.889 1.00 90.94 330 VAL A CA 1
ATOM 2543 C C . VAL A 1 330 ? -18.568 -11.801 31.202 1.00 90.94 330 VAL A C 1
ATOM 2545 O O . VAL A 1 330 ? -18.107 -11.003 32.021 1.00 90.94 330 VAL A O 1
ATOM 2548 N N . VAL A 1 331 ? -19.683 -12.489 31.420 1.00 92.31 331 VAL A N 1
ATOM 2549 C CA . VAL A 1 331 ? -20.513 -12.359 32.625 1.00 92.31 331 VAL A CA 1
ATOM 2550 C C . VAL A 1 331 ? -20.785 -13.709 33.263 1.00 92.31 331 VAL A C 1
ATOM 2552 O O . VAL A 1 331 ? -20.905 -14.737 32.597 1.00 92.31 331 VAL A O 1
ATOM 2555 N N . GLU A 1 332 ? -20.963 -13.685 34.578 1.00 93.00 332 GLU A N 1
ATOM 2556 C CA . GLU A 1 332 ? -21.407 -14.834 35.356 1.00 93.00 332 GLU A CA 1
ATOM 2557 C C . GLU A 1 332 ? -22.747 -14.539 36.025 1.00 93.00 332 GLU A C 1
ATOM 2559 O O . GLU A 1 332 ? -22.921 -13.503 36.670 1.00 93.00 332 GLU A O 1
ATOM 2564 N N . GLY A 1 333 ? -23.691 -15.469 35.906 1.00 93.44 333 GLY A N 1
ATOM 2565 C CA . GLY A 1 333 ? -25.012 -15.337 36.510 1.00 93.44 333 GLY A CA 1
ATOM 2566 C C . GLY A 1 333 ? -25.768 -16.657 36.562 1.00 93.44 333 GLY A C 1
ATOM 2567 O O . GLY A 1 333 ? -25.354 -17.661 35.979 1.00 93.44 333 GLY A O 1
ATOM 2568 N N . VAL A 1 334 ? -26.890 -16.659 37.275 1.00 94.56 334 VAL A N 1
ATOM 2569 C CA . VAL A 1 334 ? -27.809 -17.799 37.325 1.00 94.56 334 VAL A CA 1
ATOM 2570 C C . VAL A 1 334 ? -28.915 -17.579 36.305 1.00 94.56 334 VAL A C 1
ATOM 2572 O O . VAL A 1 334 ? -29.575 -16.543 36.332 1.00 94.56 334 VAL A O 1
ATOM 2575 N N . ALA A 1 335 ? -29.127 -18.544 35.413 1.00 92.69 335 ALA A N 1
ATOM 2576 C CA . ALA A 1 335 ? -30.211 -18.480 34.445 1.00 92.69 335 ALA A CA 1
ATOM 2577 C C . ALA A 1 335 ? -31.574 -18.518 35.156 1.00 92.69 335 ALA A C 1
ATOM 2579 O O . ALA A 1 335 ? -31.800 -19.341 36.051 1.00 92.69 335 ALA A O 1
ATOM 2580 N N . ARG A 1 336 ? -32.470 -17.618 34.748 1.00 92.88 336 ARG A N 1
ATOM 2581 C CA . ARG A 1 336 ? -33.848 -17.484 35.224 1.00 92.88 336 ARG A CA 1
ATOM 2582 C C . ARG A 1 336 ? -34.796 -17.417 34.042 1.00 92.88 336 ARG A C 1
ATOM 2584 O O . ARG A 1 336 ? -34.665 -16.531 33.201 1.00 92.88 336 ARG A O 1
ATOM 2591 N N . ALA A 1 337 ? -35.755 -18.333 33.988 1.00 89.56 337 ALA A N 1
ATOM 2592 C CA . ALA A 1 337 ? -36.835 -18.252 33.013 1.00 89.56 337 ALA A CA 1
ATOM 2593 C C . ALA A 1 337 ? -37.792 -17.098 33.366 1.00 89.56 337 ALA A C 1
ATOM 2595 O O . ALA A 1 337 ? -38.309 -17.034 34.482 1.00 89.56 337 ALA A O 1
ATOM 2596 N N . GLU A 1 338 ? -38.057 -16.202 32.413 1.00 86.56 338 GLU A N 1
ATOM 2597 C CA . GLU A 1 338 ? -39.033 -15.119 32.570 1.00 86.56 338 GLU A CA 1
ATOM 2598 C C . GLU A 1 338 ? -39.810 -14.927 31.262 1.00 86.56 338 GLU A C 1
ATOM 2600 O O . GLU A 1 338 ? -39.258 -14.558 30.224 1.00 86.56 338 GLU A O 1
ATOM 2605 N N . GLY A 1 339 ? -41.114 -15.212 31.306 1.00 85.00 339 GLY A N 1
ATOM 2606 C CA . GLY A 1 339 ? -41.958 -15.222 30.113 1.00 85.00 339 GLY A CA 1
ATOM 2607 C C . GLY A 1 339 ? -41.507 -16.276 29.099 1.00 85.00 339 GLY A C 1
ATOM 2608 O O . GLY A 1 339 ? -41.476 -17.467 29.398 1.00 85.00 339 GLY A O 1
ATOM 2609 N N . ASP A 1 340 ? -41.193 -15.822 27.893 1.00 82.50 340 ASP A N 1
ATOM 2610 C CA . ASP A 1 340 ? -40.760 -16.611 26.737 1.00 82.50 340 ASP A CA 1
ATOM 2611 C C . ASP A 1 340 ? -39.235 -16.578 26.506 1.00 82.50 340 ASP A C 1
ATOM 2613 O O . ASP A 1 340 ? -38.762 -17.056 25.477 1.00 82.50 340 ASP A O 1
ATOM 2617 N N . GLY A 1 341 ? -38.456 -16.024 27.442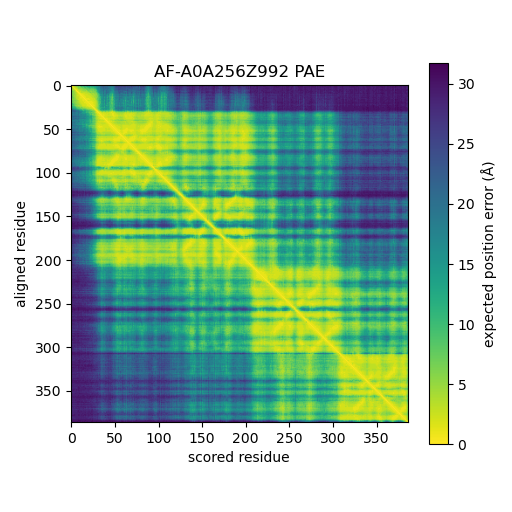 1.00 84.69 341 GLY A N 1
ATOM 2618 C CA . GLY A 1 341 ? -36.998 -15.963 27.339 1.00 84.69 341 GLY A CA 1
ATOM 2619 C C . GLY A 1 341 ? -36.279 -16.252 28.656 1.00 84.69 341 GLY A C 1
ATOM 2620 O O . GLY A 1 341 ? -36.883 -16.653 29.654 1.00 84.69 341 GLY A O 1
ATOM 2621 N N . ILE A 1 342 ? -34.958 -16.059 28.646 1.00 89.31 342 ILE A N 1
ATOM 2622 C CA . ILE A 1 342 ? -34.082 -16.339 29.786 1.00 89.31 342 ILE A CA 1
ATOM 2623 C C . ILE A 1 342 ? -33.280 -15.089 30.140 1.00 89.31 342 ILE A C 1
ATOM 2625 O O . ILE A 1 342 ? -32.733 -14.415 29.265 1.00 89.31 342 ILE A O 1
ATOM 2629 N N . LEU A 1 343 ? -33.183 -14.807 31.437 1.00 92.50 343 LEU A N 1
ATOM 2630 C CA . LEU A 1 343 ? -32.287 -13.799 31.993 1.00 92.50 343 LEU A CA 1
ATOM 2631 C C . LEU A 1 343 ? -31.136 -14.471 32.735 1.00 92.50 343 LEU A C 1
ATOM 2633 O O . LEU A 1 343 ? -31.301 -15.545 33.310 1.00 92.50 343 LEU A O 1
ATOM 2637 N N . LEU A 1 344 ? -29.992 -13.804 32.795 1.00 93.81 344 LEU A N 1
ATOM 2638 C CA . LEU A 1 344 ? -28.995 -14.052 33.825 1.00 93.81 344 LEU A CA 1
ATOM 2639 C C . LEU A 1 344 ? -29.266 -13.120 34.998 1.00 93.81 344 LEU A C 1
ATOM 2641 O O . LEU A 1 344 ? -29.354 -11.905 34.828 1.00 93.81 344 LEU A O 1
ATOM 2645 N N . GLU A 1 345 ? -29.395 -13.704 36.183 1.00 93.75 345 GLU A N 1
ATOM 2646 C CA . GLU A 1 345 ? -29.498 -12.998 37.453 1.00 93.75 345 GLU A CA 1
ATOM 2647 C C . GLU A 1 345 ? -28.137 -13.017 38.159 1.00 93.75 345 GLU A C 1
ATOM 2649 O O . GLU A 1 345 ? -27.543 -14.077 38.387 1.00 93.75 345 GLU A O 1
ATOM 2654 N N . GLY A 1 346 ? -27.632 -11.828 38.480 1.00 92.19 346 GLY A N 1
ATOM 2655 C CA . GLY A 1 346 ? -26.412 -11.636 39.252 1.00 92.19 346 GLY A CA 1
ATOM 2656 C C . GLY A 1 346 ? -26.627 -11.851 40.752 1.00 92.19 346 GLY A C 1
ATOM 2657 O O . GLY A 1 346 ? -27.752 -11.942 41.250 1.00 92.19 346 GLY A O 1
ATOM 2658 N N . ARG A 1 347 ? -25.526 -11.933 41.507 1.00 88.50 347 ARG A N 1
ATOM 2659 C CA . ARG A 1 347 ? -25.549 -12.260 42.948 1.00 88.50 347 ARG A CA 1
ATOM 2660 C C . ARG A 1 347 ? -26.275 -11.221 43.805 1.00 88.50 347 ARG A C 1
ATOM 2662 O O . ARG A 1 347 ? -26.762 -11.568 44.878 1.00 88.50 347 ARG A O 1
ATOM 2669 N N . SER A 1 348 ? -26.336 -9.976 43.347 1.00 87.06 348 SER A N 1
ATOM 2670 C CA . SER A 1 348 ? -26.943 -8.847 44.055 1.00 87.06 348 SER A CA 1
ATOM 2671 C C . SER A 1 348 ? -28.278 -8.419 43.432 1.00 87.06 348 SER A C 1
ATOM 2673 O O . SER A 1 348 ? -28.793 -7.356 43.770 1.00 87.06 348 SER A O 1
ATOM 2675 N N . GLY A 1 349 ? -28.852 -9.238 42.541 1.00 84.69 349 GLY A N 1
ATOM 2676 C CA . GLY A 1 349 ? -30.186 -9.031 41.973 1.00 84.69 349 GLY A CA 1
ATOM 2677 C C . GLY A 1 349 ? -30.234 -8.242 40.663 1.00 84.69 349 GLY A C 1
ATOM 2678 O O . GLY A 1 349 ? -31.329 -7.940 40.191 1.00 84.69 349 GLY A O 1
ATOM 2679 N N . GLY A 1 350 ? -29.086 -7.918 40.053 1.00 88.69 350 GLY A N 1
ATOM 2680 C CA . GLY A 1 350 ? -29.055 -7.404 38.680 1.00 88.69 350 GLY A CA 1
ATOM 2681 C C . GLY A 1 350 ? -29.564 -8.459 37.698 1.00 88.69 350 GLY A C 1
ATOM 2682 O O . GLY A 1 350 ? -29.347 -9.651 37.917 1.00 88.69 350 GLY A O 1
ATOM 2683 N N . ARG A 1 351 ? -30.236 -8.048 36.618 1.00 92.56 351 ARG A N 1
ATOM 2684 C CA . ARG A 1 351 ? -30.765 -8.973 35.605 1.00 92.56 351 ARG A CA 1
ATOM 2685 C C . ARG A 1 351 ? -30.493 -8.465 34.200 1.00 92.56 351 ARG A C 1
ATOM 2687 O O . ARG A 1 351 ? -30.680 -7.280 33.934 1.00 92.56 351 ARG A O 1
ATOM 2694 N N . ILE A 1 352 ? -30.102 -9.367 33.307 1.00 92.94 352 ILE A N 1
ATOM 2695 C CA . ILE A 1 352 ? -29.902 -9.074 31.885 1.00 92.94 352 ILE A CA 1
ATOM 2696 C C . ILE A 1 352 ? -30.416 -10.222 31.025 1.00 92.94 352 ILE A C 1
ATOM 2698 O O . ILE A 1 352 ? -30.276 -11.384 31.401 1.00 92.94 352 ILE A O 1
ATOM 2702 N N . TRP A 1 353 ? -31.034 -9.912 29.887 1.00 92.56 353 TRP A N 1
ATOM 2703 C CA . TRP A 1 353 ? -31.519 -10.942 28.969 1.00 92.56 353 TRP A CA 1
ATOM 2704 C C . TRP A 1 353 ? -30.351 -11.674 28.312 1.00 92.56 353 TRP A C 1
ATOM 2706 O O . TRP A 1 353 ? -29.288 -11.095 28.103 1.00 92.56 353 TRP A O 1
ATOM 2716 N N . VAL A 1 354 ? -30.562 -12.931 27.940 1.00 91.88 354 VAL A N 1
ATOM 2717 C CA . VAL A 1 354 ? -29.628 -13.683 27.098 1.00 91.88 354 VAL A CA 1
ATOM 2718 C C . VAL A 1 354 ? -30.367 -14.201 25.876 1.00 91.88 354 VAL A C 1
ATOM 2720 O O . VAL A 1 354 ? -31.474 -14.727 25.993 1.00 91.88 354 VAL A O 1
ATOM 2723 N N . VAL A 1 355 ? -29.762 -14.035 24.702 1.00 88.31 355 VAL A N 1
ATOM 2724 C CA . VAL A 1 355 ? -30.316 -14.471 23.415 1.00 88.31 355 VAL A CA 1
ATOM 2725 C C . VAL A 1 355 ? -29.291 -15.292 22.634 1.00 88.31 355 VAL A C 1
ATOM 2727 O O . VAL A 1 355 ? -28.088 -15.151 22.840 1.00 88.31 355 VAL A O 1
ATOM 2730 N N . GLY A 1 356 ? -29.775 -16.174 21.756 1.00 80.25 356 GLY A N 1
ATOM 2731 C CA . GLY A 1 356 ? -28.938 -17.006 20.880 1.00 80.25 356 GLY A CA 1
ATOM 2732 C C . GLY A 1 356 ? -28.774 -18.467 21.313 1.00 80.25 356 GLY A C 1
ATOM 2733 O O . GLY A 1 356 ? -28.401 -19.308 20.505 1.00 80.25 356 GLY A O 1
ATOM 2734 N N . VAL A 1 357 ? -29.110 -18.821 22.558 1.00 78.88 357 VAL A N 1
ATOM 2735 C CA . VAL A 1 357 ? -29.109 -20.218 23.034 1.00 78.88 357 VAL A CA 1
ATOM 2736 C C . VAL A 1 357 ? -30.139 -20.447 24.137 1.00 78.88 357 VAL A C 1
ATOM 2738 O O . VAL A 1 357 ? -30.532 -19.531 24.859 1.00 78.88 357 VAL A O 1
ATOM 2741 N N . SER A 1 358 ? -30.553 -21.704 24.307 1.00 78.50 358 SER A N 1
ATOM 2742 C CA . SER A 1 358 ? -31.340 -22.131 25.464 1.00 78.50 358 SER A CA 1
ATOM 2743 C C . SER A 1 358 ? -30.420 -22.435 26.647 1.00 78.50 358 SER A C 1
ATOM 2745 O O . SER A 1 358 ? -29.622 -23.370 26.600 1.00 78.50 358 SER A O 1
ATOM 2747 N N . LEU A 1 359 ? -30.548 -21.658 27.720 1.00 83.94 359 LEU A N 1
ATOM 2748 C CA . LEU A 1 359 ? -29.933 -21.945 29.016 1.00 83.94 359 LEU A CA 1
ATOM 2749 C C . LEU A 1 359 ? -30.933 -22.685 29.920 1.00 83.94 359 LEU A C 1
ATOM 2751 O O . LEU A 1 359 ? -32.142 -22.474 29.846 1.00 83.94 359 LEU A O 1
ATOM 2755 N N . ASN A 1 360 ? -30.442 -23.556 30.797 1.00 87.00 360 ASN A N 1
ATOM 2756 C CA . ASN A 1 360 ? -31.293 -24.280 31.736 1.00 87.00 360 ASN A CA 1
ATOM 2757 C C . ASN A 1 360 ? -31.579 -23.413 32.961 1.00 87.00 360 ASN A C 1
ATOM 2759 O O . ASN A 1 360 ? -30.651 -22.991 33.657 1.00 87.00 360 ASN A O 1
ATOM 2763 N N . ASP A 1 361 ? -32.862 -23.199 33.250 1.00 89.25 361 ASP A N 1
ATOM 2764 C CA . ASP A 1 361 ? -33.306 -22.462 34.433 1.00 89.25 361 ASP A CA 1
ATOM 2765 C C . ASP A 1 361 ? -32.677 -23.023 35.719 1.00 89.25 361 ASP A C 1
ATOM 2767 O O . ASP A 1 361 ? -32.519 -24.234 35.896 1.00 89.25 361 ASP A O 1
ATOM 2771 N N . GLY A 1 362 ? -32.260 -22.127 36.611 1.00 89.44 362 GLY A N 1
ATOM 2772 C CA . GLY A 1 362 ? -31.604 -22.482 37.867 1.00 89.44 362 GLY A CA 1
ATOM 2773 C C . GLY A 1 362 ? -30.118 -22.832 37.769 1.00 89.44 362 GLY A C 1
ATOM 2774 O O . GLY A 1 362 ? -29.483 -22.995 38.811 1.00 89.44 362 GLY A O 1
ATOM 2775 N N . THR A 1 363 ? -29.542 -22.914 36.568 1.00 91.50 363 THR A N 1
ATOM 2776 C CA . THR A 1 363 ? -28.124 -23.258 36.374 1.00 91.50 363 THR A CA 1
ATOM 2777 C C . THR A 1 363 ? -27.252 -22.001 36.318 1.00 91.50 363 THR A C 1
ATOM 2779 O O . THR A 1 363 ? -27.643 -20.989 35.739 1.00 91.50 363 THR A O 1
ATOM 2782 N N . SER A 1 364 ? -26.064 -22.048 36.930 1.00 91.69 364 SER A N 1
ATOM 2783 C CA . SER A 1 364 ? -25.071 -20.971 36.822 1.00 91.69 364 SER A CA 1
ATOM 2784 C C . SER A 1 364 ? -24.298 -21.097 35.516 1.00 91.69 364 SER A C 1
ATOM 2786 O O . SER A 1 364 ? -23.804 -22.178 35.197 1.00 91.69 364 SER A O 1
ATOM 2788 N N . TYR A 1 365 ? -24.133 -19.985 34.811 1.00 91.44 365 TYR A N 1
ATOM 2789 C CA . TYR A 1 365 ? -23.376 -19.908 33.568 1.00 91.44 365 TYR A CA 1
ATOM 2790 C C . TYR A 1 365 ? -22.326 -18.804 33.646 1.00 91.44 365 TYR A C 1
ATOM 2792 O O . TYR A 1 365 ? -22.557 -17.764 34.263 1.00 91.44 365 TYR A O 1
ATOM 2800 N N . ARG A 1 366 ? -21.189 -19.041 32.987 1.00 92.19 366 ARG A N 1
ATOM 2801 C CA . ARG A 1 366 ? -20.255 -18.008 32.539 1.00 92.19 366 ARG A CA 1
ATOM 2802 C C . ARG A 1 366 ? -20.431 -17.910 31.033 1.00 92.19 366 ARG A C 1
ATOM 2804 O O . ARG A 1 366 ? -20.171 -18.898 30.348 1.00 92.19 366 ARG A O 1
ATOM 2811 N N . VAL A 1 367 ? -20.933 -16.784 30.543 1.00 90.12 367 VAL A N 1
ATOM 2812 C CA . VAL A 1 367 ? -21.196 -16.590 29.113 1.00 90.12 367 VAL A CA 1
ATOM 2813 C C . VAL A 1 367 ? -20.364 -15.437 28.580 1.00 90.12 367 VAL A C 1
ATOM 2815 O O . VAL A 1 367 ? -20.143 -14.455 29.287 1.00 90.12 367 VAL A O 1
ATOM 2818 N N . GLU A 1 368 ? -19.903 -15.590 27.346 1.00 90.94 368 GLU A N 1
ATOM 2819 C CA . GLU A 1 368 ? -19.220 -14.559 26.574 1.00 90.94 368 GLU A CA 1
ATOM 2820 C C . GLU A 1 368 ? -20.102 -14.196 25.382 1.00 90.94 368 GLU A C 1
ATOM 2822 O O . GLU A 1 368 ? -20.575 -15.094 24.685 1.00 90.94 368 GLU A O 1
ATOM 2827 N N . GLY A 1 369 ? -20.370 -12.909 25.184 1.00 88.75 369 GLY A N 1
ATOM 2828 C CA . GLY A 1 369 ? -21.230 -12.444 24.100 1.00 88.75 369 GLY A CA 1
ATOM 2829 C C . GLY A 1 369 ? -21.252 -10.930 23.951 1.00 88.75 369 GLY A C 1
ATOM 2830 O O . GLY A 1 369 ? -20.686 -10.205 24.766 1.00 88.75 369 GLY A O 1
ATOM 2831 N N . GLU A 1 370 ? -21.933 -10.445 22.916 1.00 89.69 370 GLU A N 1
ATOM 2832 C CA . GLU A 1 370 ? -22.072 -9.013 22.630 1.00 89.69 370 GLU A CA 1
ATOM 2833 C C . GLU A 1 370 ? -23.269 -8.427 23.390 1.00 89.69 370 GLU A C 1
ATOM 2835 O O . GLU A 1 370 ? -24.374 -8.977 23.355 1.00 89.69 370 GLU A O 1
ATOM 2840 N N . VAL A 1 371 ? -23.099 -7.282 24.054 1.00 89.56 371 VAL A N 1
ATOM 2841 C CA . VAL A 1 371 ? -24.246 -6.567 24.637 1.00 89.56 371 VAL A CA 1
ATOM 2842 C C . VAL A 1 371 ? -25.051 -5.894 23.526 1.00 89.56 371 VAL A C 1
ATOM 2844 O O . VAL A 1 371 ? -24.569 -4.992 22.848 1.00 89.56 371 VAL A O 1
ATOM 2847 N N . VAL A 1 372 ? -26.315 -6.275 23.372 1.00 90.62 372 VAL A N 1
ATOM 2848 C CA . VAL A 1 372 ? -27.229 -5.777 22.335 1.00 90.62 372 VAL A CA 1
ATOM 2849 C C . VAL A 1 372 ? -28.488 -5.159 22.942 1.00 90.62 372 VAL A C 1
ATOM 2851 O O . VAL A 1 372 ? -28.850 -5.429 24.087 1.00 90.62 372 VAL A O 1
ATOM 2854 N N . TYR A 1 373 ? -29.195 -4.342 22.161 1.00 91.12 373 TYR A N 1
ATOM 2855 C CA . TYR A 1 373 ? -30.505 -3.807 22.540 1.00 91.12 373 TYR A CA 1
ATOM 2856 C C . TYR A 1 373 ? -31.630 -4.507 21.770 1.00 91.12 373 TYR A C 1
ATOM 2858 O O . TYR A 1 373 ? -31.715 -4.423 20.542 1.00 91.12 373 TYR A O 1
ATOM 2866 N N . LEU A 1 374 ? -32.532 -5.166 22.496 1.00 89.12 374 LEU A N 1
ATOM 2867 C CA . LEU A 1 374 ? -33.697 -5.851 21.947 1.00 89.12 374 LEU A CA 1
ATOM 2868 C C . LEU A 1 374 ? -34.872 -4.878 21.842 1.00 89.12 374 LEU A C 1
ATOM 2870 O O . LEU A 1 374 ? -35.574 -4.623 22.824 1.00 89.12 374 LEU A O 1
ATOM 2874 N N . LYS A 1 375 ? -35.125 -4.366 20.633 1.00 88.19 375 LYS A N 1
ATOM 2875 C CA . LYS A 1 375 ? -36.219 -3.409 20.372 1.00 88.19 375 LYS A CA 1
ATOM 2876 C C . LYS A 1 375 ? -37.587 -3.931 20.818 1.00 88.19 375 LYS A C 1
ATOM 2878 O O . LYS A 1 375 ? -38.345 -3.193 21.435 1.00 88.19 375 LYS A O 1
ATOM 2883 N N . GLU A 1 376 ? -37.881 -5.201 20.553 1.00 87.12 376 GLU A N 1
ATOM 2884 C CA . GLU A 1 376 ? -39.177 -5.830 20.857 1.00 87.12 376 GLU A CA 1
ATOM 2885 C C . GLU A 1 376 ? -39.475 -5.890 22.361 1.00 87.12 376 GLU A C 1
ATOM 2887 O O . GLU A 1 376 ? -40.631 -5.815 22.770 1.00 87.12 376 GLU A O 1
ATOM 2892 N N . ARG A 1 377 ? -38.426 -5.978 23.189 1.00 83.81 377 ARG A N 1
ATOM 2893 C CA . ARG A 1 377 ? -38.521 -6.048 24.656 1.00 83.81 377 ARG A CA 1
ATOM 2894 C C . ARG A 1 377 ? -38.194 -4.727 25.343 1.00 83.81 377 ARG A C 1
ATOM 2896 O O . ARG A 1 377 ? -38.345 -4.622 26.554 1.00 83.81 377 ARG A O 1
ATOM 2903 N N . SER A 1 378 ? -37.724 -3.734 24.585 1.00 88.06 378 SER A N 1
ATOM 2904 C CA . SER A 1 378 ? -37.163 -2.487 25.112 1.00 88.06 378 SER A CA 1
ATOM 2905 C C . SER A 1 378 ? -36.109 -2.715 26.208 1.00 88.06 378 SER A C 1
ATOM 2907 O O . SER A 1 378 ? -36.068 -1.987 27.198 1.00 88.06 378 SER A O 1
ATOM 2909 N N . ALA A 1 379 ? -35.262 -3.735 26.039 1.00 88.94 379 ALA A N 1
ATOM 2910 C CA . ALA A 1 379 ? -34.317 -4.190 27.057 1.00 88.94 379 ALA A CA 1
ATOM 2911 C C . ALA A 1 379 ? -32.953 -4.552 26.458 1.00 88.94 379 ALA A C 1
ATOM 2913 O O . ALA A 1 379 ? -32.852 -4.888 25.279 1.00 88.94 379 ALA A O 1
ATOM 2914 N N . TYR A 1 380 ? -31.909 -4.507 27.285 1.00 91.62 380 TYR A N 1
ATOM 2915 C CA . TYR A 1 380 ? -30.570 -4.955 26.904 1.00 91.62 380 TYR A CA 1
ATOM 2916 C C . TYR A 1 380 ? -30.409 -6.453 27.142 1.00 91.62 380 TYR A C 1
ATOM 2918 O O . TYR A 1 380 ? -30.978 -7.014 28.085 1.00 91.62 380 TYR A O 1
ATOM 2926 N N . ALA A 1 381 ? -29.631 -7.084 26.275 1.00 92.81 381 ALA A N 1
ATOM 2927 C CA . ALA A 1 381 ? -29.352 -8.504 26.307 1.00 92.81 381 ALA A CA 1
ATOM 2928 C C . ALA A 1 381 ? -27.888 -8.781 25.993 1.00 92.81 381 ALA A C 1
ATOM 2930 O O . ALA A 1 381 ? -27.190 -7.932 25.448 1.00 92.81 381 ALA A O 1
ATOM 2931 N N . ILE A 1 382 ? -27.459 -9.994 26.297 1.00 92.38 382 ILE A N 1
ATOM 2932 C CA . ILE A 1 382 ? -26.192 -10.551 25.851 1.00 92.38 382 ILE A CA 1
ATOM 2933 C C . ILE A 1 382 ? -26.519 -11.526 24.730 1.00 92.38 382 ILE A C 1
ATOM 2935 O O . ILE A 1 382 ? -27.214 -12.523 24.946 1.00 92.38 382 ILE A O 1
ATOM 2939 N N . SER A 1 383 ? -26.071 -11.189 23.526 1.00 90.44 383 SER A N 1
ATOM 2940 C CA . SER A 1 383 ? -26.156 -12.052 22.358 1.00 90.44 383 SER A CA 1
ATOM 2941 C C . SER A 1 383 ? -24.995 -13.026 22.371 1.00 90.44 383 SER A C 1
ATOM 2943 O O . SER A 1 383 ? -23.839 -12.615 22.349 1.00 90.44 383 SER A O 1
ATOM 2945 N N . LEU A 1 384 ? -25.320 -14.314 22.408 1.00 86.38 384 LEU A N 1
ATOM 2946 C CA . LEU A 1 384 ? -24.350 -15.404 22.301 1.00 86.38 384 LEU A CA 1
ATOM 2947 C C . LEU A 1 384 ? -24.180 -15.881 20.851 1.00 86.38 384 LEU A C 1
ATOM 2949 O O . LEU A 1 384 ? -23.407 -16.798 20.594 1.00 86.38 384 LEU A O 1
ATOM 2953 N N . GLU A 1 385 ? -24.901 -15.265 19.912 1.00 67.12 385 GLU A N 1
ATOM 2954 C CA . GLU A 1 385 ? -24.652 -15.401 18.479 1.00 67.12 385 GLU A CA 1
ATOM 2955 C C . GLU A 1 385 ? -23.563 -14.403 18.079 1.00 67.12 385 GLU A C 1
ATOM 2957 O O . GLU A 1 385 ? -23.827 -13.203 17.961 1.00 67.12 385 GLU A O 1
ATOM 2962 N N . GLY A 1 386 ? -22.346 -14.928 17.931 1.00 48.47 386 GLY A N 1
ATOM 2963 C CA . GLY A 1 386 ? -21.194 -14.309 17.283 1.00 48.47 386 GLY A CA 1
ATOM 2964 C C . GLY A 1 386 ? -20.622 -15.274 16.259 1.00 48.47 386 GLY A C 1
ATOM 2965 O O . GLY A 1 386 ? -20.414 -16.452 16.640 1.00 48.47 386 GLY A O 1
#

Solvent-accessible surface area (backbone atoms only — not comparable to full-atom values): 20460 Å² total; per-residue (Å²): 112,77,66,57,52,51,51,53,53,51,52,52,53,50,49,51,50,52,52,51,49,50,50,53,52,49,66,67,67,53,54,52,79,47,56,59,64,56,39,59,83,40,60,74,35,60,32,27,39,55,30,29,27,41,13,36,52,98,50,35,38,30,30,37,29,78,97,28,58,34,42,33,39,44,83,60,91,72,100,76,52,72,35,29,23,37,33,36,35,25,31,29,75,38,39,63,101,60,25,30,31,38,42,75,45,78,86,50,53,42,83,78,52,69,60,82,59,48,74,63,62,84,87,71,80,72,86,70,71,43,56,32,32,42,53,21,34,28,40,76,63,42,82,57,92,78,30,38,33,32,27,41,30,44,63,75,40,52,85,44,85,59,92,72,53,46,37,36,40,35,51,33,93,70,87,79,81,46,63,15,27,29,34,43,36,34,24,41,30,49,96,82,31,35,40,27,32,28,53,73,11,50,44,77,81,46,61,54,69,69,41,81,43,47,67,69,55,47,54,51,36,57,74,70,61,45,34,58,63,65,53,28,26,29,32,40,54,27,26,27,70,47,40,54,60,76,41,42,40,37,32,15,82,49,80,92,77,44,87,56,71,44,46,32,43,37,79,56,77,70,102,63,33,31,56,18,31,30,36,37,35,69,19,36,64,40,73,40,81,91,76,72,39,69,32,34,42,25,82,42,76,43,77,76,42,82,52,45,66,32,81,46,49,31,43,56,42,58,74,46,46,73,85,43,53,54,24,49,32,32,36,52,27,32,28,39,74,53,93,94,47,39,27,31,36,19,98,88,71,22,55,36,36,48,41,78,66,92,76,59,66,76,40,76,45,78,50,64,27,34,26,42,77,40,76,94,74,75,41,57,26,35,30,56,72,126

Foldseek 3Di:
DVVVVVVVVVVVVVVVVVVVVVVVVVVVVDAEADWLLGCQVQAQHKHKYKFFFQADDPQWTWGDTPLAIEIEGHPDDDDDDGQFIKIAIWGFNARPPHTYTYGPDPVRIDGPGGHDADEDDPPPPPDDWFKYKAWAFWDPWDDDPQKIWTWGDHPVCQVPVDPDTQIEIAREDDPPDDQQFGWIAIATQDPSHGYHYYDNRIDGPDGADEDEDELVRLVVCVVVSNSVQQRHFYKYKFFFQAADDFQWTWGANDPDCRPDIAIEGEPGDDPAWGGFIKIFTRWHWDQDPVVRGIYIYGPDMDGPGHCPPDEDELQVCLVPVPSQARGWHKYKFAWADDDPFIWGATPVGRIATEDDDDDDHRDIDTAIAGWHQDPVVRGIHGYNPD

Radius of gyration: 34.86 Å; Cα contacts (8 Å, |Δi|>4): 912; chains: 1; bounding box: 85×48×124 Å